Protein AF-A0A0K1PY51-F1 (afdb_monomer)

Mean predicted aligned error: 10.56 Å

Radius of gyration: 30.64 Å; Cα contacts (8 Å, |Δi|>4): 1543; chains: 1; bounding box: 68×61×130 Å

Secondary structure (DSSP, 8-state):
---TTHHHHHHHHHHHHHHHHHTT--------S-TT-S---HHHHHTTT--TTT--STTHHHH-GGGGGGSPTTEEEEEEEEEEEEEEEETTTT-SS---TTTT-S-------EEEEEEEEEP--EEEEEEGGGSGGGHHHHSS-HHHHH-EEEEEEEEEEEEEEEEEEEEEEEE-TTS-EEEEEEEEEEEEEEEEEEEEEEEEEETTEEEEEEEEEEEEEEEEEEEEEEEES--TTSSPEEEEEEEEEEEEEEEEEEEEEEEEEETTEEEEEEEEPPPEEEEEEEEEEEEEE--SSS-EEEEEEEEEEEEE----EEEEEEEEEETTEEEEEEEEEE--EEEEEEEEEEEEEEEEETTEEEEEEEEEEEEEEE--EEEEEEEEEEEEETTEEEEEEEEEE-----SSTTSS-SS-S--EEEEEEEEEEEEEEEETTEEEEEEEEEEEEEEEEEEEETTSSS-EEEEEEEEEEEEEEEEEEEEEHHHHHHHHHHHHHHHH-SSTTS-S------PPP-PPPPPP----

Foldseek 3Di:
DDDPPPVVVVVVVVVVVVVVVVVVDFDDDFDDFFQQAADAAQQCVQFFNDAQAQNAALCCQPNFLLNLLVHDAQKWRDQAWKKKKKKKKFPQQQNQDDFPCQWANDADAPPNMDIDIDIDTAGYKTKHKHQQCVDPVCVVVCVPDVQNRSKIKMKMKGWRHKDWDWDFDDWDWGAGPVRKIKIKGKTKTWIKIKMWTWMKIKTAPDVQKIKIKIKIKMKIKIKIWIKMWMWICQTPVRFIKTWIKIKIKIKIWIWMKMKIKMKGDDDFKIKIKMKIAKIHTDFMKMKMWIWTFIDRPWTKIKIKIWMWTKHAIFFIKMKIKMKGQDPFWIKMKMKIKGAKFWFNIWTWIWIWMWMDTPNDIDIDIDIDIDGGIWGIDMKMKIKTWGPPDPFKIKIKIKIKTATRHDDPLQFDDSDHRHQFGKIKIKIKIWMWGDDPFKIKIWIKMKMKIWGWGWHWNNSDVNIGIGITTMIMIMIMITITMMGGPVVVVVVVVVVVCCVVPVDPPVPPDDPDPDDDDDDDDDDDDDDD

Nearest PDB structures (foldseek):
  3qlb-assembly1_A  TM=3.094E-01  e=1.568E-02  Pseudomonas fluorescens
  6z8i-assembly1_B  TM=2.443E-01  e=9.302E-03  Bacteroides thetaiotaomicron VPI-5482
  6i97-assembly1_A  TM=1.401E-01  e=7.518E-04  Pseudomonas aeruginosa
  6sm3-assembly1_B  TM=1.720E-01  e=1.896E-02  Porphyromonas gingivalis W83
  2w78-assembly2_B  TM=1.854E-01  e=7.507E-02  Pseudomonas aeruginosa PAO1

Sequence (528 aa):
MSTPGRRTLAALFCGIVFGLLVLLTTGAAHAQGNYRSSPMGGRTTLLGGTGVVYGMDGASAIINPATALRIDPGRLAFSVNFYAAQFTTAPHWYQPGPIDTQKFGSLQVGGTSMSDVRLTSLPSSLCLFFRVGRIHWFKKATENDPRFRDARLGLCAATTQTESFYYSNEGYQQTSSQGVVTRQSQAFAQTFSRFQFGPTYSMWLVPGLTIGASIHASISNQWSSLTAIAHSEQGILGTPINSMFQSSSHGTSWQLHAIAGATYTFGRQSVGLAVEAPSLHLFGTGGASLYTQSDAGGNQSSVMTGQGGFNARTPLRVTLGTGIARKWGTAELDVSWFSPMSPAYDAVIDGNRVDTVGNTSVSSSQSFELSQRARGVVNVGVGAEVFLRPQISLLGGLSTDISAVPKGELSGTLVNYYPARTNRVAASFGVGSYRGDGALLLGLELSYGWGDRLAVNSYQAPPTIATAGQNSLGVLFVIAGGTSFRAISRAVQDVTRILTKPNDQQNEPTPENSSPAIEAPPKKGAPP

Solvent-accessible surface area (backbone atoms only — not comparable to full-atom values): 25436 Å² total; per-residue (Å²): 139,81,83,82,64,70,68,58,55,54,56,55,50,51,53,53,52,52,55,58,53,63,71,73,70,78,74,90,64,34,22,51,46,41,87,64,52,25,65,41,13,43,66,23,36,25,13,15,66,26,29,37,48,77,15,66,42,29,28,8,54,79,59,9,13,16,17,44,54,70,39,64,72,44,28,41,22,36,19,62,48,33,43,35,40,38,40,38,40,22,54,33,35,67,49,30,57,80,67,40,49,82,48,67,36,85,65,68,82,78,83,33,54,43,76,49,79,46,79,45,76,47,71,35,10,37,24,46,36,37,38,39,44,74,41,76,95,43,34,81,73,20,74,84,35,70,41,52,25,66,12,26,41,31,45,36,39,28,33,48,30,48,49,73,50,78,44,80,57,78,72,51,70,46,59,26,95,83,67,40,43,35,40,34,39,50,37,39,42,36,40,37,38,29,40,37,36,37,48,23,34,15,33,54,79,50,95,50,32,28,34,16,34,21,45,28,44,31,44,32,44,39,38,37,37,41,36,40,40,24,38,30,70,44,24,75,85,69,33,44,31,49,26,36,36,34,30,37,38,39,28,39,20,34,30,41,36,44,34,41,16,31,29,41,49,60,96,49,39,30,36,17,40,21,39,32,48,50,40,46,78,75,53,37,42,24,38,41,37,38,39,40,34,35,38,61,86,69,52,45,38,38,42,34,44,29,42,38,41,19,43,68,56,50,50,36,33,43,32,44,19,39,30,42,56,53,98,53,35,40,38,40,42,28,43,37,39,35,42,49,40,73,66,22,33,40,32,46,30,45,30,43,36,40,41,30,49,76,95,48,74,49,78,44,79,46,73,45,81,47,72,42,31,11,16,56,35,70,29,46,16,32,19,38,38,40,44,84,42,100,40,35,30,41,31,26,20,34,27,42,38,50,31,18,39,49,86,62,79,58,46,88,59,86,72,69,92,58,68,43,30,44,35,32,42,36,40,15,36,32,41,35,41,48,52,98,60,33,38,43,36,45,35,40,34,42,32,46,32,40,44,36,28,62,30,53,21,57,48,35,79,68,55,42,69,24,52,14,46,35,40,33,44,37,41,33,40,40,42,20,37,30,41,23,57,64,51,53,52,46,53,54,50,52,53,48,45,52,75,73,49,78,65,79,78,76,72,68,79,74,81,76,85,74,76,82,78,87,77,79,84,84,81,89,82,83,84,138

Structure (mmCIF, N/CA/C/O backbone):
data_AF-A0A0K1PY51-F1
#
_entry.id   AF-A0A0K1PY51-F1
#
loop_
_atom_site.group_PDB
_atom_site.id
_atom_site.type_symbol
_atom_site.label_atom_id
_atom_site.label_alt_id
_atom_site.label_comp_id
_atom_site.label_asym_id
_atom_site.label_entity_id
_atom_site.label_seq_id
_atom_site.pdbx_PDB_ins_code
_atom_site.Cartn_x
_atom_site.Cartn_y
_atom_site.Cartn_z
_atom_site.occupancy
_atom_site.B_iso_or_equiv
_atom_site.auth_seq_id
_atom_site.auth_comp_id
_atom_site.auth_asym_id
_atom_site.auth_atom_id
_atom_site.pdbx_PDB_model_num
ATOM 1 N N . MET A 1 1 ? -19.984 -29.659 37.811 1.00 37.03 1 MET A N 1
ATOM 2 C CA . MET A 1 1 ? -18.933 -28.896 37.094 1.00 37.03 1 MET A CA 1
ATOM 3 C C . MET A 1 1 ? -18.839 -29.433 35.672 1.00 37.03 1 MET A C 1
ATOM 5 O O . MET A 1 1 ? -18.506 -30.598 35.521 1.00 37.03 1 MET A O 1
ATOM 9 N N . SER A 1 2 ? -19.169 -28.645 34.646 1.00 35.72 2 SER A N 1
ATOM 10 C CA . SER A 1 2 ? -18.988 -29.033 33.236 1.00 35.72 2 SER A CA 1
ATOM 11 C C . SER A 1 2 ? -17.785 -28.295 32.642 1.00 35.72 2 SER A C 1
ATOM 13 O O . SER A 1 2 ? -17.568 -27.120 32.930 1.00 35.72 2 SER A O 1
ATOM 15 N N . THR A 1 3 ? -16.962 -28.986 31.851 1.00 38.84 3 THR A N 1
ATOM 16 C CA . THR A 1 3 ? -15.682 -28.474 31.337 1.00 38.84 3 THR A CA 1
ATOM 17 C C . THR A 1 3 ? -15.872 -27.680 30.031 1.00 38.84 3 THR A C 1
ATOM 19 O O . THR A 1 3 ? -16.159 -28.266 28.987 1.00 38.84 3 THR A O 1
ATOM 22 N N . PRO A 1 4 ? -15.669 -26.346 30.012 1.00 43.75 4 PRO A N 1
ATOM 23 C CA . PRO A 1 4 ? -16.005 -25.509 28.854 1.00 43.75 4 PRO A CA 1
ATOM 24 C C . PRO A 1 4 ? -14.906 -25.462 27.770 1.00 43.75 4 PRO A C 1
ATOM 26 O O . PRO A 1 4 ? -14.917 -24.571 26.925 1.00 43.75 4 PRO A O 1
ATOM 29 N N . GLY A 1 5 ? -13.934 -26.383 27.784 1.00 41.72 5 GLY A N 1
ATOM 30 C CA . GLY A 1 5 ? -12.728 -26.299 26.947 1.00 41.72 5 GLY A CA 1
ATOM 31 C C . GLY A 1 5 ? -12.913 -26.695 25.475 1.00 41.72 5 GLY A C 1
ATOM 32 O O . GLY A 1 5 ? -12.386 -26.029 24.584 1.00 41.72 5 GLY A O 1
ATOM 33 N N . ARG A 1 6 ? -13.673 -27.766 25.193 1.00 42.00 6 ARG A N 1
ATOM 34 C CA . ARG A 1 6 ? -13.676 -28.408 23.858 1.00 42.00 6 ARG A CA 1
ATOM 35 C C . ARG A 1 6 ? -14.408 -27.624 22.759 1.00 42.00 6 ARG A C 1
ATOM 37 O O . ARG A 1 6 ? -14.004 -27.706 21.605 1.00 42.00 6 ARG A O 1
ATOM 44 N N . ARG A 1 7 ? -15.441 -26.833 23.083 1.00 44.53 7 ARG A N 1
ATOM 45 C CA . ARG A 1 7 ? -16.225 -26.097 22.062 1.00 44.53 7 ARG A CA 1
ATOM 46 C C . ARG A 1 7 ? -15.476 -24.904 21.453 1.00 44.53 7 ARG A C 1
ATOM 48 O O . ARG A 1 7 ? -15.709 -24.572 20.298 1.00 44.53 7 ARG A O 1
ATOM 55 N N . THR A 1 8 ? -14.550 -24.285 22.189 1.00 48.31 8 THR A N 1
ATOM 56 C CA . THR A 1 8 ? -13.760 -23.145 21.689 1.00 48.31 8 THR A CA 1
ATOM 57 C C . THR A 1 8 ? -12.683 -23.529 20.679 1.00 48.31 8 THR A C 1
ATOM 59 O O . THR A 1 8 ? -12.419 -22.740 19.777 1.00 48.31 8 THR A O 1
ATOM 62 N N . LEU A 1 9 ? -12.083 -24.722 20.790 1.00 42.12 9 LEU A N 1
ATOM 63 C CA . LEU A 1 9 ? -11.067 -25.167 19.828 1.00 42.12 9 LEU A CA 1
ATOM 64 C C . LEU A 1 9 ? -11.683 -25.436 18.446 1.00 42.12 9 LEU A C 1
ATOM 66 O O . LEU A 1 9 ? -11.113 -25.040 17.437 1.00 42.12 9 LEU A O 1
ATOM 70 N N . ALA A 1 10 ? -12.876 -26.041 18.409 1.00 42.44 10 ALA A N 1
ATOM 71 C CA . ALA A 1 10 ? -13.586 -26.354 17.167 1.00 42.44 10 ALA A CA 1
ATOM 72 C C . ALA A 1 10 ? -13.947 -25.101 16.346 1.00 42.44 10 ALA A C 1
ATOM 74 O O . ALA A 1 10 ? -13.805 -25.109 15.125 1.00 42.44 10 ALA A O 1
ATOM 75 N N . ALA A 1 11 ? -14.356 -24.011 17.006 1.00 46.06 11 ALA A N 1
ATOM 76 C CA . ALA A 1 11 ? -14.646 -22.740 16.336 1.00 46.06 11 ALA A CA 1
ATOM 77 C C . ALA A 1 11 ? -13.389 -22.117 15.699 1.00 46.06 11 ALA A C 1
ATOM 79 O O . ALA A 1 11 ? -13.449 -21.609 14.582 1.00 46.06 11 ALA A O 1
ATOM 80 N N . LEU A 1 12 ? -12.245 -22.206 16.386 1.00 42.88 12 LEU A N 1
ATOM 81 C CA . LEU A 1 12 ? -10.966 -21.693 15.892 1.00 42.88 12 LEU A CA 1
ATOM 82 C C . LEU A 1 12 ? -10.447 -22.532 14.709 1.00 42.88 12 LEU A C 1
ATOM 84 O O . LEU A 1 12 ? -9.988 -21.979 13.713 1.00 42.88 12 LEU A O 1
ATOM 88 N N . PHE A 1 13 ? -10.618 -23.857 14.772 1.00 48.25 13 PHE A N 1
ATOM 89 C CA . PHE A 1 13 ? -10.277 -24.773 13.679 1.00 48.25 13 PHE A CA 1
ATOM 90 C C . PHE A 1 13 ? -11.157 -24.564 12.436 1.00 48.25 13 PHE A C 1
ATOM 92 O O . PHE A 1 13 ? -10.635 -24.521 11.326 1.00 48.25 13 PHE A O 1
ATOM 99 N N . CYS A 1 14 ? -12.471 -24.364 12.601 1.00 47.66 14 CYS A N 1
ATOM 100 C CA . CYS A 1 14 ? -13.363 -24.057 11.475 1.00 47.66 14 CYS A CA 1
ATOM 101 C C . CYS A 1 14 ? -13.000 -22.731 10.792 1.00 47.66 14 CYS A C 1
ATOM 103 O O . CYS A 1 14 ? -13.051 -22.657 9.569 1.00 47.66 14 CYS A O 1
ATOM 105 N N . GLY A 1 15 ? -12.584 -21.708 11.551 1.00 45.09 15 GLY A N 1
ATOM 106 C CA . GLY A 1 15 ? -12.096 -20.447 10.981 1.00 45.09 15 GLY A CA 1
ATOM 107 C C . GLY A 1 15 ? -10.847 -20.632 10.110 1.00 45.09 15 GLY A C 1
ATOM 108 O O . GLY A 1 15 ? -10.793 -20.112 8.998 1.00 45.09 15 GLY A O 1
ATOM 109 N N . ILE A 1 16 ? -9.883 -21.436 10.575 1.00 51.69 16 ILE A N 1
ATOM 110 C CA . ILE A 1 16 ? -8.661 -21.767 9.821 1.00 51.69 16 ILE A CA 1
ATOM 111 C C . ILE A 1 16 ? -8.995 -22.553 8.544 1.00 51.69 16 ILE A C 1
ATOM 113 O O . ILE A 1 16 ? -8.510 -22.208 7.468 1.00 51.69 16 ILE A O 1
ATOM 117 N N . VAL A 1 17 ? -9.853 -23.575 8.638 1.00 50.94 17 VAL A N 1
ATOM 118 C CA . VAL A 1 17 ? -10.252 -24.401 7.483 1.00 50.94 17 VAL A CA 1
ATOM 119 C C . VAL A 1 17 ? -11.047 -23.588 6.456 1.00 50.94 17 VAL A C 1
ATOM 121 O O . VAL A 1 17 ? -10.811 -23.736 5.261 1.00 50.94 17 VAL A O 1
ATOM 124 N N . PHE A 1 18 ? -11.937 -22.689 6.887 1.00 50.88 18 PHE A N 1
ATOM 125 C CA . PHE A 1 18 ? -12.681 -21.819 5.971 1.00 50.88 18 PHE A CA 1
ATOM 126 C C . PHE A 1 18 ? -11.766 -20.791 5.286 1.00 50.88 18 PHE A C 1
ATOM 128 O O . PHE A 1 18 ? -11.888 -20.574 4.082 1.00 50.88 18 PHE A O 1
ATOM 135 N N . GLY A 1 19 ? -10.791 -20.225 6.010 1.00 42.84 19 GLY A N 1
ATOM 136 C CA . GLY A 1 19 ? -9.746 -19.378 5.422 1.00 42.84 19 GLY A CA 1
ATOM 137 C C . GLY A 1 19 ? -8.912 -20.113 4.365 1.00 42.84 19 GLY A C 1
ATOM 138 O O . GLY A 1 19 ? -8.669 -19.572 3.288 1.00 42.84 19 GLY A O 1
ATOM 139 N N . LEU A 1 20 ? -8.550 -21.374 4.627 1.00 47.25 20 LEU A N 1
ATOM 140 C CA . LEU A 1 20 ? -7.877 -22.252 3.661 1.00 47.25 20 LEU A CA 1
ATOM 141 C C . LEU A 1 20 ? -8.746 -22.592 2.441 1.00 47.25 20 LEU A C 1
ATOM 143 O O . LEU A 1 20 ? -8.219 -22.670 1.335 1.00 47.25 20 LEU A O 1
ATOM 147 N N . LEU A 1 21 ? -10.062 -22.755 2.608 1.00 43.00 21 LEU A N 1
ATOM 148 C CA . LEU A 1 21 ? -10.966 -23.042 1.490 1.00 43.00 21 LEU A CA 1
ATOM 149 C C . LEU A 1 21 ? -11.147 -21.829 0.561 1.00 43.00 21 LEU A C 1
ATOM 151 O O . LEU A 1 21 ? -11.159 -21.986 -0.657 1.00 43.00 21 LEU A O 1
ATOM 155 N N . VAL A 1 22 ? -11.234 -20.616 1.120 1.00 48.84 22 VAL A N 1
ATOM 156 C CA . VAL A 1 22 ? -11.365 -19.362 0.348 1.00 48.84 22 VAL A CA 1
ATOM 157 C C . VAL A 1 22 ? -10.106 -19.058 -0.481 1.00 48.84 22 VAL A C 1
ATOM 159 O O . VAL A 1 22 ? -10.205 -18.462 -1.554 1.00 48.84 22 VAL A O 1
ATOM 162 N N . LEU A 1 23 ? -8.928 -19.524 -0.050 1.00 45.72 23 LEU A N 1
ATOM 163 C CA . LEU A 1 23 ? -7.690 -19.429 -0.836 1.00 45.72 23 LEU A CA 1
ATOM 164 C C . LEU A 1 23 ? -7.718 -20.268 -2.131 1.00 45.72 23 LEU A C 1
ATOM 166 O O . LEU A 1 23 ? -6.937 -19.990 -3.039 1.00 45.72 23 LEU A O 1
ATOM 170 N N . LEU A 1 24 ? -8.612 -21.259 -2.252 1.00 40.62 24 LEU A N 1
ATOM 171 C CA . LEU A 1 24 ? -8.641 -22.206 -3.376 1.00 40.62 24 LEU A CA 1
ATOM 172 C C . LEU A 1 24 ? -9.588 -21.815 -4.529 1.00 40.62 24 LEU A C 1
ATOM 174 O O . LEU A 1 24 ? -9.572 -22.481 -5.561 1.00 40.62 24 LEU A O 1
ATOM 178 N N . THR A 1 25 ? -10.404 -20.759 -4.399 1.00 37.97 25 THR A N 1
ATOM 179 C CA . THR A 1 25 ? -11.519 -20.488 -5.338 1.00 37.97 25 THR A CA 1
ATOM 180 C C . THR A 1 25 ? -11.462 -19.136 -6.066 1.00 37.97 25 THR A C 1
ATOM 182 O O . THR A 1 25 ? -12.497 -18.641 -6.513 1.00 37.97 25 THR A O 1
ATOM 185 N N . THR A 1 26 ? -10.291 -18.500 -6.207 1.00 37.38 26 THR A N 1
ATOM 186 C CA . THR A 1 26 ? -10.187 -17.195 -6.901 1.00 37.38 26 THR A CA 1
ATOM 187 C C . THR A 1 26 ? -9.836 -17.328 -8.389 1.00 37.38 26 THR A C 1
ATOM 189 O O . THR A 1 26 ? -8.687 -17.544 -8.773 1.00 37.38 26 THR A O 1
ATOM 192 N N . GLY A 1 27 ? -10.857 -17.163 -9.239 1.00 32.75 27 GLY A N 1
ATOM 193 C CA . GLY A 1 27 ? -10.714 -17.003 -10.691 1.00 32.75 27 GLY A CA 1
ATOM 194 C C . GLY A 1 27 ? -9.967 -15.719 -11.095 1.00 32.75 27 GLY A C 1
ATOM 195 O O . GLY A 1 27 ? -9.690 -14.844 -10.274 1.00 32.75 27 GLY A O 1
ATOM 196 N N . ALA A 1 28 ? -9.597 -15.617 -12.373 1.00 30.56 28 ALA A N 1
ATOM 197 C CA . ALA A 1 28 ? -8.629 -14.629 -12.855 1.00 30.56 28 ALA A CA 1
ATOM 198 C C . ALA A 1 28 ? -9.170 -13.188 -13.065 1.00 30.56 28 ALA A C 1
ATOM 200 O O . ALA A 1 28 ? -10.341 -12.987 -13.360 1.00 30.56 28 ALA A O 1
ATOM 201 N N . ALA A 1 29 ? -8.220 -12.235 -13.054 1.00 32.78 29 ALA A N 1
ATOM 202 C CA . ALA A 1 29 ? -8.217 -10.889 -13.676 1.00 32.78 29 ALA A CA 1
ATOM 203 C C . ALA A 1 29 ? -8.564 -9.593 -12.880 1.00 32.78 29 ALA A C 1
ATOM 205 O O . ALA A 1 29 ? -9.584 -9.589 -12.204 1.00 32.78 29 ALA A O 1
ATOM 206 N N . HIS A 1 30 ? -7.807 -8.450 -12.922 1.00 37.44 30 HIS A N 1
ATOM 207 C CA . HIS A 1 30 ? -6.328 -8.198 -13.084 1.00 37.44 30 HIS A CA 1
ATOM 208 C C . HIS A 1 30 ? -5.758 -6.739 -12.679 1.00 37.44 30 HIS A C 1
ATOM 210 O O . HIS A 1 30 ? -5.854 -5.910 -13.552 1.00 37.44 30 HIS A O 1
ATOM 216 N N . ALA A 1 31 ? -5.110 -6.427 -11.491 1.00 39.06 31 ALA A N 1
ATOM 217 C CA . ALA A 1 31 ? -4.194 -5.266 -11.015 1.00 39.06 31 ALA A CA 1
ATOM 218 C C . ALA A 1 31 ? -4.523 -4.003 -10.055 1.00 39.06 31 ALA A C 1
ATOM 220 O O . ALA A 1 31 ? -4.934 -2.923 -10.446 1.00 39.06 31 ALA A O 1
ATOM 221 N N . GLN A 1 32 ? -4.146 -3.987 -8.768 1.00 46.66 32 GLN A N 1
ATOM 222 C CA . GLN A 1 32 ? -3.253 -2.917 -8.211 1.00 46.66 32 GLN A CA 1
ATOM 223 C C . GLN A 1 32 ? -1.994 -3.672 -7.722 1.00 46.66 32 GLN A C 1
ATOM 225 O O . GLN A 1 32 ? -2.023 -4.903 -7.714 1.00 46.66 32 GLN A O 1
ATOM 230 N N . GLY A 1 33 ? -0.923 -2.988 -7.302 1.00 64.12 33 GLY A N 1
ATOM 231 C CA . GLY A 1 3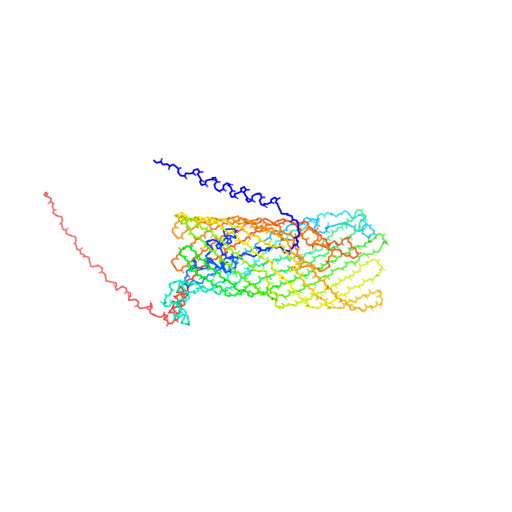3 ? 0.249 -3.601 -6.651 1.00 64.12 33 GLY A CA 1
ATOM 232 C C . GLY A 1 33 ? -0.137 -4.430 -5.421 1.00 64.12 33 GLY A C 1
ATOM 233 O O . GLY A 1 33 ? -0.461 -5.619 -5.522 1.00 64.12 33 GLY A O 1
ATOM 234 N N . ASN A 1 34 ? -0.152 -3.769 -4.267 1.00 83.31 34 ASN A N 1
ATOM 235 C CA . ASN A 1 34 ? -0.512 -4.328 -2.970 1.00 83.31 34 ASN A CA 1
ATOM 236 C C . ASN A 1 34 ? -1.332 -3.316 -2.151 1.00 83.31 34 ASN A C 1
ATOM 238 O O . ASN A 1 34 ? -0.883 -2.203 -1.866 1.00 83.31 34 ASN A O 1
ATOM 242 N N . TYR A 1 35 ? -2.557 -3.687 -1.758 1.00 84.56 35 TYR A N 1
ATOM 243 C CA . TYR A 1 35 ? -3.488 -2.754 -1.107 1.00 84.56 35 TYR A CA 1
ATOM 244 C C . TYR A 1 35 ? -3.187 -2.491 0.379 1.00 84.56 35 TYR A C 1
ATOM 246 O O . TYR A 1 35 ? -3.797 -1.592 0.955 1.00 84.56 35 TYR A O 1
ATOM 254 N N . ARG A 1 36 ? -2.284 -3.259 1.007 1.00 83.12 36 ARG A N 1
ATOM 255 C CA . ARG A 1 36 ? -1.834 -3.084 2.402 1.00 83.12 36 ARG A CA 1
ATOM 256 C C . ARG A 1 36 ? -0.315 -2.827 2.477 1.00 83.12 36 ARG A C 1
ATOM 258 O O . ARG A 1 36 ? 0.332 -3.139 3.476 1.00 83.12 36 ARG A O 1
ATOM 265 N N . SER A 1 37 ? 0.257 -2.233 1.424 1.00 81.56 37 SER A N 1
ATOM 266 C CA . SER A 1 37 ? 1.700 -1.979 1.309 1.00 81.56 37 SER A CA 1
ATOM 267 C C . SER A 1 37 ? 2.246 -1.004 2.360 1.00 81.56 37 SER A C 1
ATOM 269 O O . SER A 1 37 ? 3.385 -1.170 2.793 1.00 81.56 37 SER A O 1
ATOM 271 N N . SER A 1 38 ? 1.436 -0.046 2.832 1.00 86.25 38 SER A N 1
ATOM 272 C CA . SER A 1 38 ? 1.799 0.865 3.927 1.00 86.25 38 SER A CA 1
ATOM 273 C C . SER A 1 38 ? 1.223 0.394 5.269 1.00 86.25 38 SER A C 1
ATOM 275 O O . SER A 1 38 ? 0.026 0.106 5.333 1.00 86.25 38 SER A O 1
ATOM 277 N N . PRO A 1 39 ? 2.009 0.365 6.363 1.00 87.44 39 PRO A N 1
ATOM 278 C CA . PRO A 1 39 ? 1.483 0.088 7.694 1.00 87.44 39 PRO A CA 1
ATOM 279 C C . PRO A 1 39 ? 0.580 1.234 8.166 1.00 87.44 39 PRO A C 1
ATOM 281 O O . PRO A 1 39 ? 0.911 2.416 8.044 1.00 87.44 39 PRO A O 1
ATOM 284 N N . MET A 1 40 ? -0.578 0.878 8.719 1.00 87.81 40 MET A N 1
ATOM 285 C CA . MET A 1 40 ? -1.607 1.817 9.164 1.00 87.81 40 MET A CA 1
ATOM 286 C C . MET A 1 40 ? -1.910 1.516 10.626 1.00 87.81 40 MET A C 1
ATOM 288 O O . MET A 1 40 ? -2.346 0.409 10.935 1.00 87.81 40 MET A O 1
ATOM 292 N N . GLY A 1 41 ? -1.685 2.484 11.518 1.00 90.50 41 GLY A N 1
ATOM 293 C CA . GLY A 1 41 ? -1.866 2.294 12.957 1.00 90.50 41 GLY A CA 1
ATOM 294 C C . GLY A 1 41 ? -0.834 1.357 13.594 1.00 90.50 41 GLY A C 1
ATOM 295 O O . GLY A 1 41 ? -0.550 0.270 13.096 1.00 90.50 41 GLY A O 1
ATOM 296 N N . GLY A 1 42 ? -0.246 1.752 14.721 1.00 92.25 42 GLY A N 1
ATOM 297 C CA . GLY A 1 42 ? 0.733 0.916 15.416 1.00 92.25 42 GLY A CA 1
ATOM 298 C C . GLY A 1 42 ? 0.159 -0.369 16.010 1.00 92.25 42 GLY A C 1
ATOM 299 O O . GLY A 1 42 ? 0.757 -1.428 15.846 1.00 92.25 42 GLY A O 1
ATOM 300 N N . ARG A 1 43 ? -1.004 -0.302 16.676 1.00 93.94 43 ARG A N 1
ATOM 301 C CA . ARG A 1 43 ? -1.661 -1.493 17.242 1.00 93.94 43 ARG A CA 1
ATOM 302 C C . ARG A 1 43 ? -2.126 -2.384 16.101 1.00 93.94 43 ARG A C 1
ATOM 304 O O . ARG A 1 43 ? -1.865 -3.580 16.125 1.00 93.94 43 ARG A O 1
ATOM 311 N N . THR A 1 44 ? -2.774 -1.794 15.102 1.00 94.94 44 THR A N 1
ATOM 312 C CA . THR A 1 44 ? -3.295 -2.530 13.952 1.00 94.94 44 THR A CA 1
ATOM 313 C C . THR A 1 44 ? -2.187 -3.230 13.165 1.00 94.94 44 THR A C 1
ATOM 315 O O . THR A 1 44 ? -2.315 -4.420 12.886 1.00 94.94 44 THR A O 1
ATOM 318 N N . THR A 1 45 ? -1.059 -2.564 12.903 1.00 94.56 45 THR A N 1
ATOM 319 C CA . THR A 1 45 ? 0.120 -3.200 12.283 1.00 94.56 45 THR A CA 1
ATOM 320 C C . THR A 1 45 ? 0.640 -4.361 13.139 1.00 94.56 45 THR A C 1
ATOM 322 O O . THR A 1 45 ? 0.790 -5.472 12.638 1.00 94.56 45 THR A O 1
ATOM 325 N N . LEU A 1 46 ? 0.818 -4.161 14.454 1.00 96.12 46 LEU A N 1
ATOM 326 C CA . LEU A 1 46 ? 1.316 -5.204 15.365 1.00 96.12 46 LEU A CA 1
ATOM 327 C C . LEU A 1 46 ? 0.363 -6.397 15.568 1.00 96.12 46 LEU A C 1
ATOM 329 O O . LEU A 1 46 ? 0.794 -7.438 16.070 1.00 96.12 46 LEU A O 1
ATOM 333 N N . LEU A 1 47 ? -0.892 -6.282 15.133 1.00 97.12 47 LEU A N 1
ATOM 334 C CA . LEU A 1 47 ? -1.910 -7.332 15.152 1.00 97.12 47 LEU A CA 1
ATOM 335 C C . LEU A 1 47 ? -2.234 -7.862 13.743 1.00 97.12 47 LEU A C 1
ATOM 337 O O . LEU A 1 47 ? -3.380 -8.207 13.458 1.00 97.12 47 LEU A O 1
ATOM 341 N N . GLY A 1 48 ? -1.253 -7.913 12.836 1.00 95.38 48 GLY A N 1
ATOM 342 C CA . GLY A 1 48 ? -1.434 -8.488 11.497 1.00 95.38 48 GLY A CA 1
ATOM 343 C C . GLY A 1 48 ? -2.355 -7.662 10.590 1.00 95.38 48 GLY A C 1
ATOM 344 O O . GLY A 1 48 ? -3.083 -8.210 9.760 1.00 95.38 48 GLY A O 1
ATOM 345 N N . GLY A 1 49 ? -2.388 -6.339 10.762 1.00 94.25 49 GLY A N 1
ATOM 346 C CA . GLY A 1 49 ? -3.305 -5.471 10.024 1.00 94.25 49 GLY A CA 1
ATOM 347 C C . GLY A 1 49 ? -4.778 -5.707 10.378 1.00 94.25 49 GLY A C 1
ATOM 348 O O . GLY A 1 49 ? -5.638 -5.505 9.516 1.00 94.25 49 GLY A O 1
ATOM 349 N N . THR A 1 50 ? -5.068 -6.175 11.599 1.00 96.81 50 THR A N 1
ATOM 350 C CA . THR A 1 50 ? -6.438 -6.271 12.130 1.00 96.81 50 THR A CA 1
ATOM 351 C C . THR A 1 50 ? -6.845 -4.998 12.874 1.00 96.81 50 THR A C 1
ATOM 353 O O . THR A 1 50 ? -6.036 -4.290 13.479 1.00 96.81 50 THR A O 1
ATOM 356 N N . GLY A 1 51 ? -8.126 -4.665 12.798 1.00 95.31 51 GLY A N 1
ATOM 357 C CA . GLY A 1 51 ? -8.679 -3.457 13.405 1.00 95.31 51 GLY A CA 1
ATOM 358 C C . GLY A 1 51 ? -10.135 -3.181 13.049 1.00 95.31 51 GLY A C 1
ATOM 359 O O . GLY A 1 51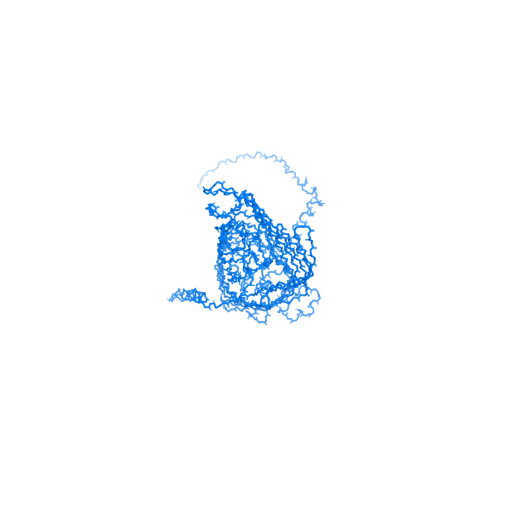 ? -10.673 -2.163 13.478 1.00 95.31 51 GLY A O 1
ATOM 360 N N . VAL A 1 52 ? -10.804 -4.063 12.301 1.00 97.56 52 VAL A N 1
ATOM 361 C CA . VAL A 1 52 ? -12.219 -3.898 11.931 1.00 97.56 52 VAL A CA 1
ATOM 362 C C . VAL A 1 52 ? -13.131 -4.008 13.154 1.00 97.56 52 VAL A C 1
ATOM 364 O O . VAL A 1 52 ? -14.237 -3.474 13.128 1.00 97.56 52 VAL A O 1
ATOM 367 N N . VAL A 1 53 ? -12.685 -4.659 14.235 1.00 97.06 53 VAL A N 1
ATOM 368 C CA . VAL A 1 53 ? -13.505 -4.933 15.425 1.00 97.06 53 VAL A CA 1
ATOM 369 C C . VAL A 1 53 ? -13.038 -4.164 16.663 1.00 97.06 53 VAL A C 1
ATOM 371 O O . VAL A 1 53 ? -13.856 -3.472 17.287 1.00 97.06 53 VAL A O 1
ATOM 374 N N . TYR A 1 54 ? -11.751 -4.248 17.018 1.00 95.94 54 TYR A N 1
ATOM 375 C CA . TYR A 1 54 ? -11.150 -3.543 18.159 1.00 95.94 54 TYR A CA 1
ATOM 376 C C . TYR A 1 54 ? -10.063 -2.532 17.746 1.00 95.94 54 TYR A C 1
ATOM 378 O O . TYR A 1 54 ? -9.194 -2.207 18.553 1.00 95.94 54 TYR A O 1
ATOM 386 N N . GLY A 1 55 ? -10.132 -1.968 16.532 1.00 92.44 55 GLY A N 1
ATOM 387 C CA . GLY A 1 55 ? -9.305 -0.820 16.136 1.00 92.44 55 GLY A CA 1
ATOM 388 C C . GLY A 1 55 ? -9.367 0.316 17.168 1.00 92.44 55 GLY A C 1
ATOM 389 O O . GLY A 1 55 ? -10.446 0.701 17.622 1.00 92.44 55 GLY A O 1
ATOM 390 N N . MET A 1 56 ? -8.204 0.810 17.595 1.00 89.88 56 MET A N 1
ATOM 391 C CA . MET A 1 56 ? -8.065 1.805 18.675 1.00 89.88 56 MET A CA 1
ATOM 392 C C . MET A 1 56 ? -6.939 2.820 18.403 1.00 89.88 56 MET A C 1
ATOM 394 O O . MET A 1 56 ? -6.449 3.475 19.323 1.00 89.88 56 MET A O 1
ATOM 398 N N . ASP A 1 57 ? -6.511 2.952 17.148 1.00 90.38 57 ASP A N 1
ATOM 399 C CA . ASP A 1 57 ? -5.417 3.829 16.732 1.00 90.38 57 ASP A CA 1
ATOM 400 C C . ASP A 1 57 ? -5.764 4.617 15.451 1.00 90.38 57 ASP A C 1
ATOM 402 O O . ASP A 1 57 ? -6.920 4.695 15.032 1.00 90.38 57 ASP A O 1
ATOM 406 N N . GLY A 1 58 ? -4.759 5.253 14.839 1.00 87.56 58 GLY A N 1
ATOM 407 C CA . GLY A 1 58 ? -4.936 6.069 13.636 1.00 87.56 58 GLY A CA 1
ATOM 408 C C . GLY A 1 58 ? -5.466 5.313 12.410 1.00 87.56 58 GLY A C 1
ATOM 409 O O . GLY A 1 58 ? -5.954 5.953 11.481 1.00 87.56 58 GLY A O 1
ATOM 410 N N . ALA A 1 59 ? -5.437 3.977 12.394 1.00 92.38 59 ALA A N 1
ATOM 411 C CA . ALA A 1 59 ? -6.007 3.200 11.299 1.00 92.38 59 ALA A CA 1
ATOM 412 C C . ALA A 1 59 ? -7.541 3.177 11.315 1.00 92.38 59 ALA A C 1
ATOM 414 O O . ALA A 1 59 ? -8.150 2.930 10.274 1.00 92.38 59 ALA A O 1
ATOM 415 N N . SER A 1 60 ? -8.185 3.453 12.459 1.00 94.12 60 SER A N 1
ATOM 416 C CA . SER A 1 60 ? -9.640 3.329 12.624 1.00 94.12 60 SER A CA 1
ATOM 417 C C . SER A 1 60 ? -10.437 4.071 11.549 1.00 94.12 60 SER A C 1
ATOM 419 O O . SER A 1 60 ? -11.376 3.501 11.006 1.00 94.12 60 SER A O 1
ATOM 421 N N . ALA A 1 61 ? -10.050 5.295 11.177 1.00 94.25 61 ALA A N 1
ATOM 422 C CA . ALA A 1 61 ? -10.759 6.076 10.156 1.00 94.25 61 ALA A CA 1
ATOM 423 C C . ALA A 1 61 ? -10.767 5.429 8.760 1.00 94.25 61 ALA A C 1
ATOM 425 O O . ALA A 1 61 ? -11.690 5.672 7.986 1.00 94.25 61 ALA A O 1
ATOM 426 N N . ILE A 1 62 ? -9.756 4.607 8.455 1.00 94.25 62 ILE A N 1
ATOM 427 C CA . ILE A 1 62 ? -9.527 4.038 7.123 1.00 94.25 62 ILE A CA 1
ATOM 428 C C . ILE A 1 62 ? -9.824 2.530 7.091 1.00 94.25 62 ILE A C 1
ATOM 430 O O . ILE A 1 62 ? -10.187 1.998 6.049 1.00 94.25 62 ILE A O 1
ATOM 434 N N . ILE A 1 63 ? -9.726 1.806 8.209 1.00 95.19 63 ILE A N 1
ATOM 435 C CA . ILE A 1 63 ? -10.046 0.368 8.265 1.00 95.19 63 ILE A CA 1
ATOM 436 C C . ILE A 1 63 ? -11.516 0.126 8.598 1.00 95.19 63 ILE A C 1
ATOM 438 O O . ILE A 1 63 ? -12.179 -0.617 7.882 1.00 95.19 63 ILE A O 1
ATOM 442 N N . ASN A 1 64 ? -12.033 0.746 9.660 1.00 97.88 64 ASN A N 1
ATOM 443 C CA . ASN A 1 64 ? -13.454 0.714 9.999 1.00 97.88 64 ASN A CA 1
ATOM 444 C C . ASN A 1 64 ? -13.790 1.934 10.875 1.00 97.88 64 ASN A C 1
ATOM 446 O O . ASN A 1 64 ? -13.528 1.883 12.088 1.00 97.88 64 ASN A O 1
ATOM 450 N N . PRO A 1 65 ? -14.398 3.002 10.315 1.00 97.75 65 PRO A N 1
ATOM 451 C CA . PRO A 1 65 ? -14.637 4.244 11.047 1.00 97.75 65 PRO A CA 1
ATOM 452 C C . PRO A 1 65 ? -15.512 4.057 12.294 1.00 97.75 65 PRO A C 1
ATOM 454 O O . PRO A 1 65 ? -15.394 4.843 13.230 1.00 97.75 65 PRO A O 1
ATOM 457 N N . ALA A 1 66 ? -16.315 2.986 12.394 1.00 97.75 66 ALA A N 1
ATOM 458 C CA . ALA A 1 66 ? -17.058 2.665 13.616 1.00 97.75 66 ALA A CA 1
ATOM 459 C C . ALA A 1 66 ? -16.143 2.397 14.828 1.00 97.75 66 ALA A C 1
ATOM 461 O O . ALA A 1 66 ? -16.531 2.658 15.966 1.00 97.75 66 ALA A O 1
ATOM 462 N N . THR A 1 67 ? -14.917 1.909 14.623 1.00 96.25 67 THR A N 1
ATOM 463 C CA . THR A 1 67 ? -13.997 1.622 15.738 1.00 96.25 67 THR A CA 1
ATOM 464 C C . THR A 1 67 ? -13.425 2.881 16.389 1.00 96.25 67 THR A C 1
ATOM 466 O O . THR A 1 67 ? -13.046 2.831 17.558 1.00 96.25 67 THR A O 1
ATOM 469 N N . ALA A 1 68 ? -13.484 4.041 15.718 1.00 93.62 68 ALA A N 1
ATOM 470 C CA . ALA A 1 68 ? -13.060 5.325 16.280 1.00 93.62 68 ALA A CA 1
ATOM 471 C C . ALA A 1 68 ? -13.758 5.657 17.615 1.00 93.62 68 ALA A C 1
ATOM 473 O O . ALA A 1 68 ? -13.176 6.327 18.467 1.00 93.62 68 ALA A O 1
ATOM 474 N N . LEU A 1 69 ? -14.971 5.141 17.849 1.00 92.38 69 LEU A N 1
ATOM 475 C CA . LEU A 1 69 ? -15.712 5.325 19.100 1.00 92.38 69 LEU A CA 1
ATOM 476 C C . LEU A 1 69 ? -15.031 4.681 20.324 1.00 92.38 69 LEU A C 1
ATOM 478 O O . LEU A 1 69 ? -15.253 5.133 21.450 1.00 92.38 69 LEU A O 1
ATOM 482 N N . ARG A 1 70 ? -14.176 3.671 20.101 1.00 89.50 70 ARG A N 1
ATOM 483 C CA . ARG A 1 70 ? -13.332 3.028 21.125 1.00 89.50 70 ARG A CA 1
ATOM 484 C C . ARG A 1 70 ? -12.142 3.895 21.545 1.00 89.50 70 ARG A C 1
ATOM 486 O O . ARG A 1 70 ? -11.539 3.623 22.577 1.00 89.50 70 ARG A O 1
ATOM 493 N N . ILE A 1 71 ? -11.806 4.931 20.775 1.00 86.94 71 ILE A N 1
ATOM 494 C CA . ILE A 1 71 ? -10.692 5.831 21.075 1.00 86.94 71 ILE A CA 1
ATOM 495 C C . ILE A 1 71 ? -11.142 6.874 22.104 1.00 86.94 71 ILE A C 1
ATOM 497 O O . ILE A 1 71 ? -12.202 7.505 21.984 1.00 86.94 71 ILE A O 1
ATOM 501 N N . ASP A 1 72 ? -10.326 7.053 23.143 1.00 79.81 72 ASP A N 1
ATOM 502 C CA . ASP A 1 72 ? -10.629 7.972 24.237 1.00 79.81 72 ASP A CA 1
ATOM 503 C C . ASP A 1 72 ? -10.687 9.440 23.763 1.00 79.81 72 ASP A C 1
ATOM 505 O O . ASP A 1 72 ? -9.810 9.909 23.031 1.00 79.81 72 ASP A O 1
ATOM 509 N N . PRO A 1 73 ? -11.708 10.209 24.184 1.00 66.69 73 PRO A N 1
ATOM 510 C CA . PRO A 1 73 ? -11.971 11.531 23.633 1.00 66.69 73 PRO A CA 1
ATOM 511 C C . PRO A 1 73 ? -10.959 12.577 24.110 1.00 66.69 73 PRO A C 1
ATOM 513 O O . PRO A 1 73 ? -10.882 12.889 25.303 1.00 66.69 73 PRO A O 1
ATOM 516 N N . GLY A 1 74 ? -10.255 13.201 23.163 1.00 60.62 74 GLY A N 1
ATOM 517 C CA . GLY A 1 74 ? -9.145 14.110 23.450 1.00 60.62 74 GLY A CA 1
ATOM 518 C C . GLY A 1 74 ? -7.787 13.410 23.565 1.00 60.62 74 GLY A C 1
ATOM 519 O O . GLY A 1 74 ? -6.854 14.004 24.115 1.00 60.62 74 GLY A O 1
ATOM 520 N N . ARG A 1 75 ? -7.663 12.175 23.055 1.00 65.31 75 ARG A N 1
ATOM 521 C CA . ARG A 1 75 ? -6.367 11.602 22.683 1.00 65.31 75 ARG A CA 1
ATOM 522 C C . ARG A 1 75 ? -5.985 11.992 21.252 1.00 65.31 75 ARG A C 1
ATOM 524 O O . ARG A 1 75 ? -6.773 11.867 20.318 1.00 65.31 75 ARG A O 1
ATOM 531 N N . LEU A 1 76 ? -4.742 12.437 21.122 1.00 67.25 76 LEU A N 1
ATOM 532 C CA . LEU A 1 76 ? -3.949 12.428 19.905 1.00 67.25 76 LEU A CA 1
ATOM 533 C C . LEU A 1 76 ? -3.526 10.972 19.665 1.00 67.25 76 LEU A C 1
ATOM 535 O O . LEU A 1 76 ? -2.732 10.439 20.442 1.00 67.25 76 LEU A O 1
ATOM 539 N N . ALA A 1 77 ? -4.069 10.324 18.635 1.00 67.75 77 ALA A N 1
ATOM 540 C CA . ALA A 1 77 ? -3.628 8.999 18.208 1.00 67.75 77 ALA A CA 1
ATOM 541 C C . ALA A 1 77 ? -2.550 9.187 17.136 1.00 67.75 77 ALA A C 1
ATOM 543 O O . ALA A 1 77 ? -2.848 9.625 16.024 1.00 67.75 77 ALA A O 1
ATOM 544 N N . PHE A 1 78 ? -1.295 8.899 17.481 1.00 69.69 78 PHE A N 1
ATOM 545 C CA . PHE A 1 78 ? -0.152 9.147 16.612 1.00 69.69 78 PHE A CA 1
ATOM 546 C C . PHE A 1 78 ? 0.673 7.865 16.453 1.00 69.69 78 PHE A C 1
ATOM 548 O O . PHE A 1 78 ? 1.424 7.438 17.326 1.00 69.69 78 PHE A O 1
ATOM 555 N N . SER A 1 79 ? 0.534 7.216 15.303 1.00 63.06 79 SER A N 1
ATOM 556 C CA . SER A 1 79 ? 1.592 6.319 14.830 1.00 63.06 79 SER A CA 1
ATOM 557 C C . SER A 1 79 ? 2.539 7.234 14.078 1.00 63.06 79 SER A C 1
ATOM 559 O O . SER A 1 79 ? 2.067 7.884 13.155 1.00 63.06 79 SER A O 1
ATOM 561 N N . VAL A 1 80 ? 3.790 7.396 14.522 1.00 61.69 80 VAL A N 1
ATOM 562 C CA . VAL A 1 80 ? 4.682 8.424 13.943 1.00 61.69 80 VAL A CA 1
ATOM 563 C C . VAL A 1 80 ? 5.901 7.826 13.257 1.00 61.69 80 VAL A C 1
ATOM 565 O O . VAL A 1 80 ? 6.189 8.251 12.143 1.00 61.69 80 VAL A O 1
ATOM 568 N N . ASN A 1 81 ? 6.547 6.800 13.819 1.00 68.69 81 ASN A N 1
ATOM 569 C CA . ASN A 1 81 ? 7.786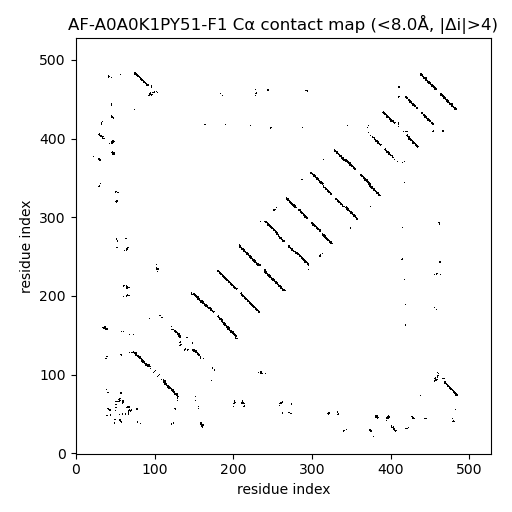 6.278 13.243 1.00 68.69 81 ASN A CA 1
ATOM 570 C C . ASN A 1 81 ? 7.695 4.787 12.908 1.00 68.69 81 ASN A C 1
ATOM 572 O O . ASN A 1 81 ? 7.664 3.922 13.784 1.00 68.69 81 ASN A O 1
ATOM 576 N N . PHE A 1 82 ? 7.703 4.521 11.607 1.00 78.31 82 PHE A N 1
ATOM 577 C CA . PHE A 1 82 ? 7.903 3.215 11.003 1.00 78.31 82 PHE A CA 1
ATOM 578 C C . PHE A 1 82 ? 9.260 3.226 10.299 1.00 78.31 82 PHE A C 1
ATOM 580 O O . PHE A 1 82 ? 9.472 4.063 9.422 1.00 78.31 82 PHE A O 1
ATOM 587 N N . TYR A 1 83 ? 10.160 2.311 10.657 1.00 86.81 83 TYR A N 1
ATOM 588 C CA . TYR A 1 83 ? 11.446 2.143 9.972 1.00 86.81 83 TYR A CA 1
ATOM 589 C C . TYR A 1 83 ? 11.480 0.767 9.319 1.00 86.81 83 TYR A C 1
ATOM 591 O O . TYR A 1 83 ? 11.453 -0.240 10.021 1.00 86.81 83 TYR A O 1
ATOM 599 N N . ALA A 1 84 ? 11.515 0.719 7.991 1.00 87.81 84 ALA A N 1
ATOM 600 C CA . ALA A 1 84 ? 11.536 -0.520 7.229 1.00 87.81 84 ALA A CA 1
ATOM 601 C C . ALA A 1 84 ? 12.914 -0.755 6.601 1.00 87.81 84 ALA A C 1
ATOM 603 O O . ALA A 1 84 ? 13.425 0.098 5.870 1.00 87.81 84 ALA A O 1
ATOM 604 N N . ALA A 1 85 ? 13.478 -1.930 6.867 1.00 90.75 85 ALA A N 1
ATOM 605 C CA . ALA A 1 85 ? 14.585 -2.518 6.131 1.00 90.75 85 ALA A CA 1
ATOM 606 C C . ALA A 1 85 ? 14.033 -3.595 5.189 1.00 90.75 85 ALA A C 1
ATOM 608 O O . ALA A 1 85 ? 13.313 -4.486 5.635 1.00 90.75 85 ALA A O 1
ATOM 609 N N . GLN A 1 86 ? 14.358 -3.533 3.901 1.00 90.56 86 GLN A N 1
ATOM 610 C CA . GLN A 1 86 ? 13.954 -4.533 2.916 1.00 90.56 86 GLN A CA 1
ATOM 611 C C . GLN A 1 86 ? 15.178 -5.067 2.179 1.00 90.56 86 GLN A C 1
ATOM 613 O O . GLN A 1 86 ? 15.939 -4.302 1.595 1.00 90.56 86 GLN A O 1
ATOM 618 N N . PHE A 1 87 ? 15.321 -6.386 2.173 1.00 91.69 87 PHE A N 1
ATOM 619 C CA . PHE A 1 87 ? 16.301 -7.128 1.392 1.00 91.69 87 PHE A CA 1
ATOM 620 C C . PHE A 1 87 ? 15.561 -7.734 0.202 1.00 91.69 87 PHE A C 1
ATOM 622 O O . PHE A 1 87 ? 14.569 -8.434 0.406 1.00 91.69 87 PHE A O 1
ATOM 629 N N . THR A 1 88 ? 15.993 -7.463 -1.025 1.00 90.38 88 THR A N 1
ATOM 630 C CA . THR A 1 88 ? 15.346 -7.980 -2.242 1.00 90.38 88 THR A CA 1
ATOM 631 C C . THR A 1 88 ? 16.370 -8.725 -3.081 1.00 90.38 88 THR A C 1
ATOM 633 O O . THR A 1 88 ? 17.417 -8.167 -3.386 1.00 90.38 88 THR A O 1
ATOM 636 N N . THR A 1 89 ? 16.062 -9.951 -3.499 1.00 92.38 89 THR A N 1
ATOM 637 C CA . THR A 1 89 ? 16.894 -10.731 -4.423 1.00 92.38 89 THR A CA 1
ATOM 638 C C . THR A 1 89 ? 16.087 -11.085 -5.662 1.00 92.38 89 THR A C 1
ATOM 640 O O . THR A 1 89 ? 15.010 -11.674 -5.557 1.00 92.38 89 THR A O 1
ATOM 643 N N . ALA A 1 90 ? 16.624 -10.753 -6.833 1.00 91.12 90 ALA A N 1
ATOM 644 C CA . ALA A 1 90 ? 16.029 -11.046 -8.128 1.00 91.12 90 ALA A CA 1
ATOM 645 C C . ALA A 1 90 ? 16.975 -11.931 -8.965 1.00 91.12 90 ALA A C 1
ATOM 647 O O . ALA A 1 90 ? 17.960 -11.422 -9.511 1.00 91.12 90 ALA A O 1
ATOM 648 N N . PRO A 1 91 ? 16.751 -13.258 -9.054 1.00 90.62 91 PRO A N 1
ATOM 649 C CA . PRO A 1 91 ? 17.472 -14.102 -10.005 1.00 90.62 91 PRO A CA 1
ATOM 650 C C . PRO A 1 91 ? 17.175 -13.675 -11.449 1.00 90.62 91 PRO A C 1
ATOM 652 O O . PRO A 1 91 ? 16.076 -13.218 -11.758 1.00 90.62 91 PRO A O 1
ATOM 655 N N 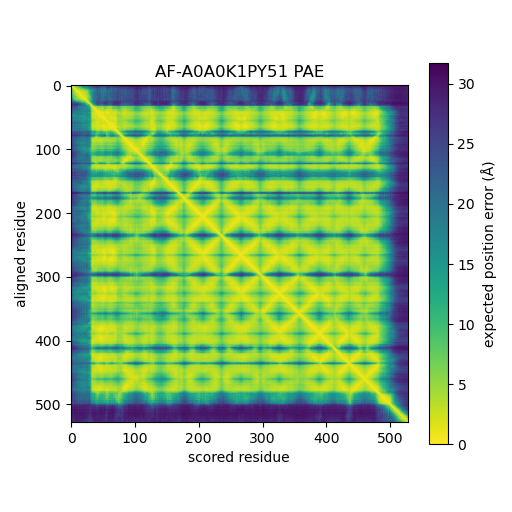. HIS A 1 92 ? 18.152 -13.856 -12.340 1.00 90.12 92 HIS A N 1
ATOM 656 C CA . HIS A 1 92 ? 18.052 -13.496 -13.761 1.00 90.12 92 HIS A CA 1
ATOM 657 C C . HIS A 1 92 ? 17.787 -12.003 -14.047 1.00 90.12 92 HIS A C 1
ATOM 659 O O . HIS A 1 92 ? 17.377 -11.658 -15.147 1.00 90.12 92 HIS A O 1
ATOM 665 N N . TRP A 1 93 ? 18.075 -11.098 -13.106 1.00 90.25 93 TRP A N 1
ATOM 666 C CA . TRP A 1 93 ? 17.953 -9.646 -13.281 1.00 90.25 93 TRP A CA 1
ATOM 667 C C . TRP A 1 93 ? 18.664 -9.101 -14.530 1.00 90.25 93 TRP A C 1
ATOM 669 O O . TRP A 1 93 ? 18.059 -8.364 -15.304 1.00 90.25 93 TRP A O 1
ATOM 679 N N . TYR A 1 94 ? 19.915 -9.512 -14.763 1.00 88.94 94 TYR A N 1
ATOM 680 C CA . TYR A 1 94 ? 20.703 -9.090 -15.934 1.00 88.94 94 TYR A CA 1
ATOM 681 C C . TYR A 1 94 ? 20.410 -9.900 -17.210 1.00 88.94 94 TYR A C 1
ATOM 683 O O . TYR A 1 94 ? 20.854 -9.542 -18.296 1.00 88.94 94 TYR A O 1
ATOM 691 N N . GLN A 1 95 ? 19.648 -10.993 -17.104 1.00 90.12 95 GLN A N 1
ATOM 692 C CA . GLN A 1 95 ? 19.211 -11.795 -18.250 1.00 90.12 95 GLN A CA 1
ATOM 693 C C . GLN A 1 95 ? 17.752 -12.257 -18.058 1.00 90.12 95 GLN A C 1
ATOM 695 O O . GLN A 1 95 ? 17.492 -13.456 -17.940 1.00 90.12 95 GLN A O 1
ATOM 700 N N . PRO A 1 96 ? 16.776 -11.329 -18.019 1.00 89.38 96 PRO A N 1
ATOM 701 C CA . PRO A 1 96 ? 15.383 -11.642 -17.683 1.00 89.38 96 PRO A CA 1
ATOM 702 C C . PRO A 1 96 ? 14.610 -12.279 -18.853 1.00 89.38 96 PRO A C 1
ATOM 704 O O . PRO A 1 96 ? 13.392 -12.431 -18.797 1.00 89.38 96 PRO A O 1
ATOM 707 N N . GLY A 1 97 ? 15.301 -12.619 -19.943 1.00 89.94 97 GLY A N 1
ATOM 708 C CA . GLY A 1 97 ? 14.740 -13.175 -21.166 1.00 89.94 97 GLY A CA 1
ATOM 709 C C . GLY A 1 97 ? 15.831 -13.703 -22.108 1.00 89.94 97 GLY A C 1
ATOM 710 O O . GLY A 1 97 ? 17.006 -13.748 -21.737 1.00 89.94 97 GLY A O 1
ATOM 711 N N . PRO A 1 98 ? 15.466 -14.121 -23.332 1.00 90.12 98 PRO A N 1
ATOM 712 C CA . PRO A 1 98 ? 16.420 -14.648 -24.302 1.00 90.12 98 PRO A CA 1
ATOM 713 C C . PRO A 1 98 ? 17.408 -13.576 -24.781 1.00 90.12 98 PRO A C 1
ATOM 715 O O . PRO A 1 98 ? 17.077 -12.391 -24.869 1.00 90.12 98 PRO A O 1
ATOM 718 N N . ILE A 1 99 ? 18.611 -14.019 -25.139 1.00 87.88 99 ILE A N 1
ATOM 719 C CA . ILE A 1 99 ? 19.632 -13.209 -25.812 1.00 87.88 99 ILE A CA 1
ATOM 720 C C . ILE A 1 99 ? 19.316 -13.190 -27.311 1.00 87.88 99 ILE A C 1
ATOM 722 O O . ILE A 1 99 ? 19.021 -14.238 -27.885 1.00 87.88 99 ILE A O 1
ATOM 726 N N . ASP A 1 100 ? 19.392 -12.023 -27.952 1.00 85.81 100 ASP A N 1
ATOM 727 C CA . ASP A 1 100 ? 19.385 -11.912 -29.412 1.00 85.81 100 ASP A CA 1
ATOM 728 C C . ASP A 1 100 ? 20.713 -12.457 -29.960 1.00 85.81 100 ASP A C 1
ATOM 730 O O . ASP A 1 100 ? 21.719 -11.750 -30.084 1.00 85.81 100 ASP A O 1
ATOM 734 N N . THR A 1 101 ? 20.713 -13.754 -30.266 1.00 84.00 101 THR A N 1
ATOM 735 C CA . THR A 1 101 ? 21.881 -14.473 -30.777 1.00 84.00 101 THR A CA 1
ATOM 736 C C . THR A 1 101 ? 22.278 -14.062 -32.191 1.00 84.00 101 THR A C 1
ATOM 738 O O . THR A 1 101 ? 23.353 -14.467 -32.613 1.00 84.00 101 THR A O 1
ATOM 741 N N . GLN A 1 102 ? 21.484 -13.260 -32.916 1.00 81.94 102 GLN A N 1
ATOM 742 C CA . GLN A 1 102 ? 21.882 -12.699 -34.215 1.00 81.94 102 GLN A CA 1
ATOM 743 C C . GLN A 1 102 ? 22.740 -11.439 -34.058 1.00 81.94 102 GLN A C 1
ATOM 745 O O . GLN A 1 102 ? 23.523 -11.115 -34.949 1.00 81.94 102 GLN A O 1
ATOM 750 N N . LYS A 1 103 ? 22.628 -10.747 -32.917 1.00 78.94 103 LYS A N 1
ATOM 751 C CA . LYS A 1 103 ? 23.407 -9.539 -32.611 1.00 78.94 103 LYS A CA 1
ATOM 752 C C . LYS A 1 103 ? 24.556 -9.839 -31.655 1.00 78.94 103 LYS A C 1
ATOM 754 O O . LYS A 1 103 ? 25.713 -9.602 -31.994 1.00 78.94 103 LYS A O 1
ATOM 759 N N . PHE A 1 104 ? 24.241 -10.416 -30.497 1.00 78.69 104 PHE A N 1
ATOM 760 C CA . PHE A 1 104 ? 25.188 -10.666 -29.405 1.00 78.69 104 PHE A CA 1
ATOM 761 C C . PHE A 1 104 ? 25.899 -12.027 -29.494 1.00 78.69 104 PHE A C 1
ATOM 763 O O . PHE A 1 104 ? 26.825 -12.289 -28.729 1.00 78.69 104 PHE A O 1
ATOM 770 N N . GLY A 1 105 ? 25.481 -12.904 -30.412 1.00 78.94 105 GLY A N 1
ATOM 771 C CA . GLY A 1 105 ? 26.034 -14.251 -30.544 1.00 78.94 105 GLY A CA 1
ATOM 772 C C . GLY A 1 105 ? 25.712 -15.173 -29.365 1.00 78.94 105 GLY A C 1
ATOM 773 O O . GLY A 1 105 ? 24.747 -14.976 -28.625 1.00 78.94 105 GLY A O 1
ATOM 774 N N . SER A 1 106 ? 26.518 -16.226 -29.210 1.00 79.75 106 SER A N 1
ATOM 775 C CA . SER A 1 106 ? 26.379 -17.201 -28.122 1.00 79.75 106 SER A CA 1
ATOM 776 C C . SER A 1 106 ? 27.067 -16.693 -26.850 1.00 79.75 106 SER A C 1
ATOM 778 O O . SER A 1 106 ? 28.220 -17.029 -26.568 1.00 79.75 106 SER A O 1
ATOM 780 N N . LEU A 1 107 ? 26.370 -15.853 -26.081 1.00 77.50 107 LEU A N 1
ATOM 781 C CA . LEU A 1 107 ? 26.834 -15.433 -24.758 1.00 77.50 107 LEU A CA 1
ATOM 782 C C . LEU A 1 107 ? 26.427 -16.458 -23.693 1.00 77.50 107 LEU A C 1
ATOM 784 O O . LEU A 1 107 ? 25.244 -16.732 -23.497 1.00 77.50 107 LEU A O 1
ATOM 788 N N . GLN A 1 108 ? 27.410 -16.975 -22.954 1.00 77.31 108 GLN A N 1
ATOM 789 C CA . GLN A 1 108 ? 27.169 -17.623 -21.665 1.00 77.31 108 GLN A CA 1
ATOM 790 C C . GLN A 1 108 ? 27.226 -16.545 -20.584 1.00 77.31 108 GLN A C 1
ATOM 792 O O . GLN A 1 108 ? 28.254 -15.898 -20.409 1.00 77.31 108 GLN A O 1
ATOM 797 N N . VAL A 1 109 ? 26.103 -16.322 -19.904 1.00 78.62 109 VAL A N 1
ATOM 798 C CA . VAL A 1 109 ? 25.905 -15.186 -18.998 1.00 78.62 109 VAL A CA 1
ATOM 799 C C . VAL A 1 109 ? 25.801 -15.710 -17.560 1.00 78.62 109 VAL A C 1
ATOM 801 O O . VAL A 1 109 ? 24.804 -16.317 -17.171 1.00 78.62 109 VAL A O 1
ATOM 804 N N . GLY A 1 110 ? 26.864 -15.530 -16.774 1.00 78.94 110 GLY A N 1
ATOM 805 C CA . GLY A 1 110 ? 26.990 -16.018 -15.398 1.00 78.94 110 GLY A CA 1
ATOM 806 C C . GLY A 1 110 ? 26.723 -14.941 -14.343 1.00 78.94 110 GLY A C 1
ATOM 807 O O . GLY A 1 110 ? 27.045 -13.772 -14.533 1.00 78.94 110 GLY A O 1
ATOM 808 N N . GLY A 1 111 ? 26.156 -15.321 -13.193 1.00 80.44 111 GLY A N 1
ATOM 809 C CA . GLY A 1 111 ? 25.935 -14.382 -12.081 1.00 80.44 111 GLY A CA 1
ATOM 810 C C . GLY A 1 111 ? 24.867 -13.319 -12.366 1.00 80.44 111 GLY A C 1
ATOM 811 O O . GLY A 1 111 ? 25.034 -12.158 -12.016 1.00 80.44 111 GLY A O 1
ATOM 812 N N . THR A 1 112 ? 23.762 -13.705 -13.006 1.00 85.19 112 THR A N 1
ATOM 813 C CA . THR A 1 112 ? 22.694 -12.792 -13.461 1.00 85.19 112 THR A CA 1
ATOM 814 C C . THR A 1 112 ? 21.787 -12.246 -12.353 1.00 85.19 112 THR A C 1
ATOM 816 O O . THR A 1 112 ? 20.836 -11.527 -12.651 1.00 85.19 112 THR A O 1
ATOM 819 N N . SER A 1 113 ? 22.023 -12.595 -11.088 1.00 89.25 113 SER A N 1
ATOM 820 C CA . SER A 1 113 ? 21.185 -12.208 -9.950 1.00 89.25 113 SER A CA 1
ATOM 821 C C . SER A 1 113 ? 21.530 -10.831 -9.383 1.00 89.25 113 SER A C 1
ATOM 823 O O . SER A 1 113 ? 22.698 -10.532 -9.143 1.00 89.25 113 SER A O 1
ATOM 825 N N . MET A 1 114 ? 20.503 -10.060 -9.039 1.00 89.69 114 MET A N 1
ATOM 826 C CA . MET A 1 114 ? 20.610 -8.829 -8.257 1.00 89.69 114 MET A CA 1
ATOM 827 C C . MET A 1 114 ? 20.251 -9.094 -6.791 1.00 89.69 114 MET A C 1
ATOM 829 O O . MET A 1 114 ? 19.288 -9.812 -6.520 1.00 89.69 114 MET A O 1
ATOM 833 N N . SER A 1 115 ? 20.960 -8.448 -5.864 1.00 89.69 115 SER A N 1
ATOM 834 C CA . SER A 1 115 ? 20.506 -8.245 -4.485 1.00 89.69 115 SER A CA 1
ATOM 835 C C . SER A 1 115 ? 20.552 -6.757 -4.134 1.00 89.69 115 SER A C 1
ATOM 837 O O . SER A 1 115 ? 21.503 -6.071 -4.500 1.00 89.69 115 SER A O 1
ATOM 839 N N . ASP A 1 116 ? 19.531 -6.279 -3.428 1.00 88.12 116 ASP A N 1
ATOM 840 C CA . ASP A 1 116 ? 19.359 -4.897 -2.970 1.00 88.12 116 ASP A CA 1
ATOM 841 C C . ASP A 1 116 ? 19.011 -4.867 -1.472 1.00 88.12 116 ASP A C 1
ATOM 843 O O . ASP A 1 116 ? 18.338 -5.774 -0.967 1.00 88.12 116 ASP A O 1
ATOM 847 N N . VAL A 1 117 ? 19.460 -3.824 -0.767 1.00 88.19 117 VAL A N 1
ATOM 848 C CA . VAL A 1 117 ? 19.164 -3.585 0.652 1.00 88.19 117 VAL A CA 1
ATOM 849 C C . VAL A 1 117 ? 18.746 -2.138 0.842 1.00 88.19 117 VAL A C 1
ATOM 851 O O . VAL A 1 117 ? 19.540 -1.213 0.681 1.00 88.19 117 VAL A O 1
ATOM 854 N N . ARG A 1 118 ? 17.499 -1.944 1.263 1.00 86.69 118 ARG A N 1
ATOM 855 C CA . ARG A 1 118 ? 16.878 -0.629 1.351 1.00 86.69 118 ARG A CA 1
ATOM 856 C C . ARG A 1 118 ? 16.420 -0.308 2.765 1.00 86.69 118 ARG A C 1
ATOM 858 O O . ARG A 1 118 ? 15.700 -1.091 3.376 1.00 86.69 118 ARG A O 1
ATOM 865 N N . LEU A 1 119 ? 16.772 0.883 3.244 1.00 87.12 119 LEU A N 1
ATOM 866 C CA . LEU A 1 119 ? 16.267 1.462 4.490 1.00 87.12 119 LEU A CA 1
ATOM 867 C C . LEU A 1 119 ? 15.306 2.613 4.170 1.00 87.12 119 LEU A C 1
ATOM 869 O O . LEU A 1 119 ? 15.604 3.461 3.332 1.00 87.12 119 LEU A O 1
ATOM 873 N N . THR A 1 120 ? 14.153 2.653 4.835 1.00 84.50 120 THR A N 1
ATOM 874 C CA . THR A 1 120 ? 13.148 3.716 4.676 1.00 84.50 120 THR A CA 1
ATOM 875 C C . THR A 1 120 ? 12.494 4.078 5.999 1.00 84.50 120 THR A C 1
ATOM 877 O O . THR A 1 120 ? 12.217 3.207 6.822 1.00 84.50 120 THR A O 1
ATOM 880 N N . SER A 1 121 ? 12.182 5.359 6.182 1.00 82.56 121 SER A N 1
ATOM 881 C CA . SER A 1 121 ? 11.115 5.780 7.087 1.00 82.56 121 SER A CA 1
ATOM 882 C C . SER A 1 121 ? 9.799 5.811 6.308 1.00 82.56 121 SER A C 1
ATOM 884 O O . SER A 1 121 ? 9.737 6.360 5.207 1.00 82.56 121 SER A O 1
ATOM 886 N N . LEU A 1 122 ? 8.742 5.210 6.856 1.00 76.31 122 LEU A N 1
ATOM 887 C CA . LEU A 1 122 ? 7.417 5.245 6.237 1.00 76.31 122 LEU A CA 1
ATOM 888 C C . LEU A 1 122 ? 6.557 6.312 6.934 1.00 76.31 122 LEU A C 1
ATOM 890 O O . LEU A 1 122 ? 6.299 6.181 8.137 1.00 76.31 122 LEU A O 1
ATOM 894 N N . PRO A 1 123 ? 6.109 7.367 6.221 1.00 67.50 123 PRO A N 1
ATOM 895 C CA . PRO A 1 123 ? 5.178 8.335 6.783 1.00 67.50 123 PRO A CA 1
ATOM 896 C C . PRO A 1 123 ? 3.875 7.634 7.168 1.00 67.50 123 PRO A C 1
ATOM 898 O O . PRO A 1 123 ? 3.403 6.724 6.489 1.00 67.50 123 PRO A O 1
ATOM 901 N N . SER A 1 124 ? 3.307 8.050 8.285 1.00 77.12 124 SER A N 1
ATOM 902 C CA . SER A 1 124 ? 2.500 7.205 9.163 1.00 77.12 124 SER A CA 1
ATOM 903 C C . SER A 1 124 ? 1.102 7.795 9.409 1.00 77.12 124 SER A C 1
ATOM 905 O O . SER A 1 124 ? 0.765 8.865 8.901 1.00 77.12 124 SER A O 1
ATOM 907 N N . SER A 1 125 ? 0.236 7.074 10.132 1.00 87.62 125 SER A N 1
ATOM 908 C CA . SER A 1 125 ? -1.146 7.507 10.388 1.00 87.62 125 SER A CA 1
ATOM 909 C C . SER A 1 125 ? -1.270 8.391 11.637 1.00 87.62 125 SER A C 1
ATOM 911 O O . SER A 1 125 ? -1.070 7.920 12.767 1.00 87.62 125 SER A O 1
ATOM 913 N N . LEU A 1 126 ? -1.709 9.633 11.437 1.00 89.38 126 LEU A N 1
ATOM 914 C CA . LEU A 1 126 ? -2.015 10.621 12.468 1.00 89.38 126 LEU A CA 1
ATOM 915 C C . LEU A 1 126 ? -3.524 10.894 12.515 1.00 89.38 126 LEU A C 1
ATOM 917 O O . LEU A 1 126 ? -4.124 11.233 11.497 1.00 89.38 126 LEU A O 1
ATOM 921 N N . CYS A 1 127 ? -4.132 10.815 13.701 1.00 90.31 127 CYS A N 1
ATOM 922 C CA . CYS A 1 127 ? -5.543 11.144 13.900 1.00 90.31 127 CYS A CA 1
ATOM 923 C C . CYS A 1 127 ? -5.800 11.952 15.180 1.00 90.31 127 CYS A C 1
ATOM 925 O O . CYS A 1 127 ? -5.325 11.622 16.271 1.00 90.31 127 CYS A O 1
ATOM 927 N N . LEU A 1 128 ? -6.642 12.979 15.054 1.00 90.06 128 LEU A N 1
ATOM 928 C CA . LEU A 1 128 ? -7.148 13.802 16.152 1.00 90.06 128 LEU A CA 1
ATOM 929 C C . LEU A 1 128 ? -8.600 13.411 16.440 1.00 90.06 128 LEU A C 1
ATOM 931 O O . LEU A 1 128 ? -9.445 13.642 15.581 1.00 90.06 128 LEU A O 1
ATOM 935 N N . PHE A 1 129 ?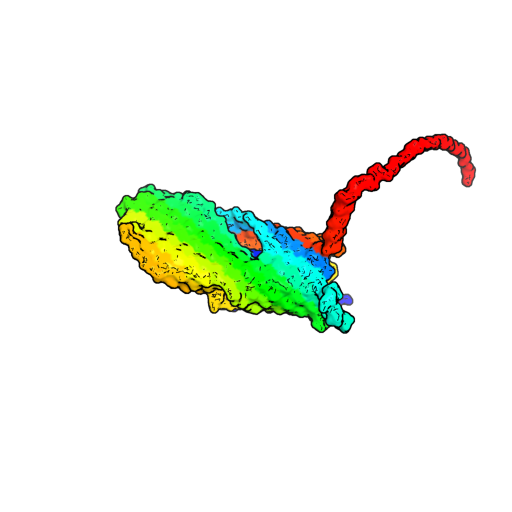 -8.914 12.858 17.619 1.00 89.12 129 PHE A N 1
ATOM 936 C CA . PHE A 1 129 ? -10.282 12.433 17.959 1.00 89.12 129 PHE A CA 1
ATOM 937 C C . PHE A 1 129 ? -10.934 13.287 19.055 1.00 89.12 129 PHE A C 1
ATOM 939 O O . PHE A 1 129 ? -10.467 13.375 20.196 1.00 89.12 129 PHE A O 1
ATOM 946 N N . PHE A 1 130 ? -12.093 13.855 18.724 1.00 89.12 130 PHE A N 1
ATOM 947 C CA . PHE A 1 130 ? -12.886 14.751 19.562 1.00 89.12 130 PHE A CA 1
ATOM 948 C C . PHE A 1 130 ? -14.237 14.118 19.920 1.00 89.12 130 PHE A C 1
ATOM 950 O O . PHE A 1 130 ? -14.820 13.375 19.133 1.00 89.12 130 PHE A O 1
ATOM 957 N N . ARG A 1 131 ? -14.772 14.430 21.107 1.00 89.19 131 ARG A N 1
ATOM 958 C CA . ARG A 1 131 ? -16.154 14.080 21.488 1.00 89.19 131 ARG A CA 1
ATOM 959 C C . ARG A 1 131 ? -17.090 15.171 20.994 1.00 89.19 131 ARG A C 1
ATOM 961 O O . ARG A 1 131 ? -16.885 16.328 21.355 1.00 89.19 131 ARG A O 1
ATOM 968 N N . VAL A 1 132 ? -18.116 14.809 20.231 1.00 86.00 132 VAL A N 1
ATOM 969 C CA . VAL A 1 132 ? -19.011 15.780 19.572 1.00 86.00 132 VAL A CA 1
ATOM 970 C C . VAL A 1 132 ? -19.705 16.688 20.594 1.00 86.00 132 VAL A C 1
ATOM 972 O O . VAL A 1 132 ? -19.675 17.905 20.437 1.00 86.00 132 VAL A O 1
ATOM 975 N N . GLY A 1 133 ? -20.177 16.137 21.721 1.00 79.88 133 GLY A N 1
ATOM 976 C CA . GLY A 1 133 ? -20.774 16.913 22.821 1.00 79.88 133 GLY A CA 1
ATOM 977 C C . GLY A 1 133 ? -19.833 17.863 23.579 1.00 79.88 133 GLY A C 1
ATOM 978 O O . GLY A 1 133 ? -20.265 18.503 24.533 1.00 79.88 133 GLY A O 1
ATOM 979 N N . ARG A 1 134 ? -18.548 17.963 23.204 1.00 79.56 134 ARG A N 1
ATOM 980 C CA . ARG A 1 134 ? -17.627 19.003 23.706 1.00 79.56 134 ARG A CA 1
ATOM 981 C C . ARG A 1 134 ? -17.439 20.173 22.739 1.00 79.56 134 ARG A C 1
ATOM 983 O O . ARG A 1 134 ? -16.827 21.160 23.134 1.00 79.56 134 ARG A O 1
ATOM 990 N N . ILE A 1 135 ? -17.915 20.079 21.496 1.00 79.19 135 ILE A N 1
ATOM 991 C CA . ILE A 1 135 ? -17.685 21.117 20.486 1.00 79.19 135 ILE A CA 1
ATOM 992 C C . ILE A 1 135 ? -18.869 22.088 20.489 1.00 79.19 135 ILE A C 1
ATOM 994 O O . ILE A 1 135 ? -20.007 21.689 20.250 1.00 79.19 135 ILE A O 1
ATOM 998 N N . HIS A 1 136 ? -18.601 23.365 20.772 1.00 75.56 136 HIS A N 1
ATOM 999 C CA . HIS A 1 136 ? -19.619 24.359 21.139 1.00 75.56 136 HIS A CA 1
ATOM 1000 C C . HIS A 1 136 ? -20.783 24.472 20.133 1.00 75.56 136 HIS A C 1
ATOM 1002 O O . HIS A 1 136 ? -21.943 24.479 20.537 1.00 75.56 136 HIS A O 1
ATOM 1008 N N . TRP A 1 137 ? -20.489 24.452 18.830 1.00 77.94 137 TRP A N 1
ATOM 1009 C CA . TRP A 1 137 ? -21.487 24.516 17.752 1.00 77.94 137 TRP A CA 1
ATOM 1010 C C . TRP A 1 137 ? -22.474 23.332 17.683 1.00 77.94 137 TRP A C 1
ATOM 1012 O O . TRP A 1 137 ? -23.562 23.488 17.141 1.00 77.94 137 TRP A O 1
ATOM 1022 N N . PHE A 1 138 ? -22.157 22.176 18.281 1.00 74.19 138 PHE A N 1
ATOM 1023 C CA . PHE A 1 138 ? -23.046 21.007 18.328 1.00 74.19 138 PHE A CA 1
ATOM 1024 C C . PHE A 1 138 ? -23.806 20.892 19.653 1.00 74.19 138 PHE A C 1
ATOM 1026 O O . PHE A 1 138 ? -24.656 20.013 19.791 1.00 74.19 138 PHE A O 1
ATOM 1033 N N . LYS A 1 139 ? -23.539 21.775 20.627 1.00 68.50 139 LYS A N 1
ATOM 1034 C CA . LYS A 1 139 ? -23.996 21.612 22.012 1.00 68.50 139 LYS A CA 1
ATOM 1035 C C . LYS A 1 139 ? -25.514 21.396 22.111 1.00 68.50 139 LYS A C 1
ATOM 1037 O O . LYS A 1 139 ? -25.924 20.371 22.649 1.00 68.50 139 LYS A O 1
ATOM 1042 N N . LYS A 1 140 ? -26.319 22.254 21.463 1.00 68.88 140 LYS A N 1
ATOM 1043 C CA . LYS A 1 140 ? -27.794 22.140 21.397 1.00 68.88 140 LYS A CA 1
ATOM 1044 C C . LYS A 1 140 ? -28.292 20.802 20.831 1.00 68.88 140 LYS A C 1
ATOM 1046 O O . LYS A 1 140 ? -29.277 20.263 21.319 1.00 68.88 140 LYS A O 1
ATOM 1051 N N . ALA A 1 141 ? -27.617 20.245 19.823 1.00 65.62 141 ALA A N 1
ATOM 1052 C CA . ALA A 1 141 ? -27.982 18.948 19.243 1.00 65.62 141 ALA A CA 1
ATOM 1053 C C . ALA A 1 141 ? -27.595 17.764 20.154 1.00 65.62 141 ALA A C 1
ATOM 1055 O O . ALA A 1 141 ? -28.182 16.691 20.070 1.00 65.62 141 ALA A O 1
ATOM 1056 N N . THR A 1 142 ? -26.612 17.958 21.039 1.00 74.88 142 THR A N 1
ATOM 1057 C CA . THR A 1 142 ? -26.095 16.922 21.952 1.00 74.88 142 THR A CA 1
ATOM 1058 C C . THR A 1 142 ? -26.668 16.968 23.369 1.00 74.88 142 THR A C 1
ATOM 1060 O O . THR A 1 142 ? -26.413 16.050 24.144 1.00 74.88 142 THR A O 1
ATOM 1063 N N . GLU A 1 143 ? -27.419 18.013 23.727 1.00 72.81 143 GLU A N 1
ATOM 1064 C CA . GLU A 1 143 ? -27.986 18.184 25.075 1.00 72.81 143 GLU A CA 1
ATOM 1065 C C . GLU A 1 143 ? -29.064 17.130 25.398 1.00 72.81 143 GLU A C 1
ATOM 1067 O O . GLU A 1 143 ? -29.149 16.692 26.544 1.00 72.81 143 GLU A O 1
ATOM 1072 N N . ASN A 1 144 ? -29.800 16.644 24.388 1.00 73.94 144 ASN A N 1
ATOM 1073 C CA . ASN A 1 144 ? -30.951 15.748 24.575 1.00 73.94 144 ASN A CA 1
ATOM 1074 C C . ASN A 1 144 ? -30.714 14.269 24.197 1.00 73.94 144 ASN A C 1
ATOM 1076 O O . ASN A 1 144 ? -31.529 13.427 24.564 1.00 73.94 144 ASN A O 1
ATOM 1080 N N . ASP A 1 145 ? -29.628 13.919 23.492 1.00 79.38 145 ASP A N 1
ATOM 1081 C CA . ASP A 1 145 ? -29.327 12.521 23.127 1.00 79.38 145 ASP A CA 1
ATOM 1082 C C . ASP A 1 145 ? -27.891 12.119 23.530 1.00 79.38 145 ASP A C 1
ATOM 1084 O O . ASP A 1 145 ? -26.912 12.621 22.955 1.00 79.38 145 ASP A O 1
ATOM 1088 N N . PRO A 1 146 ? -27.720 11.176 24.483 1.00 78.44 146 PRO A N 1
ATOM 1089 C CA . PRO A 1 146 ? -26.401 10.726 24.915 1.00 78.44 146 PRO A CA 1
ATOM 1090 C C . PRO A 1 146 ? -25.594 10.050 23.796 1.00 78.44 146 PRO A C 1
ATOM 1092 O O . PRO A 1 146 ? -24.366 10.076 23.857 1.00 78.44 146 PRO A O 1
ATOM 1095 N N . ARG A 1 147 ? -26.232 9.495 22.754 1.00 79.94 147 ARG A N 1
ATOM 1096 C CA . ARG A 1 147 ? -25.545 8.893 21.596 1.00 79.94 147 ARG A CA 1
ATOM 1097 C C . ARG A 1 147 ? -24.787 9.948 20.796 1.00 79.94 147 ARG A C 1
ATOM 1099 O O . ARG A 1 147 ? -23.608 9.760 20.503 1.00 79.94 147 ARG A O 1
ATOM 1106 N N . PHE A 1 148 ? -25.432 11.083 20.516 1.00 78.62 148 PHE A N 1
ATOM 1107 C CA . PHE A 1 148 ? -24.811 12.224 19.836 1.00 78.62 148 PHE A CA 1
ATOM 1108 C C . PHE A 1 148 ? -23.773 12.920 20.717 1.00 78.62 148 PHE A C 1
ATOM 1110 O O . PHE A 1 148 ? -22.698 13.282 20.239 1.00 78.62 148 PHE A O 1
ATOM 1117 N N . ARG A 1 149 ? -24.039 13.051 22.022 1.00 79.19 149 ARG A N 1
ATOM 1118 C CA . ARG A 1 149 ? -23.058 13.566 22.990 1.00 79.19 149 ARG A CA 1
ATOM 1119 C C . ARG A 1 149 ? -21.782 12.724 23.026 1.00 79.19 149 ARG A C 1
ATOM 1121 O O . ARG A 1 149 ? -20.691 13.273 23.199 1.00 79.19 149 ARG A O 1
ATOM 1128 N N . ASP A 1 150 ? -21.908 11.409 22.873 1.00 86.31 150 ASP A N 1
ATOM 1129 C CA . ASP A 1 150 ? -20.816 10.457 23.082 1.00 86.31 150 ASP A CA 1
ATOM 1130 C C . ASP A 1 150 ? -20.129 10.014 21.785 1.00 86.31 150 ASP A C 1
ATOM 1132 O O . ASP A 1 150 ? -19.075 9.379 21.859 1.00 86.31 150 ASP A O 1
ATOM 1136 N N . ALA A 1 151 ? -20.652 10.437 20.631 1.00 91.69 151 ALA A N 1
ATOM 1137 C CA . ALA A 1 151 ? -20.055 10.291 19.308 1.00 91.69 151 ALA A CA 1
ATOM 1138 C C . ALA A 1 151 ? -18.618 10.848 19.217 1.00 91.69 151 ALA A C 1
ATOM 1140 O O . ALA A 1 151 ? -18.195 11.721 19.994 1.00 91.69 151 ALA A O 1
ATOM 1141 N N . ARG A 1 152 ? -17.854 10.350 18.239 1.00 92.56 152 ARG A N 1
ATOM 1142 C CA . ARG A 1 152 ? -16.525 10.862 17.878 1.00 92.56 152 ARG A CA 1
ATOM 1143 C C . ARG A 1 152 ? -16.557 11.535 16.520 1.00 92.56 152 ARG A C 1
ATOM 1145 O O . ARG A 1 152 ? -17.059 10.957 15.563 1.00 92.56 152 ARG A O 1
ATOM 1152 N N . LEU A 1 153 ? -15.928 12.702 16.455 1.00 93.75 153 LEU A N 1
ATOM 1153 C CA . LEU A 1 153 ? -15.459 13.319 15.223 1.00 93.75 153 LEU A CA 1
ATOM 1154 C C . LEU A 1 153 ? -13.933 13.199 15.216 1.00 93.75 153 LEU A C 1
ATOM 1156 O O . LEU A 1 153 ? -13.286 13.591 16.188 1.00 93.75 153 LEU A O 1
ATOM 1160 N N . GLY A 1 154 ? -13.371 12.633 14.158 1.00 93.06 154 GLY A N 1
ATOM 1161 C CA . GLY A 1 154 ? -11.937 12.531 13.940 1.00 93.06 154 GLY A CA 1
ATOM 1162 C C . GLY A 1 154 ? -11.499 13.334 12.721 1.00 93.06 154 GLY A C 1
ATOM 1163 O O . GLY A 1 154 ? -12.250 13.430 11.754 1.00 93.06 154 GLY A O 1
ATOM 1164 N N . LEU A 1 155 ? -10.284 13.873 12.754 1.00 94.25 155 LEU A N 1
ATOM 1165 C CA . LEU A 1 155 ? -9.559 14.344 11.571 1.00 94.25 155 LEU A CA 1
ATOM 1166 C C . LEU A 1 155 ? -8.307 13.486 11.428 1.00 94.25 155 LEU A C 1
ATOM 1168 O O . LEU A 1 155 ? -7.526 13.399 12.376 1.00 94.25 155 LEU A O 1
ATOM 1172 N N . CYS A 1 156 ? -8.141 12.842 10.277 1.00 93.31 156 CYS A N 1
ATOM 1173 C CA . CYS A 1 156 ? -7.091 11.856 10.053 1.00 93.31 156 CYS A CA 1
ATOM 1174 C C . CYS A 1 156 ? -6.289 12.146 8.789 1.00 93.31 156 CYS A C 1
ATOM 1176 O O . CYS A 1 156 ? -6.824 12.679 7.817 1.00 93.31 156 CYS A O 1
ATOM 1178 N N . ALA A 1 157 ? -5.022 11.749 8.819 1.00 93.19 157 ALA A N 1
ATOM 1179 C CA . ALA A 1 157 ? -4.066 11.792 7.725 1.00 93.19 157 ALA A CA 1
ATOM 1180 C C . ALA A 1 157 ? -3.206 10.521 7.775 1.00 93.19 157 ALA A C 1
ATOM 1182 O O . ALA A 1 157 ? -2.714 10.166 8.847 1.00 93.19 157 ALA A O 1
ATOM 1183 N N . ALA A 1 158 ? -3.028 9.817 6.657 1.00 91.94 158 ALA A N 1
ATOM 1184 C CA . ALA A 1 158 ? -2.207 8.609 6.610 1.00 91.94 158 ALA A CA 1
ATOM 1185 C C . ALA A 1 158 ? -1.689 8.295 5.204 1.00 91.94 158 ALA A C 1
ATOM 1187 O O . ALA A 1 158 ? -2.397 8.454 4.208 1.00 91.94 158 ALA A O 1
ATOM 1188 N N . THR A 1 159 ? -0.490 7.726 5.137 1.00 92.06 159 THR A N 1
ATOM 1189 C CA . THR A 1 159 ? -0.057 6.943 3.975 1.00 92.06 159 THR A CA 1
ATOM 1190 C C . THR A 1 159 ? -0.801 5.612 3.980 1.00 92.06 159 THR A C 1
ATOM 1192 O O . THR A 1 159 ? -0.802 4.891 4.976 1.00 92.06 159 THR A O 1
ATOM 1195 N N . THR A 1 160 ? -1.459 5.297 2.871 1.00 91.50 160 THR A N 1
ATOM 1196 C CA . THR A 1 160 ? -2.322 4.110 2.722 1.00 91.50 160 THR A CA 1
ATOM 1197 C C . THR A 1 160 ? -1.687 3.044 1.843 1.00 91.50 160 THR A C 1
ATOM 1199 O O . THR A 1 160 ? -1.861 1.853 2.072 1.00 91.50 160 THR A O 1
ATOM 1202 N N . GLN A 1 161 ? -0.889 3.479 0.871 1.00 89.94 161 GLN A N 1
ATOM 1203 C CA . GLN A 1 161 ? -0.067 2.631 0.023 1.00 89.94 161 GLN A CA 1
ATOM 1204 C C . GLN A 1 161 ? 1.287 3.306 -0.151 1.00 89.94 161 GLN A C 1
ATOM 1206 O O . GLN A 1 161 ? 1.359 4.526 -0.323 1.00 89.94 161 GLN A O 1
ATOM 1211 N N . THR A 1 162 ? 2.346 2.509 -0.092 1.00 87.62 162 THR A N 1
ATOM 1212 C CA . THR A 1 162 ? 3.709 2.946 -0.379 1.00 87.62 162 THR A CA 1
ATOM 1213 C C . THR A 1 162 ? 4.464 1.768 -0.967 1.00 87.62 162 THR A C 1
ATOM 1215 O O . THR A 1 162 ? 4.651 0.736 -0.329 1.00 87.62 162 THR A O 1
ATOM 1218 N N . GLU A 1 163 ? 4.862 1.908 -2.220 1.00 86.31 163 GLU A N 1
ATOM 1219 C CA . GLU A 1 163 ? 5.721 0.964 -2.914 1.00 86.31 163 GLU A CA 1
ATOM 1220 C C . GLU A 1 163 ? 6.878 1.768 -3.475 1.00 86.31 163 GLU A C 1
ATOM 1222 O O . GLU A 1 163 ? 6.699 2.854 -4.026 1.00 86.31 163 GLU A O 1
ATOM 1227 N N . SER A 1 164 ? 8.101 1.290 -3.300 1.00 86.69 164 SER A N 1
ATOM 1228 C CA . SER A 1 164 ? 9.234 1.944 -3.936 1.00 86.69 164 SER A CA 1
ATOM 1229 C C . SER A 1 164 ? 10.420 1.010 -4.070 1.00 86.69 164 SER A C 1
ATOM 1231 O O . SER A 1 164 ? 10.605 0.081 -3.284 1.00 86.69 164 SER A O 1
ATOM 1233 N N . PHE A 1 165 ? 11.211 1.270 -5.095 1.00 86.62 165 PHE A N 1
ATOM 1234 C CA . PHE A 1 165 ? 12.383 0.506 -5.464 1.00 86.62 165 PHE A CA 1
ATOM 1235 C C . PHE A 1 165 ? 13.363 1.459 -6.118 1.00 86.62 165 PHE A C 1
ATOM 1237 O O . PHE A 1 165 ? 13.017 2.177 -7.057 1.00 86.62 165 PHE A O 1
ATOM 1244 N N . TYR A 1 166 ? 14.572 1.461 -5.586 1.00 85.75 166 TYR A N 1
ATOM 1245 C CA . TYR A 1 166 ? 15.671 2.252 -6.085 1.00 85.75 166 TYR A CA 1
ATOM 1246 C C . TYR A 1 166 ? 16.811 1.281 -6.282 1.00 85.75 166 TYR A C 1
ATOM 1248 O O . TYR A 1 166 ? 17.301 0.708 -5.318 1.00 85.75 166 TYR A O 1
ATOM 1256 N N . TYR A 1 167 ? 17.187 1.083 -7.533 1.00 83.94 167 TYR A N 1
ATOM 1257 C CA . TYR A 1 167 ? 18.328 0.278 -7.896 1.00 83.94 167 TYR A CA 1
ATOM 1258 C C . TYR A 1 167 ? 19.173 1.078 -8.872 1.00 83.94 167 TYR A C 1
ATOM 1260 O O . TYR A 1 167 ? 18.811 1.275 -10.031 1.00 83.94 167 TYR A O 1
ATOM 1268 N N . SER A 1 168 ? 20.291 1.573 -8.366 1.00 73.19 168 SER A N 1
ATOM 1269 C CA . SER A 1 168 ? 21.359 2.191 -9.138 1.00 73.19 168 SER A CA 1
ATOM 1270 C C . SER A 1 168 ? 22.609 1.372 -8.866 1.00 73.19 168 SER A C 1
ATOM 1272 O O . SER A 1 168 ? 23.128 1.435 -7.750 1.00 73.19 168 SER A O 1
ATOM 1274 N N . ASN A 1 169 ? 23.065 0.577 -9.832 1.00 67.88 169 ASN A N 1
ATOM 1275 C CA . ASN A 1 169 ? 24.307 -0.167 -9.663 1.00 67.88 169 ASN A CA 1
ATOM 1276 C C . ASN A 1 169 ? 25.123 -0.264 -10.956 1.00 67.88 169 ASN A C 1
ATOM 1278 O O . ASN A 1 169 ? 24.622 -0.069 -12.064 1.00 67.88 169 ASN A O 1
ATOM 1282 N N . GLU A 1 170 ? 26.411 -0.496 -10.753 1.00 64.88 170 GLU A N 1
ATOM 1283 C CA . GLU A 1 170 ? 27.499 -0.296 -11.697 1.00 64.88 170 GLU A CA 1
ATOM 1284 C C . GLU A 1 170 ? 27.708 -1.498 -12.630 1.00 64.88 170 GLU A C 1
ATOM 1286 O O . GLU A 1 170 ? 27.212 -2.599 -12.395 1.00 64.88 170 GLU A O 1
ATOM 1291 N N . GLY A 1 171 ? 28.445 -1.257 -13.718 1.00 68.69 171 GLY A N 1
ATOM 1292 C CA . GLY A 1 171 ? 28.533 -2.111 -14.904 1.00 68.69 171 GLY A CA 1
ATOM 1293 C C . GLY A 1 171 ? 28.639 -3.624 -14.668 1.00 68.69 171 GLY A C 1
ATOM 1294 O O . GLY A 1 171 ? 29.694 -4.136 -14.295 1.00 68.69 171 GLY A O 1
ATOM 1295 N N . TYR A 1 172 ? 27.589 -4.362 -15.034 1.00 82.56 172 TYR A N 1
ATOM 1296 C CA . TYR A 1 172 ? 27.641 -5.812 -15.194 1.00 82.56 172 TYR A CA 1
ATOM 1297 C C . TYR A 1 172 ? 28.423 -6.159 -16.466 1.00 82.56 172 TYR A C 1
ATOM 1299 O O . TYR A 1 172 ? 28.019 -5.788 -17.568 1.00 82.56 172 TYR A O 1
ATOM 1307 N N . GLN A 1 173 ? 29.552 -6.858 -16.328 1.00 84.69 173 GLN A N 1
ATOM 1308 C CA . GLN A 1 173 ? 30.392 -7.283 -17.450 1.00 84.69 173 GLN A CA 1
ATOM 1309 C C . GLN A 1 173 ? 30.385 -8.808 -17.594 1.00 84.69 173 GLN A C 1
ATOM 1311 O O . GLN A 1 173 ? 30.481 -9.531 -16.603 1.00 84.69 173 GLN A O 1
ATOM 1316 N N . GLN A 1 174 ? 30.337 -9.293 -18.834 1.00 80.94 174 GLN A N 1
ATOM 1317 C CA . GLN A 1 174 ? 30.567 -10.691 -19.209 1.00 80.94 174 GLN A CA 1
ATOM 1318 C C . GLN A 1 174 ? 31.506 -10.770 -20.411 1.00 80.94 174 GLN A C 1
ATOM 1320 O O . GLN A 1 174 ? 31.482 -9.891 -21.272 1.00 80.94 174 GLN A O 1
ATOM 1325 N N . THR A 1 175 ? 32.281 -11.848 -20.493 1.00 79.81 175 THR A N 1
ATOM 1326 C CA . THR A 1 175 ? 33.133 -12.165 -21.645 1.00 79.81 175 THR A CA 1
ATOM 1327 C C . THR A 1 175 ? 32.656 -13.480 -22.251 1.00 79.81 175 THR A C 1
ATOM 1329 O O . THR A 1 175 ? 32.500 -14.466 -21.533 1.00 79.81 175 THR A O 1
ATOM 1332 N N . SER A 1 176 ? 32.399 -13.503 -23.558 1.00 73.62 176 SER A N 1
ATOM 1333 C CA . SER A 1 176 ? 31.983 -14.718 -24.263 1.00 73.62 176 SER A CA 1
ATOM 1334 C C . SER A 1 176 ? 33.123 -15.738 -24.358 1.00 73.62 176 SER A C 1
ATOM 1336 O O . SER A 1 176 ? 34.299 -15.400 -24.214 1.00 73.62 176 SER A O 1
ATOM 1338 N N . SER A 1 177 ? 32.801 -16.988 -24.702 1.00 67.25 177 SER A N 1
ATOM 1339 C CA . SER A 1 177 ? 33.808 -18.012 -25.028 1.00 67.25 177 SER A CA 1
ATOM 1340 C C . SER A 1 177 ? 34.664 -17.671 -26.259 1.00 67.25 177 SER A C 1
ATOM 1342 O O . SER A 1 177 ? 35.680 -18.320 -26.492 1.00 67.25 177 SER A O 1
ATOM 1344 N N . GLN A 1 178 ? 34.274 -16.652 -27.032 1.00 69.75 178 GLN A N 1
ATOM 1345 C CA . GLN A 1 178 ? 35.012 -16.104 -28.174 1.00 69.75 178 GLN A CA 1
ATOM 1346 C C . GLN A 1 178 ? 35.787 -14.818 -27.819 1.00 69.75 178 GLN A C 1
ATOM 1348 O O . GLN A 1 178 ? 36.339 -14.178 -28.706 1.00 69.75 178 GLN A O 1
ATOM 1353 N N . GLY A 1 179 ? 35.831 -14.422 -26.541 1.00 72.69 179 GLY A N 1
ATOM 1354 C CA . GLY A 1 179 ? 36.555 -13.235 -26.069 1.00 72.69 179 GLY A CA 1
ATOM 1355 C C . GLY A 1 179 ? 35.789 -11.911 -26.178 1.00 72.69 179 GLY A C 1
ATOM 1356 O O . GLY A 1 179 ? 36.312 -10.884 -25.760 1.00 72.69 179 GLY A O 1
ATOM 1357 N N . VAL A 1 180 ? 34.550 -11.916 -26.681 1.00 76.38 180 VAL A N 1
ATOM 1358 C CA . VAL A 1 180 ? 33.726 -10.702 -26.819 1.00 76.38 180 VAL A CA 1
ATOM 1359 C C . VAL A 1 180 ? 33.273 -10.220 -25.446 1.00 76.38 180 VAL A C 1
ATOM 1361 O O . VAL A 1 180 ? 32.525 -10.924 -24.762 1.00 76.38 180 VAL A O 1
ATOM 1364 N N . VAL A 1 181 ? 33.663 -9.007 -25.054 1.00 83.31 181 VAL A N 1
ATOM 1365 C CA . VAL A 1 181 ? 33.184 -8.389 -23.814 1.00 83.31 181 VAL A CA 1
ATOM 1366 C C . VAL A 1 181 ? 31.867 -7.654 -24.061 1.00 83.31 181 VAL A C 1
ATOM 1368 O O . VAL A 1 181 ? 31.742 -6.844 -24.979 1.00 83.31 181 VAL A O 1
ATOM 1371 N N . THR A 1 182 ? 30.880 -7.911 -23.204 1.00 84.44 182 THR A N 1
ATOM 1372 C CA . THR A 1 182 ? 29.628 -7.152 -23.130 1.00 84.44 182 THR A CA 1
ATOM 1373 C C . THR A 1 182 ? 29.486 -6.530 -21.745 1.00 84.44 182 THR A C 1
ATOM 1375 O O . THR A 1 182 ? 29.654 -7.214 -20.736 1.00 84.44 182 THR A O 1
ATOM 1378 N N . ARG A 1 183 ? 29.180 -5.232 -21.698 1.00 87.75 183 ARG A N 1
ATOM 1379 C CA . ARG A 1 183 ? 28.959 -4.426 -20.490 1.00 87.75 183 ARG A CA 1
ATOM 1380 C C . ARG A 1 183 ? 27.517 -3.928 -20.471 1.00 87.75 183 ARG A C 1
ATOM 1382 O O . ARG A 1 183 ? 27.001 -3.509 -21.502 1.00 87.75 183 ARG A O 1
ATOM 1389 N N . GLN A 1 184 ? 26.875 -3.944 -19.312 1.00 87.12 184 GLN A N 1
ATOM 1390 C CA . GLN A 1 184 ? 25.510 -3.463 -19.114 1.00 87.12 184 GLN A CA 1
ATOM 1391 C C . GLN A 1 184 ? 25.435 -2.564 -17.886 1.00 87.12 184 GLN A C 1
ATOM 1393 O O . GLN A 1 184 ? 26.006 -2.881 -16.850 1.00 87.12 184 GLN A O 1
ATOM 1398 N N . SER A 1 185 ? 24.689 -1.471 -17.983 1.00 86.88 185 SER A N 1
ATOM 1399 C CA . SER A 1 185 ? 24.313 -0.624 -16.852 1.00 86.88 185 SER A CA 1
ATOM 1400 C C . SER A 1 185 ? 22.796 -0.523 -16.802 1.00 86.88 185 SER A C 1
ATOM 1402 O O . SER A 1 185 ? 22.154 -0.389 -17.848 1.00 86.88 185 SER A O 1
ATOM 1404 N N . GLN A 1 186 ? 22.220 -0.609 -15.604 1.00 88.06 186 GLN A N 1
ATOM 1405 C CA . GLN A 1 186 ? 20.779 -0.514 -15.403 1.00 88.06 186 GLN A CA 1
ATOM 1406 C C . GLN A 1 186 ? 20.452 0.338 -14.172 1.00 88.06 186 GLN A C 1
ATOM 1408 O O . GLN A 1 186 ? 20.955 0.095 -13.076 1.00 88.06 186 GLN A O 1
ATOM 1413 N N . ALA A 1 187 ? 19.563 1.310 -14.355 1.00 88.69 187 ALA A N 1
ATOM 1414 C CA . ALA A 1 187 ? 19.062 2.199 -13.322 1.00 88.69 187 ALA A CA 1
ATOM 1415 C C . ALA A 1 187 ? 17.529 2.144 -13.278 1.00 88.69 187 ALA A C 1
ATOM 1417 O O . ALA A 1 187 ? 16.848 2.356 -14.282 1.00 88.69 187 ALA A O 1
ATOM 1418 N N . PHE A 1 188 ? 16.993 1.884 -12.090 1.00 87.50 188 PHE A N 1
ATOM 1419 C CA . PHE A 1 188 ? 15.567 1.822 -11.798 1.00 87.50 188 PHE A CA 1
ATOM 1420 C C . PHE A 1 188 ? 15.268 2.740 -10.614 1.00 87.50 188 PHE A C 1
ATOM 1422 O O . PHE A 1 188 ? 15.819 2.567 -9.528 1.00 87.50 188 PHE A O 1
ATOM 1429 N N . ALA A 1 189 ? 14.343 3.677 -10.788 1.00 89.75 189 ALA A N 1
ATOM 1430 C CA . ALA A 1 189 ? 13.779 4.459 -9.695 1.00 89.75 189 ALA A CA 1
ATOM 1431 C C . ALA A 1 189 ? 12.260 4.475 -9.846 1.00 89.75 189 ALA A C 1
ATOM 1433 O O . ALA A 1 189 ? 11.710 5.211 -10.663 1.00 89.75 189 ALA A O 1
ATOM 1434 N N . GLN A 1 190 ? 11.582 3.634 -9.072 1.00 88.62 190 GLN A N 1
ATOM 1435 C CA . GLN A 1 190 ? 10.134 3.479 -9.112 1.00 88.62 190 GLN A CA 1
ATOM 1436 C C . GLN A 1 190 ? 9.554 3.800 -7.744 1.00 88.62 190 GLN A C 1
ATOM 1438 O O . GLN A 1 190 ? 9.986 3.241 -6.735 1.00 88.62 190 GLN A O 1
ATOM 1443 N N . THR A 1 191 ? 8.554 4.671 -7.701 1.00 90.00 191 THR A N 1
ATOM 1444 C CA . THR A 1 191 ? 7.785 4.972 -6.499 1.00 90.00 191 THR A CA 1
ATOM 1445 C C . THR A 1 191 ? 6.301 5.054 -6.819 1.00 90.00 191 THR A C 1
ATOM 1447 O O . THR A 1 191 ? 5.871 5.548 -7.862 1.00 90.00 191 THR A O 1
ATOM 1450 N N . PHE A 1 192 ? 5.506 4.573 -5.877 1.00 90.94 192 PHE A N 1
ATOM 1451 C CA . PHE A 1 192 ? 4.089 4.835 -5.789 1.00 90.94 192 PHE A CA 1
ATOM 1452 C C . PHE A 1 192 ? 3.762 5.152 -4.333 1.00 90.94 192 PHE A C 1
ATOM 1454 O O . PHE A 1 192 ? 4.165 4.430 -3.422 1.00 90.94 192 PHE A O 1
ATOM 1461 N N . SER A 1 193 ? 3.022 6.227 -4.099 1.00 91.75 193 SER A N 1
ATOM 1462 C CA . SER A 1 193 ? 2.532 6.584 -2.771 1.00 91.75 193 SER A CA 1
ATOM 1463 C C . SER A 1 193 ? 1.100 7.089 -2.865 1.00 91.75 193 SER A C 1
ATOM 1465 O O . SER A 1 193 ? 0.768 7.848 -3.774 1.00 91.75 193 SER A O 1
ATOM 1467 N N . ARG A 1 194 ? 0.248 6.688 -1.917 1.00 93.06 194 ARG A N 1
ATOM 1468 C CA . ARG A 1 194 ? -1.096 7.252 -1.758 1.00 93.06 194 ARG A CA 1
ATOM 1469 C C . ARG A 1 194 ? -1.290 7.754 -0.339 1.00 93.06 194 ARG A C 1
ATOM 1471 O O . ARG A 1 194 ? -1.393 6.959 0.599 1.00 93.06 194 ARG A O 1
ATOM 1478 N N . PHE A 1 195 ? -1.396 9.067 -0.201 1.00 94.12 195 PHE A N 1
ATOM 1479 C CA . PHE A 1 195 ? -1.724 9.740 1.049 1.00 94.12 195 PHE A CA 1
ATOM 1480 C C . PHE A 1 195 ? -3.217 10.078 1.073 1.00 94.12 195 PHE A C 1
ATOM 1482 O O . PHE A 1 195 ? -3.737 10.624 0.103 1.00 94.12 195 PHE A O 1
ATOM 1489 N N . GLN A 1 196 ? -3.903 9.750 2.166 1.00 95.06 196 GLN A N 1
ATOM 1490 C CA . GLN A 1 196 ? -5.305 10.087 2.417 1.00 95.06 196 GLN A CA 1
ATOM 1491 C C . GLN A 1 196 ? -5.407 11.053 3.594 1.00 95.06 196 GLN A C 1
ATOM 1493 O O . GLN A 1 196 ? -4.729 10.872 4.605 1.00 95.06 196 GLN A O 1
ATOM 1498 N N . PHE A 1 197 ? -6.305 12.032 3.503 1.00 96.00 197 PHE A N 1
ATOM 1499 C CA . PHE A 1 197 ? -6.677 12.893 4.621 1.00 96.00 197 PHE A CA 1
ATOM 1500 C C . PHE A 1 197 ? -8.176 13.201 4.614 1.00 96.00 197 PHE A C 1
ATOM 1502 O O . PHE A 1 197 ? -8.800 13.310 3.562 1.00 96.00 197 PHE A O 1
ATOM 1509 N N . GLY A 1 198 ? -8.782 13.343 5.791 1.00 96.94 198 GLY A N 1
ATOM 1510 C CA . GLY A 1 198 ? -10.175 13.778 5.895 1.00 96.94 198 GLY A CA 1
ATOM 1511 C C . GLY A 1 198 ? -10.864 13.450 7.220 1.00 96.94 198 GLY A C 1
ATOM 1512 O O . GLY A 1 198 ? -10.254 12.848 8.115 1.00 96.94 198 GLY A O 1
ATOM 1513 N N . PRO A 1 199 ? -12.128 13.881 7.370 1.00 97.00 199 PRO A N 1
ATOM 1514 C CA . PRO A 1 199 ? -12.931 13.621 8.553 1.00 97.00 199 PRO A CA 1
ATOM 1515 C C . PRO A 1 199 ? -13.443 12.178 8.643 1.00 97.00 199 PRO A C 1
ATOM 1517 O O . PRO A 1 199 ? -13.787 11.534 7.653 1.00 97.00 199 PRO A O 1
ATOM 1520 N N . THR A 1 200 ? -13.597 11.714 9.880 1.00 96.88 200 THR A N 1
ATOM 1521 C CA . THR A 1 200 ? -14.327 10.494 10.242 1.00 96.88 200 THR A CA 1
ATOM 1522 C C . THR A 1 200 ? -15.334 10.802 11.345 1.00 96.88 200 THR A C 1
ATOM 1524 O O . THR A 1 200 ? -15.071 11.610 12.233 1.00 96.88 200 THR A O 1
ATOM 1527 N N . TYR A 1 201 ? -16.478 10.133 11.338 1.00 96.38 201 TYR A N 1
ATOM 1528 C CA . TYR A 1 201 ? -17.525 10.246 12.346 1.00 96.38 201 TYR A CA 1
ATOM 1529 C C . TYR A 1 201 ? -17.936 8.853 12.831 1.00 96.38 201 TYR A C 1
ATOM 1531 O O . TYR A 1 201 ? -17.987 7.916 12.039 1.00 96.38 201 TYR A O 1
ATOM 1539 N N . SER A 1 202 ? -18.238 8.698 14.121 1.00 96.69 202 SER A N 1
ATOM 1540 C CA . SER A 1 202 ? -18.780 7.444 14.666 1.00 96.69 202 SER A CA 1
ATOM 1541 C C . SER A 1 202 ? -19.678 7.670 15.878 1.00 96.69 202 SER A C 1
ATOM 1543 O O . SER A 1 202 ? -19.438 8.577 16.677 1.00 96.69 202 SER A O 1
ATOM 1545 N N . MET A 1 203 ? -20.706 6.834 16.027 1.00 95.44 203 MET A N 1
ATOM 1546 C CA . MET A 1 203 ? -21.701 6.928 17.097 1.00 95.44 203 MET A CA 1
ATOM 1547 C C . MET A 1 203 ? -22.307 5.564 17.449 1.00 95.44 203 MET A C 1
ATOM 1549 O O . MET A 1 203 ? -22.385 4.664 16.612 1.00 95.44 203 MET A O 1
ATOM 1553 N N . TRP A 1 204 ? -22.796 5.433 18.683 1.00 94.94 204 TRP A N 1
ATOM 1554 C CA . TRP A 1 204 ? -23.671 4.325 19.065 1.00 94.94 204 TRP A CA 1
ATOM 1555 C C . TRP A 1 204 ? -25.035 4.516 18.400 1.00 94.94 204 TRP A C 1
ATOM 1557 O O . TRP A 1 204 ? -25.673 5.546 18.611 1.00 94.94 204 TRP A O 1
ATOM 1567 N N . LEU A 1 205 ? -25.504 3.529 17.639 1.00 93.06 205 LEU A N 1
ATOM 1568 C CA . LEU A 1 205 ? -26.870 3.527 17.112 1.00 93.06 205 LEU A CA 1
ATOM 1569 C C . LEU A 1 205 ? -27.843 2.997 18.179 1.00 93.06 205 LEU A C 1
ATOM 1571 O O . LEU A 1 205 ? -28.831 3.654 18.521 1.00 93.06 205 LEU A O 1
ATOM 1575 N N . VAL A 1 206 ? -27.489 1.843 18.755 1.00 93.06 206 VAL A N 1
ATOM 1576 C CA . VAL A 1 206 ? -28.130 1.174 19.902 1.00 93.06 206 VAL A CA 1
ATOM 1577 C C . VAL A 1 206 ? -27.043 0.536 20.789 1.00 93.06 206 VAL A C 1
ATOM 1579 O O . VAL A 1 206 ? -25.897 0.424 20.341 1.00 93.06 206 VAL A O 1
ATOM 1582 N N . PRO A 1 207 ? -27.335 0.103 22.033 1.00 91.38 207 PRO A N 1
ATOM 1583 C CA . PRO A 1 207 ? -26.350 -0.576 22.875 1.00 91.38 207 PRO A CA 1
ATOM 1584 C C . PRO A 1 207 ? -25.690 -1.762 22.158 1.00 91.38 207 PRO A C 1
ATOM 1586 O O . PRO A 1 207 ? -26.364 -2.643 21.629 1.00 91.38 207 PRO A O 1
ATOM 1589 N N . GLY A 1 208 ? -24.357 -1.762 22.118 1.00 92.81 208 GLY A N 1
ATOM 1590 C CA . GLY A 1 208 ? -23.567 -2.786 21.435 1.00 92.81 208 GLY A CA 1
ATOM 1591 C C . GLY A 1 208 ? -23.377 -2.577 19.928 1.00 92.81 208 GLY A C 1
ATOM 1592 O O . GLY A 1 208 ? -22.436 -3.161 19.401 1.00 92.81 208 GLY A O 1
ATOM 1593 N N . LEU A 1 209 ? -24.174 -1.737 19.249 1.00 97.12 209 LEU A N 1
ATOM 1594 C CA . LEU A 1 209 ? -24.026 -1.417 17.819 1.00 97.12 209 LEU A CA 1
ATOM 1595 C C . LEU A 1 209 ? -23.455 -0.010 17.613 1.00 97.12 209 LEU A C 1
ATOM 1597 O O . LEU A 1 209 ? -24.134 0.995 17.841 1.00 97.12 209 LEU A O 1
ATOM 1601 N N . THR A 1 210 ? -22.233 0.051 17.099 1.00 97.44 210 THR A N 1
ATOM 1602 C CA . THR A 1 210 ? -21.594 1.286 16.642 1.00 97.44 210 THR A CA 1
ATOM 1603 C C . THR A 1 210 ? -21.636 1.360 15.127 1.00 97.44 210 THR A C 1
ATOM 1605 O O . THR A 1 210 ? -21.325 0.375 14.458 1.00 97.44 210 THR A O 1
ATOM 1608 N N . ILE A 1 211 ? -21.930 2.542 14.594 1.00 98.12 211 ILE A N 1
ATOM 1609 C CA . ILE A 1 211 ? -21.753 2.874 13.179 1.00 98.12 211 ILE A CA 1
ATOM 1610 C C . ILE A 1 211 ? -20.735 4.003 13.030 1.00 98.12 211 ILE A C 1
ATOM 1612 O O . ILE A 1 211 ? -20.522 4.794 13.953 1.00 98.12 211 ILE A O 1
ATOM 1616 N N . GLY A 1 212 ? -20.113 4.095 11.863 1.00 98.06 212 GLY A N 1
ATOM 1617 C CA . GLY A 1 212 ? -19.256 5.210 11.499 1.00 98.06 212 GLY A CA 1
ATOM 1618 C C . GLY A 1 212 ? -19.154 5.393 9.994 1.00 98.06 212 GLY A C 1
ATOM 1619 O O . GLY A 1 212 ? -19.461 4.488 9.221 1.00 98.06 212 GLY A O 1
ATOM 1620 N N . ALA A 1 213 ? -18.715 6.577 9.595 1.00 98.44 213 ALA A N 1
ATOM 1621 C CA . ALA A 1 213 ? -18.434 6.924 8.214 1.00 98.44 213 ALA A CA 1
ATOM 1622 C C . ALA A 1 213 ? -17.209 7.840 8.152 1.00 98.44 213 ALA A C 1
ATOM 1624 O O . ALA A 1 213 ? -16.980 8.631 9.067 1.00 98.44 213 ALA A O 1
ATOM 1625 N N . SER A 1 214 ? -16.441 7.767 7.076 1.00 98.25 214 SER A N 1
ATOM 1626 C CA . SER A 1 214 ? -15.363 8.704 6.781 1.00 98.25 214 SER A CA 1
ATOM 1627 C C . SER A 1 214 ? -15.364 9.087 5.309 1.00 98.25 214 SER A C 1
ATOM 1629 O O . SER A 1 214 ? -15.821 8.336 4.444 1.00 98.25 214 SER A O 1
ATOM 1631 N N . ILE A 1 215 ? -14.888 10.300 5.045 1.00 98.06 215 ILE A N 1
ATOM 1632 C CA . ILE A 1 215 ? -14.686 10.827 3.700 1.00 98.06 215 ILE A CA 1
ATOM 1633 C C . ILE A 1 215 ? -13.250 11.324 3.656 1.00 98.06 215 ILE A C 1
ATOM 1635 O O . ILE A 1 215 ? -12.859 12.155 4.477 1.00 98.06 215 ILE A O 1
ATOM 1639 N N . HIS A 1 216 ? -12.465 10.814 2.714 1.00 97.81 216 HIS A N 1
ATOM 1640 C CA . HIS A 1 216 ? -11.054 11.156 2.585 1.00 97.81 216 HIS A CA 1
ATOM 1641 C C . HIS A 1 216 ? -10.751 11.655 1.179 1.00 97.81 216 HIS A C 1
ATOM 1643 O O . HIS A 1 216 ? -11.022 10.963 0.200 1.00 97.81 216 HIS A O 1
ATOM 1649 N N . ALA A 1 217 ? -10.148 12.835 1.078 1.00 97.88 217 ALA A N 1
ATOM 1650 C CA . ALA A 1 217 ? -9.425 13.211 -0.125 1.00 97.88 217 ALA A CA 1
ATOM 1651 C C . ALA A 1 217 ? -8.104 12.431 -0.149 1.00 97.88 217 ALA A C 1
ATOM 1653 O O . ALA A 1 217 ? -7.480 12.222 0.896 1.00 97.88 217 ALA A O 1
ATOM 1654 N N . SER A 1 218 ? -7.671 11.989 -1.325 1.00 97.00 218 SER A N 1
ATOM 1655 C CA . SER A 1 218 ? -6.382 11.329 -1.496 1.00 97.00 218 SER A CA 1
ATOM 1656 C C . SER A 1 218 ? -5.586 11.932 -2.637 1.00 97.00 218 SER A C 1
ATOM 1658 O O . SER A 1 218 ? -6.149 12.406 -3.623 1.00 97.00 218 SER A O 1
ATOM 1660 N N . ILE A 1 219 ? -4.267 11.905 -2.472 1.00 96.44 219 ILE A N 1
ATOM 1661 C CA . ILE A 1 219 ? -3.293 12.201 -3.513 1.00 96.44 219 ILE A CA 1
ATOM 1662 C C . ILE A 1 219 ? -2.468 10.936 -3.746 1.00 96.44 219 ILE A C 1
ATOM 1664 O O . ILE A 1 219 ? -1.842 10.397 -2.829 1.00 96.44 219 ILE A O 1
ATOM 1668 N N . SER A 1 220 ? -2.512 10.446 -4.980 1.00 95.25 220 SER A N 1
ATOM 1669 C CA . SER A 1 220 ? -1.719 9.321 -5.465 1.00 95.25 220 SER A CA 1
ATOM 1670 C C . SER A 1 220 ? -0.596 9.874 -6.333 1.00 95.25 220 SER A C 1
ATOM 1672 O O . SER A 1 220 ? -0.888 10.478 -7.361 1.00 95.25 220 SER A O 1
ATOM 1674 N N . ASN A 1 221 ? 0.658 9.671 -5.936 1.00 94.38 221 ASN A N 1
ATOM 1675 C CA . ASN A 1 221 ? 1.835 10.060 -6.708 1.00 94.38 221 ASN A CA 1
ATOM 1676 C C . ASN A 1 221 ? 2.562 8.808 -7.200 1.00 94.38 221 ASN A C 1
ATOM 1678 O O . ASN A 1 221 ? 2.938 7.951 -6.397 1.00 94.38 221 ASN A O 1
ATOM 1682 N N . GLN A 1 222 ? 2.769 8.734 -8.508 1.00 91.69 222 GLN A N 1
ATOM 1683 C CA . GLN A 1 222 ? 3.571 7.744 -9.208 1.00 91.69 222 GLN A CA 1
ATOM 1684 C C . GLN A 1 222 ? 4.785 8.436 -9.829 1.00 91.69 222 GLN A C 1
ATOM 1686 O O . GLN A 1 222 ? 4.681 9.531 -10.384 1.00 91.69 222 GLN A O 1
ATOM 1691 N N . TRP A 1 223 ? 5.929 7.768 -9.744 1.00 91.69 223 TRP A N 1
ATOM 1692 C CA . TRP A 1 223 ? 7.139 8.093 -10.484 1.00 91.69 223 TRP A CA 1
ATOM 1693 C C . TRP A 1 223 ? 7.786 6.786 -10.931 1.00 91.69 223 TRP A C 1
ATOM 1695 O O . TRP A 1 223 ? 7.938 5.858 -10.139 1.00 91.69 223 TRP A O 1
ATOM 1705 N N . SER A 1 224 ? 8.196 6.695 -12.185 1.00 90.25 224 SER A N 1
ATOM 1706 C CA . SER A 1 224 ? 8.979 5.576 -12.696 1.00 90.25 224 SER A CA 1
ATOM 1707 C C . SER A 1 224 ? 10.035 6.128 -13.634 1.00 90.25 224 SER A C 1
ATOM 1709 O O . SER A 1 224 ? 9.713 6.843 -14.573 1.00 90.25 224 SER A O 1
ATOM 1711 N N . SER A 1 225 ? 11.292 5.799 -13.376 1.00 89.88 225 SER A N 1
ATOM 1712 C CA . SER A 1 225 ? 12.420 6.028 -14.268 1.00 89.88 225 SER A CA 1
ATOM 1713 C C . SER A 1 225 ? 13.133 4.697 -14.461 1.00 89.88 225 SER A C 1
ATOM 1715 O O . SER A 1 225 ? 13.453 4.017 -13.482 1.00 89.88 225 SER A O 1
ATOM 1717 N N . LEU A 1 226 ? 13.335 4.318 -15.716 1.00 81.44 226 LEU A N 1
ATOM 1718 C CA . LEU A 1 226 ? 13.956 3.077 -16.156 1.00 81.44 226 LEU A CA 1
ATOM 1719 C C . LEU A 1 226 ? 14.976 3.433 -17.232 1.00 81.44 226 LEU A C 1
ATOM 1721 O O . LEU A 1 226 ? 14.576 3.790 -18.334 1.00 81.44 226 LEU A O 1
ATOM 1725 N N . THR A 1 227 ? 16.267 3.305 -16.946 1.00 77.88 227 THR A N 1
ATOM 1726 C CA . THR A 1 227 ? 17.338 3.510 -17.931 1.00 77.88 227 THR A CA 1
ATOM 1727 C C . THR A 1 227 ? 18.210 2.267 -17.986 1.00 77.88 227 THR A C 1
ATOM 1729 O O . THR A 1 227 ? 18.686 1.811 -16.951 1.00 77.88 227 THR A O 1
ATOM 1732 N N . ALA A 1 228 ? 18.460 1.723 -19.172 1.00 74.62 228 ALA A N 1
ATOM 1733 C CA . ALA A 1 228 ? 19.392 0.619 -19.358 1.00 74.62 228 ALA A CA 1
ATOM 1734 C C . ALA A 1 228 ? 20.214 0.805 -20.634 1.00 74.62 228 ALA A C 1
ATOM 1736 O O . ALA A 1 228 ? 19.674 1.131 -21.693 1.00 74.62 228 ALA A O 1
ATOM 1737 N N . ILE A 1 229 ? 21.522 0.579 -20.525 1.00 74.94 229 ILE A N 1
ATOM 1738 C CA . ILE A 1 229 ? 22.493 0.728 -21.612 1.00 74.94 229 ILE A CA 1
ATOM 1739 C C . ILE A 1 229 ? 23.330 -0.549 -21.689 1.00 74.94 229 ILE A C 1
ATOM 1741 O O . ILE A 1 229 ? 23.819 -1.031 -20.669 1.00 74.94 229 ILE A O 1
ATOM 1745 N N . ALA A 1 230 ? 23.497 -1.091 -22.891 1.00 82.06 230 ALA A N 1
ATOM 1746 C CA . ALA A 1 230 ? 24.293 -2.273 -23.187 1.00 82.06 230 ALA A CA 1
ATOM 1747 C C . ALA A 1 230 ? 25.330 -1.955 -24.267 1.00 82.06 230 ALA A C 1
ATOM 1749 O O . ALA A 1 230 ? 24.995 -1.438 -25.331 1.00 82.06 230 ALA A O 1
ATOM 1750 N N . HIS A 1 231 ? 26.582 -2.309 -24.011 1.00 83.50 231 HIS A N 1
ATOM 1751 C CA . HIS A 1 231 ? 27.686 -2.153 -24.945 1.00 83.50 231 HIS A CA 1
ATOM 1752 C C . HIS A 1 231 ? 28.351 -3.505 -25.191 1.00 83.50 231 HIS A C 1
ATOM 1754 O O . HIS A 1 231 ? 28.712 -4.184 -24.233 1.00 83.50 231 HIS A O 1
ATOM 1760 N N . SER A 1 232 ? 28.536 -3.893 -26.450 1.00 81.50 232 SER A N 1
ATOM 1761 C CA . SER A 1 232 ? 29.280 -5.098 -26.826 1.00 81.50 232 SER A CA 1
ATOM 1762 C C . SER A 1 232 ? 30.427 -4.712 -27.748 1.00 81.50 232 SER A C 1
ATOM 1764 O O . SER A 1 232 ? 30.200 -4.020 -28.742 1.00 81.50 232 SER A O 1
ATOM 1766 N N . GLU A 1 233 ? 31.644 -5.144 -27.419 1.00 75.69 233 GLU A N 1
ATOM 1767 C CA . GLU A 1 233 ? 32.858 -4.768 -28.158 1.00 75.69 233 GLU A CA 1
ATOM 1768 C C . GLU A 1 233 ? 32.847 -5.295 -29.603 1.00 75.69 233 GLU A C 1
ATOM 1770 O O . GLU A 1 233 ? 33.430 -4.669 -30.486 1.00 75.69 233 GLU A O 1
ATOM 1775 N N . GLN A 1 234 ? 32.140 -6.403 -29.865 1.00 69.44 234 GLN A N 1
ATOM 1776 C CA . GLN A 1 234 ? 32.001 -6.974 -31.203 1.00 69.44 234 GLN A CA 1
ATOM 1777 C C . GLN A 1 234 ? 30.708 -7.800 -31.334 1.00 69.44 234 GLN A C 1
ATOM 1779 O O . GLN A 1 234 ? 30.579 -8.864 -30.734 1.00 69.44 234 GLN A O 1
ATOM 1784 N N . GLY A 1 235 ? 29.748 -7.337 -32.136 1.00 62.22 235 GLY A N 1
ATOM 1785 C CA . GLY A 1 235 ? 28.632 -8.166 -32.601 1.00 62.22 235 GLY A CA 1
ATOM 1786 C C . GLY A 1 235 ? 29.070 -9.147 -33.697 1.00 62.22 235 GLY A C 1
ATOM 1787 O O . GLY A 1 235 ? 30.191 -9.072 -34.201 1.00 62.22 235 GLY A O 1
ATOM 1788 N N . ILE A 1 236 ? 28.172 -10.036 -34.134 1.00 61.47 236 ILE A N 1
ATOM 1789 C CA . ILE A 1 236 ? 28.476 -11.066 -35.159 1.00 61.47 236 ILE A CA 1
ATOM 1790 C C . ILE A 1 236 ? 29.020 -10.487 -36.481 1.00 61.47 236 ILE A C 1
ATOM 1792 O O . ILE A 1 236 ? 29.786 -11.150 -37.175 1.00 61.47 236 ILE A O 1
ATOM 1796 N N . LEU A 1 237 ? 28.667 -9.244 -36.819 1.00 62.69 237 LEU A N 1
ATOM 1797 C CA . LEU A 1 237 ? 29.135 -8.549 -38.026 1.00 62.69 237 LEU A CA 1
ATOM 1798 C C . LEU A 1 237 ? 30.496 -7.846 -37.855 1.00 62.69 237 LEU A C 1
ATOM 1800 O O . LEU A 1 237 ? 30.922 -7.109 -38.740 1.00 62.69 237 LEU A O 1
ATOM 1804 N N . GLY A 1 238 ? 31.180 -8.037 -36.724 1.00 67.62 238 GLY A N 1
ATOM 1805 C CA . GLY A 1 238 ? 32.468 -7.405 -36.439 1.00 67.62 238 GLY A CA 1
ATOM 1806 C C . GLY A 1 238 ? 32.379 -5.947 -35.974 1.00 67.62 238 GLY A C 1
ATOM 1807 O O . GLY A 1 238 ? 33.413 -5.351 -35.683 1.00 67.62 238 GLY A O 1
ATOM 1808 N N . THR A 1 239 ? 31.175 -5.378 -35.878 1.00 74.62 239 THR A N 1
ATOM 1809 C CA . THR A 1 239 ? 30.923 -4.003 -35.423 1.00 74.62 239 THR A CA 1
ATOM 1810 C C . THR A 1 239 ? 30.460 -3.958 -33.961 1.00 74.62 239 THR A C 1
ATOM 1812 O O . THR A 1 239 ? 29.765 -4.874 -33.513 1.00 74.62 239 THR A O 1
ATOM 1815 N N . PRO A 1 240 ? 30.824 -2.919 -33.185 1.00 78.81 240 PRO A N 1
ATOM 1816 C CA . PRO A 1 240 ? 30.389 -2.794 -31.797 1.00 78.81 240 PRO A CA 1
ATOM 1817 C C . PRO A 1 240 ? 28.885 -2.505 -31.717 1.00 78.81 240 PRO A C 1
ATOM 1819 O O . PRO A 1 240 ? 28.349 -1.763 -32.539 1.00 78.81 240 PRO A O 1
ATOM 1822 N N . ILE A 1 241 ? 28.217 -3.046 -30.697 1.00 82.31 241 ILE A N 1
ATOM 1823 C CA . ILE A 1 241 ? 26.808 -2.750 -30.397 1.00 82.31 241 ILE A CA 1
ATOM 1824 C C . ILE A 1 241 ? 26.762 -1.704 -29.285 1.00 82.31 241 ILE A C 1
ATOM 1826 O O . ILE A 1 241 ? 27.368 -1.902 -28.232 1.00 82.31 241 ILE A O 1
ATOM 1830 N N . ASN A 1 242 ? 26.018 -0.616 -29.480 1.00 84.94 242 ASN A N 1
ATOM 1831 C CA . ASN A 1 242 ? 25.783 0.400 -28.450 1.00 84.94 242 ASN A CA 1
ATOM 1832 C C . ASN A 1 242 ? 24.281 0.652 -28.278 1.00 84.94 242 ASN A C 1
ATOM 1834 O O . ASN A 1 242 ? 23.721 1.481 -28.983 1.00 84.94 242 ASN A O 1
ATOM 1838 N N . SER A 1 243 ? 23.626 -0.067 -27.373 1.00 79.12 243 SER A N 1
ATOM 1839 C CA . SER A 1 243 ? 22.172 -0.052 -27.204 1.00 79.12 243 SER A CA 1
ATOM 1840 C C . SER A 1 243 ? 21.756 0.703 -25.943 1.00 79.12 243 SER A C 1
ATOM 1842 O O . SER A 1 243 ? 22.308 0.462 -24.874 1.00 79.12 243 SER A O 1
ATOM 1844 N N . MET A 1 244 ? 20.775 1.599 -26.040 1.00 79.00 244 MET A N 1
ATOM 1845 C CA . MET A 1 244 ? 20.310 2.443 -24.937 1.00 79.00 244 MET A CA 1
ATOM 1846 C C . MET A 1 244 ? 18.785 2.597 -24.945 1.00 79.00 244 MET A C 1
ATOM 1848 O O . MET A 1 244 ? 18.166 2.864 -25.975 1.00 79.00 244 MET A O 1
ATOM 1852 N N . PHE A 1 245 ? 18.188 2.461 -23.763 1.00 81.00 245 PHE A N 1
ATOM 1853 C CA . PHE A 1 245 ? 16.765 2.635 -23.494 1.00 81.00 245 PHE A CA 1
ATOM 1854 C C . PHE A 1 245 ? 16.586 3.499 -22.245 1.00 81.00 245 PHE A C 1
ATOM 1856 O O . PHE A 1 245 ? 17.209 3.222 -21.222 1.00 81.00 245 PHE A O 1
ATOM 1863 N N . GLN A 1 246 ? 15.718 4.506 -22.300 1.00 80.75 246 GLN A N 1
ATOM 1864 C CA . GLN A 1 246 ? 15.290 5.270 -21.134 1.00 80.75 246 GLN A CA 1
ATOM 1865 C C . GLN A 1 246 ? 13.799 5.596 -21.215 1.00 80.75 246 GLN A C 1
ATOM 1867 O O . GLN A 1 246 ? 13.364 6.353 -22.072 1.00 80.75 246 GLN A O 1
ATOM 1872 N N . SER A 1 247 ? 13.019 5.050 -20.292 1.00 89.94 247 SER A N 1
ATOM 1873 C CA . SER A 1 247 ? 11.606 5.363 -20.096 1.00 89.94 247 SER A CA 1
ATOM 1874 C C . SER A 1 247 ? 11.444 6.112 -18.779 1.00 89.94 247 SER A C 1
ATOM 1876 O O . SER A 1 247 ? 11.961 5.679 -17.747 1.00 89.94 247 SER A O 1
ATOM 1878 N N . SER A 1 248 ? 10.733 7.237 -18.792 1.00 90.50 248 SER A N 1
ATOM 1879 C CA . SER A 1 248 ? 10.287 7.905 -17.574 1.00 90.50 248 SER A CA 1
ATOM 1880 C C . SER A 1 248 ? 8.791 8.184 -17.627 1.00 90.50 248 SER A C 1
ATOM 1882 O O . SER A 1 248 ? 8.219 8.440 -18.684 1.00 90.50 248 SER A O 1
ATOM 1884 N N . SER A 1 249 ? 8.140 8.120 -16.475 1.00 90.94 249 SER A N 1
ATOM 1885 C CA . SER A 1 249 ? 6.756 8.536 -16.305 1.00 90.94 249 SER A CA 1
ATOM 1886 C C . SER A 1 249 ? 6.543 9.092 -14.911 1.00 90.94 249 SER A C 1
ATOM 1888 O O . SER A 1 249 ? 7.169 8.652 -13.944 1.00 90.94 249 SER A O 1
ATOM 1890 N N . HIS A 1 250 ? 5.640 10.053 -14.815 1.00 93.25 250 HIS A N 1
ATOM 1891 C CA . HIS A 1 250 ? 5.133 10.549 -13.550 1.00 93.25 250 HIS A CA 1
ATOM 1892 C C . HIS A 1 250 ? 3.623 10.733 -13.647 1.00 93.25 250 HIS A C 1
ATOM 1894 O O . HIS A 1 250 ? 3.080 10.998 -14.722 1.00 93.25 250 HIS A O 1
ATOM 1900 N N . GLY A 1 251 ? 2.948 10.641 -12.509 1.00 93.94 251 GLY A N 1
ATOM 1901 C CA . GLY A 1 251 ? 1.506 10.793 -12.432 1.00 93.94 251 GLY A CA 1
ATOM 1902 C C . GLY A 1 251 ? 1.060 11.224 -11.045 1.00 93.94 251 GLY A C 1
ATOM 1903 O O . GLY A 1 251 ? 1.373 10.565 -10.057 1.00 93.94 251 GLY A O 1
ATOM 1904 N N . THR A 1 252 ? 0.288 12.303 -10.966 1.00 96.69 252 THR A N 1
ATOM 1905 C CA . THR A 1 252 ? -0.376 12.752 -9.739 1.00 96.69 252 THR A CA 1
ATOM 1906 C C . THR A 1 252 ? -1.882 12.711 -9.955 1.00 96.69 252 THR A C 1
ATOM 1908 O O . THR A 1 252 ? -2.397 13.370 -10.851 1.00 96.69 252 THR A O 1
ATOM 1911 N N . SER A 1 253 ? -2.605 11.955 -9.129 1.00 96.88 253 SER A N 1
ATOM 1912 C CA . SER A 1 253 ? -4.065 11.828 -9.198 1.00 96.88 253 SER A CA 1
ATOM 1913 C C . SER A 1 253 ? -4.711 12.156 -7.856 1.00 96.88 253 SER A C 1
ATOM 1915 O O . SER A 1 253 ? -4.337 11.594 -6.826 1.00 96.88 253 SER A O 1
ATOM 1917 N N . TRP A 1 254 ? -5.712 13.033 -7.894 1.00 97.81 254 TRP A N 1
ATOM 1918 C CA . TRP A 1 254 ? -6.553 13.409 -6.766 1.00 97.81 254 TRP A CA 1
ATOM 1919 C C . TRP A 1 254 ? -7.888 12.674 -6.812 1.00 97.81 254 TRP A C 1
ATOM 1921 O O . TRP A 1 254 ? -8.550 12.615 -7.851 1.00 97.81 254 TRP A O 1
ATOM 1931 N N . GLN A 1 255 ? -8.289 12.124 -5.672 1.00 97.06 255 GLN A N 1
ATOM 1932 C CA . GLN A 1 255 ? -9.475 11.280 -5.538 1.00 97.06 255 GLN A CA 1
ATOM 1933 C C . GLN A 1 255 ? -10.242 11.573 -4.250 1.00 97.06 255 GLN A C 1
ATOM 1935 O O . GLN A 1 255 ? -9.691 12.100 -3.285 1.00 97.06 255 GLN A O 1
ATOM 1940 N N . LEU A 1 256 ? -11.510 11.167 -4.223 1.00 97.88 256 LEU A N 1
ATOM 1941 C CA . LEU A 1 256 ? -12.347 11.128 -3.031 1.00 97.88 256 LEU A CA 1
ATOM 1942 C C . LEU A 1 256 ? -12.725 9.678 -2.704 1.00 97.88 256 LEU A C 1
ATOM 1944 O O . LEU A 1 256 ? -13.197 8.938 -3.566 1.00 97.88 256 LEU A O 1
ATOM 1948 N N . HIS A 1 257 ? -12.545 9.294 -1.445 1.00 97.31 257 HIS A N 1
ATOM 1949 C CA . HIS A 1 257 ? -12.908 7.996 -0.884 1.00 97.31 257 HIS A CA 1
ATOM 1950 C C . HIS A 1 257 ? -14.049 8.182 0.113 1.00 97.31 257 HIS A C 1
ATOM 1952 O O . HIS A 1 257 ? -14.043 9.141 0.888 1.00 97.31 257 HIS A O 1
ATOM 1958 N N . ALA A 1 258 ? -14.989 7.241 0.136 1.00 98.25 258 ALA A N 1
ATOM 1959 C CA . ALA A 1 258 ? -16.046 7.173 1.136 1.00 98.25 258 ALA A CA 1
ATOM 1960 C C . ALA A 1 258 ? -16.037 5.786 1.781 1.00 98.25 258 ALA A C 1
ATOM 1962 O O . ALA A 1 258 ? -16.091 4.775 1.080 1.00 98.25 258 ALA A O 1
ATOM 1963 N N . ILE A 1 259 ? -15.966 5.740 3.111 1.00 98.38 259 ILE A N 1
ATOM 1964 C CA . ILE A 1 259 ? -15.906 4.497 3.881 1.00 98.38 259 ILE A CA 1
ATOM 1965 C C . ILE A 1 259 ? -17.054 4.499 4.882 1.00 98.38 259 ILE A C 1
ATOM 1967 O O . ILE A 1 259 ? -17.210 5.441 5.654 1.00 98.38 259 ILE A O 1
ATOM 1971 N N . ALA A 1 260 ? -17.851 3.438 4.888 1.00 98.69 260 ALA A N 1
ATOM 1972 C CA . ALA A 1 260 ? -18.875 3.177 5.888 1.00 98.69 260 ALA A CA 1
ATOM 1973 C C . ALA A 1 260 ? -18.457 1.983 6.749 1.00 98.69 260 ALA A C 1
ATOM 1975 O O . ALA A 1 260 ? -17.807 1.050 6.277 1.00 98.69 260 ALA A O 1
ATOM 1976 N N . GLY A 1 261 ? -18.824 2.008 8.024 1.00 98.56 261 GLY A N 1
ATOM 1977 C CA . GLY A 1 261 ? -18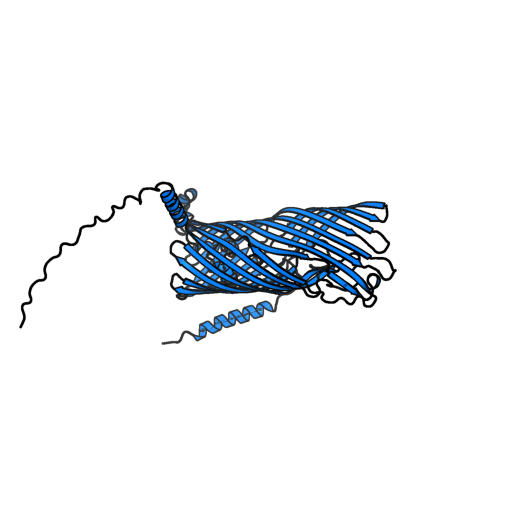.381 1.027 9.000 1.00 98.56 261 GLY A CA 1
ATOM 1978 C C . GLY A 1 261 ? -19.431 0.732 10.058 1.00 98.56 261 GLY A C 1
ATOM 1979 O O . GLY A 1 261 ? -20.185 1.612 10.472 1.00 98.56 261 GLY A O 1
ATOM 1980 N N . ALA A 1 262 ? -19.450 -0.508 10.533 1.00 98.69 262 ALA A N 1
ATOM 1981 C CA . ALA A 1 262 ? -20.253 -0.949 11.661 1.00 98.69 262 ALA A CA 1
ATOM 1982 C C . ALA A 1 262 ? -19.461 -1.927 12.539 1.00 98.69 262 ALA A C 1
ATOM 1984 O O . ALA A 1 262 ? -18.629 -2.692 12.048 1.00 98.69 262 ALA A O 1
ATOM 1985 N N . THR A 1 263 ? -19.742 -1.929 13.842 1.00 98.50 263 THR A N 1
ATOM 1986 C CA . THR A 1 263 ? -19.347 -3.011 14.757 1.00 98.50 263 THR A CA 1
ATOM 1987 C C . THR A 1 263 ? -20.491 -3.347 15.700 1.00 98.50 263 THR A C 1
ATOM 1989 O O . THR A 1 263 ? -21.131 -2.449 16.243 1.00 98.50 263 THR A O 1
ATOM 1992 N N . TYR A 1 264 ? -20.738 -4.637 15.917 1.00 98.31 264 TYR A N 1
ATOM 1993 C CA . TYR A 1 264 ? -21.739 -5.133 16.856 1.00 98.31 264 TYR A CA 1
ATOM 1994 C C . TYR A 1 264 ? -21.087 -6.015 17.920 1.00 98.31 264 TYR A C 1
ATOM 1996 O O . TYR A 1 264 ? -20.297 -6.897 17.596 1.00 98.31 264 TYR A O 1
ATOM 2004 N N . THR A 1 265 ? -21.397 -5.782 19.194 1.00 97.56 265 THR A N 1
ATOM 2005 C CA . THR A 1 265 ? -20.842 -6.521 20.338 1.00 97.56 265 THR A CA 1
ATOM 2006 C C . THR A 1 265 ? -21.945 -7.237 21.103 1.00 97.56 265 THR A C 1
ATOM 2008 O O . THR A 1 265 ? -22.866 -6.601 21.610 1.00 97.56 265 THR A O 1
ATOM 2011 N N . PHE A 1 266 ? -21.810 -8.557 21.238 1.00 95.88 266 PHE A N 1
ATOM 2012 C CA . PHE A 1 266 ? -22.743 -9.433 21.938 1.00 95.88 266 PHE A CA 1
ATOM 2013 C C . PHE A 1 266 ? -21.987 -10.291 22.967 1.00 95.88 266 PHE A C 1
ATOM 2015 O O . PHE A 1 266 ? -21.240 -11.224 22.658 1.00 95.88 266 PHE A O 1
ATOM 2022 N N . GLY A 1 267 ? -22.150 -9.936 24.243 1.00 94.75 267 GLY A N 1
ATOM 2023 C CA . GLY A 1 267 ? -21.444 -10.572 25.354 1.00 94.75 267 GLY A CA 1
ATOM 2024 C C . GLY A 1 267 ? -19.928 -10.358 25.285 1.00 94.75 267 GLY A C 1
ATOM 2025 O O . GLY A 1 267 ? -19.433 -9.284 25.610 1.00 94.75 267 GLY A O 1
ATOM 2026 N N . ARG A 1 268 ? -19.185 -11.407 24.909 1.00 95.19 268 ARG A N 1
ATOM 2027 C CA . ARG A 1 268 ? -17.711 -11.388 24.772 1.00 95.19 268 ARG A CA 1
ATOM 2028 C C . ARG A 1 268 ? -17.227 -11.390 23.325 1.00 95.19 268 ARG A C 1
ATOM 2030 O O . ARG A 1 268 ? -16.021 -11.346 23.108 1.00 95.19 268 ARG A O 1
ATOM 2037 N N . GLN A 1 269 ? -18.138 -11.516 22.367 1.00 97.38 269 GLN A N 1
ATOM 2038 C CA . GLN A 1 269 ? -17.818 -11.537 20.947 1.00 97.38 269 GLN A CA 1
ATOM 2039 C C . GLN A 1 269 ? -18.215 -10.205 20.323 1.00 97.38 269 GLN A C 1
ATOM 2041 O O . GLN A 1 269 ? -19.185 -9.568 20.741 1.00 97.38 269 GLN A O 1
ATOM 2046 N N . SER A 1 270 ? -17.456 -9.794 19.320 1.00 98.31 270 SER A N 1
ATOM 2047 C CA . SER A 1 270 ? -17.754 -8.624 18.514 1.00 98.31 270 SER A CA 1
ATOM 2048 C C . SER A 1 270 ? -17.544 -8.972 17.046 1.00 98.31 270 SER A C 1
ATOM 2050 O O . SER A 1 270 ? -16.584 -9.655 16.708 1.00 98.31 270 SER A O 1
ATOM 2052 N N . VAL A 1 271 ? -18.423 -8.491 16.178 1.00 98.62 271 VAL A N 1
ATOM 2053 C CA . VAL A 1 271 ? -18.283 -8.579 14.719 1.00 98.62 271 VAL A CA 1
ATOM 2054 C C . VAL A 1 271 ? -18.218 -7.178 14.134 1.00 98.62 271 VAL A C 1
ATOM 2056 O O . VAL A 1 271 ? -18.727 -6.226 14.730 1.00 98.62 271 VAL A O 1
ATOM 2059 N N . GLY A 1 272 ? -17.592 -7.039 12.974 1.00 98.50 272 GLY A N 1
ATOM 2060 C CA . GLY A 1 272 ? -17.461 -5.773 12.273 1.00 98.50 272 GLY A CA 1
ATOM 2061 C C . GLY A 1 272 ? -17.573 -5.939 10.766 1.00 98.50 272 GLY A C 1
ATOM 2062 O O . GLY A 1 272 ? -17.256 -6.989 10.211 1.00 98.50 272 GLY A O 1
ATOM 2063 N N . LEU A 1 273 ? -18.037 -4.876 10.123 1.00 98.69 273 LEU A N 1
ATOM 2064 C CA . LEU A 1 273 ? -18.120 -4.729 8.678 1.00 98.69 273 LEU A CA 1
ATOM 2065 C C . LEU A 1 273 ? -17.606 -3.333 8.332 1.00 98.69 273 LEU A C 1
ATOM 2067 O O . LEU A 1 273 ? -18.007 -2.357 8.966 1.00 98.69 273 LEU A O 1
ATOM 2071 N N . ALA A 1 274 ? -16.766 -3.235 7.312 1.00 98.69 274 ALA A N 1
ATOM 2072 C CA . ALA A 1 274 ? -16.394 -1.978 6.685 1.00 98.69 274 ALA A CA 1
ATOM 2073 C C . ALA A 1 274 ? -16.510 -2.094 5.165 1.00 98.69 274 ALA A C 1
ATOM 2075 O O . ALA A 1 274 ? -16.161 -3.125 4.588 1.00 98.69 274 ALA A O 1
ATOM 2076 N N . VAL A 1 275 ? -16.997 -1.035 4.526 1.00 98.62 275 VAL A N 1
ATOM 2077 C CA . VAL A 1 275 ? -17.140 -0.929 3.074 1.00 98.62 275 VAL A CA 1
ATOM 2078 C C . VAL A 1 275 ? -16.560 0.409 2.637 1.00 98.62 275 VAL A C 1
ATOM 2080 O O . VAL A 1 275 ? -17.065 1.456 3.030 1.00 98.62 275 VAL A O 1
ATOM 2083 N N . GLU A 1 276 ? -15.510 0.378 1.826 1.00 98.00 276 GLU A N 1
ATOM 2084 C CA . GLU A 1 276 ? -14.982 1.541 1.110 1.00 98.00 276 GLU A CA 1
ATOM 2085 C C . GLU A 1 276 ? -15.487 1.490 -0.329 1.00 98.00 276 GLU A C 1
ATOM 2087 O O . GLU A 1 276 ? -15.221 0.521 -1.042 1.00 98.00 276 GLU A O 1
ATOM 2092 N N . ALA A 1 277 ? -16.217 2.522 -0.747 1.00 97.12 277 ALA A N 1
ATOM 2093 C CA . ALA A 1 277 ? -16.657 2.675 -2.127 1.00 97.12 277 ALA A CA 1
ATOM 2094 C C . ALA A 1 277 ? -15.452 2.891 -3.069 1.00 97.12 277 ALA A C 1
ATOM 2096 O O . ALA A 1 277 ? -14.441 3.447 -2.632 1.00 97.12 277 ALA A O 1
ATOM 2097 N N . PRO A 1 278 ? -15.554 2.515 -4.361 1.00 96.00 278 PRO A N 1
ATOM 2098 C CA . PRO A 1 278 ? -14.540 2.867 -5.349 1.00 96.00 278 PRO A CA 1
ATOM 2099 C C . PRO A 1 278 ? -14.254 4.372 -5.332 1.00 96.00 278 PRO A C 1
ATOM 2101 O O . PRO A 1 278 ? -15.183 5.175 -5.216 1.00 96.00 278 PRO A O 1
ATOM 2104 N N . SER A 1 279 ? -12.986 4.758 -5.466 1.00 95.81 279 SER A N 1
ATOM 2105 C CA . SER A 1 279 ? -12.595 6.171 -5.462 1.00 95.81 279 SER A CA 1
ATOM 2106 C C . SER A 1 279 ? -13.266 6.949 -6.594 1.00 95.81 279 SER A C 1
ATOM 2108 O O . SER A 1 279 ? -13.179 6.548 -7.760 1.00 95.81 279 SER A O 1
ATOM 2110 N N . LEU A 1 280 ? -13.812 8.120 -6.283 1.00 96.38 280 LEU A N 1
ATOM 2111 C CA . LEU A 1 280 ? -14.175 9.110 -7.290 1.00 96.38 280 LEU A CA 1
ATOM 2112 C C . LEU A 1 280 ? -12.914 9.879 -7.701 1.00 96.38 280 LEU A C 1
ATOM 2114 O O . LEU A 1 280 ? -12.324 10.575 -6.876 1.00 96.38 280 LEU A O 1
ATOM 2118 N N . HIS A 1 281 ? -12.494 9.763 -8.961 1.00 96.25 281 HIS A N 1
ATOM 2119 C CA . HIS A 1 281 ? -11.440 10.613 -9.517 1.00 96.25 281 HIS A CA 1
ATOM 2120 C C . HIS A 1 281 ? -11.929 12.066 -9.599 1.00 96.25 281 HIS A C 1
ATOM 2122 O O . HIS A 1 281 ? -13.046 12.308 -10.053 1.00 96.25 281 HIS A O 1
ATOM 2128 N N . LEU A 1 282 ? -11.097 13.018 -9.171 1.00 96.44 282 LEU A N 1
ATOM 2129 C CA . LEU A 1 282 ? -11.402 14.450 -9.228 1.00 96.44 282 LEU A CA 1
ATOM 2130 C C . LEU A 1 282 ? -10.640 15.124 -10.371 1.00 96.44 282 LEU A C 1
ATOM 2132 O O . LEU A 1 282 ? -11.244 15.756 -11.230 1.00 96.44 282 LEU A O 1
ATOM 2136 N N . PHE A 1 283 ? -9.316 14.979 -10.370 1.00 96.75 283 PHE A N 1
ATOM 2137 C CA . PHE A 1 283 ? -8.419 15.442 -11.426 1.00 96.75 283 PHE A CA 1
ATOM 2138 C C . PHE A 1 283 ? -7.065 14.739 -11.297 1.00 96.75 283 PHE A C 1
ATOM 2140 O O . PHE A 1 283 ? -6.722 14.196 -10.241 1.00 96.75 283 PHE A O 1
ATOM 2147 N N . GLY A 1 284 ? -6.253 14.778 -12.346 1.00 96.94 284 GLY A N 1
ATOM 2148 C CA . GLY A 1 284 ? -4.874 14.325 -12.268 1.00 96.94 284 GLY A CA 1
ATOM 2149 C C . GLY A 1 284 ? -4.085 14.625 -13.528 1.00 96.94 284 GLY A C 1
ATOM 2150 O O . GLY A 1 284 ? -4.650 14.763 -14.611 1.00 96.94 284 GLY A O 1
ATOM 2151 N N . THR A 1 285 ? -2.775 14.745 -13.365 1.00 96.44 285 THR A N 1
ATOM 2152 C CA . THR A 1 285 ? -1.829 15.102 -14.419 1.00 96.44 285 THR A CA 1
ATOM 2153 C C . THR A 1 285 ? -0.722 14.066 -14.485 1.00 96.44 285 THR A C 1
ATOM 2155 O O . THR A 1 285 ? -0.259 13.557 -13.462 1.00 96.44 285 THR A O 1
ATOM 2158 N N . GLY A 1 286 ? -0.290 13.749 -15.697 1.00 94.38 286 GLY A N 1
ATOM 2159 C CA . GLY A 1 286 ? 0.797 12.822 -15.946 1.00 94.38 286 GLY A CA 1
ATOM 2160 C C . GLY A 1 286 ? 1.676 13.273 -17.096 1.00 94.38 286 GLY A C 1
ATOM 2161 O O . GLY A 1 286 ? 1.295 14.115 -17.910 1.00 94.38 286 GLY A O 1
ATOM 2162 N N . GLY A 1 287 ? 2.862 12.692 -17.144 1.00 92.38 287 GLY A N 1
ATOM 2163 C CA . GLY A 1 287 ? 3.806 12.854 -18.234 1.00 92.38 287 GLY A CA 1
ATOM 2164 C C . GLY A 1 287 ? 4.545 11.552 -18.468 1.00 92.38 287 GLY A C 1
ATOM 2165 O O . GLY A 1 287 ? 4.732 10.753 -17.546 1.00 92.38 287 GLY A O 1
ATOM 2166 N N . ALA A 1 288 ? 4.954 11.340 -19.710 1.00 91.81 288 ALA A N 1
ATOM 2167 C CA . ALA A 1 288 ? 5.831 10.247 -20.080 1.00 91.81 288 ALA A CA 1
ATOM 2168 C C . ALA A 1 288 ? 6.890 10.741 -21.061 1.00 91.81 288 ALA A C 1
ATOM 2170 O O . ALA A 1 288 ? 6.613 11.538 -21.961 1.00 91.81 288 ALA A O 1
ATOM 2171 N N . SER A 1 289 ? 8.102 10.226 -20.906 1.00 91.12 289 SER A N 1
ATOM 2172 C CA . SER A 1 289 ? 9.129 10.297 -21.930 1.00 91.12 289 SER A CA 1
ATOM 2173 C C . SER A 1 289 ? 9.686 8.914 -22.212 1.00 91.12 289 SER A C 1
ATOM 2175 O O . SER A 1 289 ? 9.782 8.057 -21.334 1.00 91.12 289 SER A O 1
ATOM 2177 N N . LEU A 1 290 ? 10.054 8.703 -23.464 1.00 89.81 290 LEU A N 1
ATOM 2178 C CA . LEU A 1 290 ? 10.724 7.510 -23.930 1.00 89.81 290 LEU A CA 1
ATOM 2179 C C . LEU A 1 290 ? 11.870 7.945 -24.835 1.00 89.81 290 LEU A C 1
ATOM 2181 O O . LEU A 1 290 ? 11.699 8.744 -25.749 1.00 89.81 290 LEU A O 1
ATOM 2185 N N . TYR A 1 291 ? 13.036 7.386 -24.584 1.00 90.94 291 TYR A N 1
ATOM 2186 C CA . TYR A 1 291 ? 14.235 7.546 -25.371 1.00 90.94 291 TYR A CA 1
ATOM 2187 C C . TYR A 1 291 ? 14.776 6.156 -25.697 1.00 90.94 291 TYR A C 1
ATOM 2189 O O . TYR A 1 291 ? 14.852 5.274 -24.843 1.00 90.94 291 TYR A O 1
ATOM 2197 N N . THR A 1 292 ? 15.118 5.947 -26.958 1.00 84.19 292 THR A N 1
ATOM 2198 C CA . THR A 1 292 ? 15.548 4.654 -27.500 1.00 84.19 292 THR A CA 1
ATOM 2199 C C . THR A 1 292 ? 16.585 4.915 -28.563 1.00 84.19 292 THR A C 1
ATOM 2201 O O . THR A 1 292 ? 16.309 5.679 -29.487 1.00 84.19 292 THR A O 1
ATOM 2204 N N . GLN A 1 293 ? 17.753 4.287 -28.463 1.00 78.25 293 GLN A N 1
ATOM 2205 C CA . GLN A 1 293 ? 18.773 4.425 -29.490 1.00 78.25 293 GLN A CA 1
ATOM 2206 C C . GLN A 1 293 ? 19.716 3.212 -29.566 1.00 78.25 293 GLN A C 1
ATOM 2208 O O . GLN A 1 293 ? 20.265 2.766 -28.561 1.00 78.25 293 GLN A O 1
ATOM 2213 N N . SER A 1 294 ? 19.998 2.814 -30.810 1.00 62.25 294 SER A N 1
ATOM 2214 C CA . SER A 1 294 ? 21.308 2.331 -31.275 1.00 62.25 294 SER A CA 1
ATOM 2215 C C . SER A 1 294 ? 21.695 0.842 -31.105 1.00 62.25 294 SER A C 1
ATOM 2217 O O . SER A 1 294 ? 20.968 0.001 -30.569 1.00 62.25 294 SER A O 1
ATOM 2219 N N . ASP A 1 295 ? 22.850 0.517 -31.692 1.00 64.50 295 ASP A N 1
ATOM 2220 C CA . ASP A 1 295 ? 22.966 -0.095 -33.016 1.00 64.50 295 ASP A CA 1
ATOM 2221 C C . ASP A 1 295 ? 24.358 -0.712 -33.224 1.00 64.50 295 ASP A C 1
ATOM 2223 O O . ASP A 1 295 ? 25.269 -0.477 -32.428 1.00 64.50 295 ASP A O 1
ATOM 2227 N N . ALA A 1 296 ? 24.526 -1.414 -34.351 1.00 61.22 296 ALA A N 1
ATOM 2228 C CA . ALA A 1 296 ? 25.825 -1.861 -34.872 1.00 61.22 296 ALA A CA 1
ATOM 2229 C C . ALA A 1 296 ? 26.120 -1.376 -36.313 1.00 61.22 296 ALA A C 1
ATOM 2231 O O . ALA A 1 296 ? 27.018 -1.904 -36.970 1.00 61.22 296 ALA A O 1
ATOM 2232 N N . GLY A 1 297 ? 25.352 -0.399 -36.822 1.00 62.12 297 GLY A N 1
ATOM 2233 C CA . GLY A 1 297 ? 25.552 0.173 -38.164 1.00 62.12 297 GLY A CA 1
ATOM 2234 C C . GLY A 1 297 ? 24.380 0.944 -38.796 1.00 62.12 297 GLY A C 1
ATOM 2235 O O . GLY A 1 297 ? 24.532 1.403 -39.923 1.00 62.12 297 GLY A O 1
ATOM 2236 N N . GLY A 1 298 ? 23.228 1.085 -38.122 1.00 60.31 298 GLY A N 1
ATOM 2237 C CA . GLY A 1 298 ? 21.998 1.660 -38.701 1.00 60.31 298 GLY A CA 1
ATOM 2238 C C . GLY A 1 298 ? 21.459 2.952 -38.068 1.00 60.31 298 GLY A C 1
ATOM 2239 O O . GLY A 1 298 ? 20.375 3.377 -38.455 1.00 60.31 298 GLY A O 1
ATOM 2240 N N . ASN A 1 299 ? 22.192 3.553 -37.120 1.00 65.38 299 ASN A N 1
ATOM 2241 C CA . ASN A 1 299 ? 21.841 4.719 -36.288 1.00 65.38 299 ASN A CA 1
ATOM 2242 C C . ASN A 1 299 ? 20.372 5.190 -36.330 1.00 65.38 299 ASN A C 1
ATOM 2244 O O . ASN A 1 299 ? 20.067 6.240 -36.908 1.00 65.38 299 ASN A O 1
ATOM 2248 N N . GLN A 1 300 ? 19.497 4.465 -35.627 1.00 77.75 300 GLN A N 1
ATOM 2249 C CA . GLN A 1 300 ? 18.159 4.946 -35.275 1.00 77.75 300 GLN A CA 1
ATOM 2250 C C . GLN A 1 300 ? 18.123 5.506 -33.842 1.00 77.75 300 GLN A C 1
ATOM 2252 O O . GLN A 1 300 ? 18.473 4.819 -32.878 1.00 77.75 300 GLN A O 1
ATOM 2257 N N . SER A 1 301 ? 17.650 6.746 -33.703 1.00 87.56 301 SER A N 1
ATOM 2258 C CA . SER A 1 301 ? 17.218 7.361 -32.443 1.00 87.56 301 SER A CA 1
ATOM 2259 C C . SER A 1 301 ? 15.711 7.583 -32.475 1.00 87.56 301 SER A C 1
ATOM 2261 O O . SER A 1 301 ? 15.164 7.953 -33.510 1.00 87.56 301 SER A O 1
ATOM 2263 N N . SER A 1 302 ? 15.038 7.395 -31.349 1.00 89.62 302 SER A N 1
ATOM 2264 C CA . SER A 1 302 ? 13.625 7.718 -31.172 1.00 89.62 302 SER A CA 1
ATOM 2265 C C . SER A 1 302 ? 13.443 8.378 -29.816 1.00 89.62 302 SER A C 1
ATOM 2267 O O . SER A 1 302 ? 13.655 7.731 -28.783 1.00 89.62 302 SER A O 1
ATOM 2269 N N . VAL A 1 303 ? 13.021 9.641 -29.832 1.00 92.12 303 VAL A N 1
ATOM 2270 C CA . VAL A 1 303 ? 12.645 10.418 -28.649 1.00 92.12 303 VAL A CA 1
ATOM 2271 C C . VAL A 1 303 ? 11.147 10.670 -28.690 1.00 92.12 303 VAL A C 1
ATOM 2273 O O . VAL A 1 303 ? 10.622 11.179 -29.671 1.00 92.12 303 VAL A O 1
ATOM 2276 N N . MET A 1 304 ? 10.450 10.350 -27.615 1.00 90.56 304 MET A N 1
ATOM 2277 C CA . MET A 1 304 ? 9.033 10.608 -27.431 1.00 90.56 304 MET A CA 1
ATOM 2278 C C . MET A 1 304 ? 8.857 11.351 -26.111 1.00 90.56 304 MET A C 1
ATOM 2280 O O . MET A 1 304 ? 9.399 10.940 -25.085 1.00 90.56 304 MET A O 1
ATOM 2284 N N . THR A 1 305 ? 8.079 12.426 -26.122 1.00 93.38 305 THR A N 1
ATOM 2285 C CA . THR A 1 305 ? 7.666 13.147 -24.914 1.00 93.38 305 THR A CA 1
ATOM 2286 C C . THR A 1 305 ? 6.198 13.520 -25.023 1.00 93.38 305 THR A C 1
ATOM 2288 O O . THR A 1 305 ? 5.726 13.912 -26.090 1.00 93.38 305 THR A O 1
ATOM 2291 N N . GLY A 1 306 ? 5.468 13.401 -23.919 1.00 93.19 306 GLY A N 1
ATOM 2292 C CA . GLY A 1 306 ? 4.061 13.771 -23.861 1.00 93.19 306 GLY A CA 1
ATOM 2293 C C . GLY A 1 306 ? 3.585 14.050 -22.443 1.00 93.19 306 GLY A C 1
ATOM 2294 O O . GLY A 1 306 ? 4.215 13.653 -21.459 1.00 93.19 306 GLY A O 1
ATOM 2295 N N . GLN A 1 307 ? 2.453 14.737 -22.357 1.00 95.31 307 GLN A N 1
ATOM 2296 C CA . GLN A 1 307 ? 1.787 15.113 -21.114 1.00 95.31 307 GLN A CA 1
ATOM 2297 C C . GLN A 1 307 ? 0.273 14.951 -21.264 1.00 95.31 307 GLN A C 1
ATOM 2299 O O . GLN A 1 307 ? -0.256 14.991 -22.371 1.00 95.31 307 GLN A O 1
ATOM 2304 N N . GLY A 1 308 ? -0.438 14.785 -20.154 1.00 94.75 308 GLY A N 1
ATOM 2305 C CA . GLY A 1 308 ? -1.891 14.675 -20.192 1.00 94.75 308 GLY A CA 1
ATOM 2306 C C . GLY A 1 308 ? -2.498 14.266 -18.859 1.00 94.75 308 GLY A C 1
ATOM 2307 O O . GLY A 1 308 ? -2.004 14.645 -17.793 1.00 94.75 308 GLY A O 1
ATOM 2308 N N . GLY A 1 309 ? -3.594 13.515 -18.920 1.00 94.12 309 GLY A N 1
ATOM 2309 C CA . GLY A 1 309 ? -4.311 13.041 -17.740 1.00 94.12 309 GLY A CA 1
ATOM 2310 C C . GLY A 1 309 ? -3.644 11.819 -17.110 1.00 94.12 309 GLY A C 1
ATOM 2311 O O . GLY A 1 309 ? -3.136 10.954 -17.818 1.00 94.12 309 GLY A O 1
ATOM 2312 N N . PHE A 1 310 ? -3.693 11.719 -15.781 1.00 94.38 310 PHE A N 1
ATOM 2313 C CA . PHE A 1 310 ? -3.343 10.497 -15.050 1.00 94.38 310 PHE A CA 1
ATOM 2314 C C . PHE A 1 310 ? -4.333 10.230 -13.921 1.00 94.38 310 PHE A C 1
ATOM 2316 O O . PHE A 1 310 ? -4.687 11.117 -13.143 1.00 94.38 310 PHE A O 1
ATOM 2323 N N . ASN A 1 311 ? -4.746 8.979 -13.799 1.00 94.50 311 ASN A N 1
ATOM 2324 C CA . ASN A 1 311 ? -5.778 8.533 -12.887 1.00 94.50 311 ASN A CA 1
ATOM 2325 C C . ASN A 1 311 ? -5.368 7.178 -12.297 1.00 94.50 311 ASN A C 1
ATOM 2327 O O . ASN A 1 311 ? -4.992 6.268 -13.025 1.00 94.50 311 ASN A O 1
ATOM 2331 N N . ALA A 1 312 ? -5.417 7.057 -10.970 1.00 93.31 312 ALA A N 1
ATOM 2332 C CA . ALA A 1 312 ? -4.948 5.882 -10.236 1.00 93.31 312 ALA A CA 1
ATOM 2333 C C . ALA A 1 312 ? -5.989 5.475 -9.190 1.00 93.31 312 ALA A C 1
ATOM 2335 O O . ALA A 1 312 ? -5.831 5.807 -8.015 1.00 93.31 312 ALA A O 1
ATOM 2336 N N . ARG A 1 313 ? -7.071 4.822 -9.617 1.00 93.00 313 ARG A N 1
ATOM 2337 C CA . ARG A 1 313 ? -8.271 4.533 -8.815 1.00 93.00 313 ARG A CA 1
ATOM 2338 C C . ARG A 1 313 ? -8.030 3.488 -7.715 1.00 93.00 313 ARG A C 1
ATOM 2340 O O . ARG A 1 313 ? -7.080 2.701 -7.763 1.00 93.00 313 ARG A O 1
ATOM 2347 N N . THR A 1 314 ? -8.933 3.436 -6.736 1.00 92.69 314 THR A N 1
ATOM 2348 C CA . THR A 1 314 ? -9.106 2.299 -5.817 1.00 92.69 314 THR A CA 1
ATOM 2349 C C . THR A 1 314 ? -10.408 1.547 -6.075 1.00 92.69 314 THR A C 1
ATOM 2351 O O . THR A 1 314 ? -11.440 2.174 -6.329 1.00 92.69 314 THR A O 1
ATOM 2354 N N . PRO A 1 315 ? -10.399 0.206 -5.963 1.00 94.75 315 PRO A N 1
ATOM 2355 C CA . PRO A 1 315 ? -11.600 -0.612 -6.068 1.00 94.75 315 PRO A CA 1
ATOM 2356 C C . PRO A 1 315 ? -12.511 -0.458 -4.846 1.00 94.75 315 PRO A C 1
ATOM 2358 O O . PRO A 1 315 ? -12.104 0.057 -3.804 1.00 94.75 315 PRO A O 1
ATOM 2361 N N . LEU A 1 316 ? -13.722 -1.010 -4.956 1.00 96.62 316 LEU A N 1
ATOM 2362 C CA . LEU A 1 316 ? -14.556 -1.324 -3.799 1.00 96.62 316 LEU A CA 1
ATOM 2363 C C . LEU A 1 316 ? -13.771 -2.275 -2.881 1.00 96.62 316 LEU A C 1
ATOM 2365 O O . LEU A 1 316 ? -13.284 -3.314 -3.334 1.00 96.62 316 LEU A O 1
ATOM 2369 N N . ARG A 1 317 ? -13.695 -1.960 -1.589 1.00 97.06 317 ARG A N 1
ATOM 2370 C CA . ARG A 1 317 ? -13.180 -2.870 -0.556 1.00 97.06 317 ARG A CA 1
ATOM 2371 C C . ARG A 1 317 ? -14.295 -3.190 0.427 1.00 97.06 317 ARG A C 1
ATOM 2373 O O . ARG A 1 317 ? -14.889 -2.287 1.005 1.00 97.06 317 ARG A O 1
ATOM 2380 N N . VAL A 1 318 ? -14.518 -4.474 0.682 1.00 98.44 318 VAL A N 1
ATOM 2381 C CA . VAL A 1 318 ? -15.390 -4.968 1.754 1.00 98.44 318 VAL A CA 1
ATOM 2382 C C . VAL A 1 318 ? -14.523 -5.728 2.742 1.00 98.44 318 VAL A C 1
ATOM 2384 O O . VAL A 1 318 ? -13.795 -6.636 2.355 1.00 98.44 318 VAL A O 1
ATOM 2387 N N . THR A 1 319 ? -14.579 -5.371 4.020 1.00 98.44 319 THR A N 1
ATOM 2388 C CA . THR A 1 319 ? -13.859 -6.091 5.073 1.00 98.44 319 THR A CA 1
ATOM 2389 C C . THR A 1 319 ? -14.819 -6.563 6.150 1.00 98.44 319 THR A C 1
ATOM 2391 O O . THR A 1 319 ? -15.572 -5.767 6.708 1.00 98.44 319 THR A O 1
ATOM 2394 N N . LEU A 1 320 ? -14.766 -7.857 6.451 1.00 98.69 320 LEU A N 1
ATOM 2395 C CA . LEU A 1 320 ? -15.463 -8.481 7.569 1.00 98.69 320 LEU A CA 1
ATOM 2396 C C . LEU A 1 320 ? -14.459 -8.768 8.681 1.00 98.69 320 LEU A C 1
ATOM 2398 O O . LEU A 1 320 ? -13.346 -9.203 8.401 1.00 98.69 320 LEU A O 1
ATOM 2402 N N . GLY A 1 321 ? -14.862 -8.548 9.926 1.00 98.31 321 GLY A N 1
ATOM 2403 C CA . GLY A 1 321 ? -14.043 -8.821 11.101 1.00 98.31 321 GLY A CA 1
ATOM 2404 C C . GLY A 1 321 ? -14.827 -9.542 12.187 1.00 98.31 321 GLY A C 1
ATOM 2405 O O . GLY A 1 321 ? -16.028 -9.319 12.361 1.00 98.31 321 GLY A O 1
ATOM 2406 N N . THR A 1 322 ? -14.150 -10.389 12.952 1.00 98.62 322 THR A N 1
ATOM 2407 C CA . THR A 1 322 ? -14.683 -10.998 14.175 1.00 98.62 322 THR A CA 1
ATOM 2408 C C . THR A 1 322 ? -13.622 -11.010 15.265 1.00 98.62 322 THR A C 1
ATOM 2410 O O . THR A 1 322 ? -12.437 -11.186 14.996 1.00 98.62 322 THR A O 1
ATOM 2413 N N . GLY A 1 323 ? -14.036 -10.812 16.512 1.00 98.06 323 GLY A N 1
ATOM 2414 C CA . GLY A 1 323 ? -13.133 -10.753 17.647 1.00 98.06 323 GLY A CA 1
ATOM 2415 C C . GLY A 1 323 ? -13.765 -11.230 18.946 1.00 98.06 323 GLY A C 1
ATOM 2416 O O . GLY A 1 323 ? -14.988 -11.286 19.101 1.00 98.06 323 GLY A O 1
ATOM 2417 N N . ILE A 1 324 ? -12.907 -11.600 19.895 1.00 98.00 324 ILE A N 1
ATOM 2418 C CA . ILE A 1 324 ? -13.298 -12.032 21.236 1.00 98.00 324 ILE A CA 1
ATOM 2419 C C . ILE A 1 324 ? -12.507 -11.238 22.272 1.00 98.00 324 ILE A C 1
ATOM 2421 O O . ILE A 1 324 ? -11.280 -11.285 22.282 1.00 98.00 324 ILE A O 1
ATOM 2425 N N . ALA A 1 325 ? -13.214 -10.592 23.198 1.00 96.50 325 ALA A N 1
ATOM 2426 C CA . ALA A 1 325 ? -12.638 -9.927 24.361 1.00 96.50 325 ALA A CA 1
ATOM 2427 C C . ALA A 1 325 ? -12.805 -10.784 25.631 1.00 96.50 325 ALA A C 1
ATOM 2429 O O . ALA A 1 325 ? -13.885 -11.300 25.946 1.00 96.50 325 ALA A O 1
ATOM 2430 N N . ARG A 1 326 ? -11.723 -10.946 26.395 1.00 95.88 326 ARG A N 1
ATOM 2431 C CA . ARG A 1 326 ? -11.674 -11.665 27.678 1.00 95.88 326 ARG A CA 1
ATOM 2432 C C . ARG A 1 326 ? -10.812 -10.891 28.679 1.00 95.88 326 ARG A C 1
ATOM 2434 O O . ARG A 1 326 ? -10.107 -9.961 28.320 1.00 95.88 326 ARG A O 1
ATOM 2441 N N . LYS A 1 327 ? -10.821 -11.312 29.950 1.00 94.12 327 LYS A N 1
ATOM 2442 C CA . LYS A 1 327 ? -9.983 -10.703 31.005 1.00 94.12 327 LYS A CA 1
ATOM 2443 C C . LYS A 1 327 ? -8.476 -10.737 30.702 1.00 94.12 327 LYS A C 1
ATOM 2445 O O . LYS A 1 327 ? -7.753 -9.920 31.248 1.00 94.12 327 LYS A O 1
ATOM 2450 N N . TRP A 1 328 ? -8.020 -11.679 29.872 1.00 93.25 328 TRP A N 1
ATOM 2451 C CA . TRP A 1 328 ? -6.621 -11.771 29.447 1.00 93.25 328 TRP A CA 1
ATOM 2452 C C . TRP A 1 328 ? -6.280 -10.857 28.265 1.00 93.25 328 TRP A C 1
ATOM 2454 O O . TRP A 1 328 ? -5.102 -10.695 27.983 1.00 93.25 328 TRP A O 1
ATOM 2464 N N . GLY A 1 329 ? -7.265 -10.281 27.566 1.00 95.94 329 GLY A N 1
ATOM 2465 C CA . GLY A 1 329 ? -7.045 -9.480 26.362 1.00 95.94 329 GLY A CA 1
ATOM 2466 C C . GLY A 1 329 ? -8.010 -9.799 25.221 1.00 95.94 329 GLY A C 1
ATOM 2467 O O . GLY A 1 329 ? -9.165 -10.168 25.458 1.00 95.94 329 GLY A O 1
ATOM 2468 N N . THR A 1 330 ? -7.553 -9.614 23.984 1.00 97.25 330 THR A N 1
ATOM 2469 C CA . THR A 1 330 ? -8.376 -9.702 22.769 1.00 97.25 330 THR A CA 1
ATOM 2470 C C . THR A 1 330 ? -7.743 -10.597 21.707 1.00 97.25 330 THR A C 1
ATOM 2472 O O . THR A 1 330 ? -6.526 -10.746 21.655 1.00 97.25 330 THR A O 1
ATOM 2475 N N . ALA A 1 331 ? -8.575 -11.191 20.855 1.00 98.38 331 ALA A N 1
ATOM 2476 C CA . ALA A 1 331 ? -8.157 -11.804 19.596 1.00 98.38 331 ALA A CA 1
ATOM 2477 C C . ALA A 1 331 ? -9.110 -11.374 18.476 1.00 98.38 331 ALA A C 1
ATOM 2479 O O . ALA A 1 331 ? -10.303 -11.201 18.734 1.00 98.38 331 ALA A O 1
ATOM 2480 N N . GLU A 1 332 ? -8.577 -11.201 17.270 1.00 98.00 332 GLU A N 1
ATOM 2481 C CA . GLU A 1 332 ? -9.227 -10.609 16.096 1.00 98.00 332 GLU A CA 1
ATOM 2482 C C . GLU A 1 332 ? -8.873 -11.415 14.831 1.00 98.00 332 GLU A C 1
ATOM 2484 O O . GLU A 1 332 ? -7.752 -11.905 14.687 1.00 98.00 332 GLU A O 1
ATOM 2489 N N . LEU A 1 333 ? -9.833 -11.557 13.918 1.00 98.50 333 LEU A N 1
ATOM 2490 C CA . LEU A 1 333 ? -9.687 -12.123 12.575 1.00 98.50 333 LEU A CA 1
ATOM 2491 C C . LEU A 1 333 ? -10.427 -11.198 11.610 1.00 98.50 333 LEU A C 1
ATOM 2493 O O . LEU A 1 333 ? -11.647 -11.070 11.716 1.00 98.50 333 LEU A O 1
ATOM 2497 N N . ASP A 1 334 ? -9.701 -10.627 10.652 1.00 98.38 334 ASP A N 1
ATOM 2498 C CA . ASP A 1 334 ? -10.242 -9.759 9.608 1.00 98.38 334 ASP A CA 1
ATOM 2499 C C . ASP A 1 334 ? -9.987 -10.365 8.218 1.00 98.38 334 ASP A C 1
ATOM 2501 O O . ASP A 1 334 ? -8.905 -10.876 7.927 1.00 98.38 334 ASP A O 1
ATOM 2505 N N . VAL A 1 335 ? -10.981 -10.272 7.335 1.00 98.25 335 VAL A N 1
ATOM 2506 C CA . VAL A 1 335 ? -10.922 -10.711 5.935 1.00 98.25 335 VAL A CA 1
ATOM 2507 C C . VAL A 1 335 ? -11.351 -9.545 5.047 1.00 98.25 335 VAL A C 1
ATOM 2509 O O . VAL A 1 335 ? -12.522 -9.162 5.038 1.00 98.25 335 VAL A O 1
ATOM 2512 N N . SER A 1 336 ? -10.402 -8.965 4.308 1.00 97.56 336 SER A N 1
ATOM 2513 C CA . SER A 1 336 ? -10.642 -7.914 3.312 1.00 97.56 336 SER A CA 1
ATOM 2514 C C . SER A 1 336 ? -10.734 -8.518 1.917 1.00 97.56 336 SER A C 1
ATOM 2516 O O . SER A 1 336 ? -9.758 -9.084 1.433 1.00 97.56 336 SER A O 1
ATOM 2518 N N . TRP A 1 337 ? -11.859 -8.318 1.240 1.00 97.44 337 TRP A N 1
ATOM 2519 C CA . TRP A 1 337 ? -11.989 -8.489 -0.201 1.00 97.44 337 TRP A CA 1
ATOM 2520 C C . TRP A 1 337 ? -11.884 -7.132 -0.899 1.00 97.44 337 TRP A C 1
ATOM 2522 O O . TRP A 1 337 ? -12.543 -6.167 -0.510 1.00 97.44 337 TRP A O 1
ATOM 2532 N N . PHE A 1 338 ? -11.069 -7.072 -1.944 1.00 95.88 338 PHE A N 1
ATOM 2533 C CA . PHE A 1 338 ? -10.987 -5.954 -2.880 1.00 95.88 338 PHE A CA 1
ATOM 2534 C C . PHE A 1 338 ? -11.605 -6.405 -4.199 1.00 95.88 338 PHE A C 1
ATOM 2536 O O . PHE A 1 338 ? -11.324 -7.517 -4.647 1.00 95.88 338 PHE A O 1
ATOM 2543 N N . SER A 1 339 ? -12.440 -5.577 -4.823 1.00 95.38 339 SER A N 1
ATOM 2544 C CA . SER A 1 339 ? -13.064 -5.908 -6.104 1.00 95.38 339 SER A CA 1
ATOM 2545 C C . SER A 1 339 ? -12.061 -5.824 -7.265 1.00 95.38 339 SER A C 1
ATOM 2547 O O . SER A 1 339 ? -11.109 -5.041 -7.209 1.00 95.38 339 SER A O 1
ATOM 2549 N N . PRO A 1 340 ? -12.273 -6.568 -8.367 1.00 92.88 340 PRO A N 1
ATOM 2550 C CA . PRO A 1 340 ? -11.640 -6.229 -9.637 1.00 92.88 340 PRO A CA 1
ATOM 2551 C C . PRO A 1 340 ? -12.112 -4.847 -10.126 1.00 92.88 340 PRO A C 1
ATOM 2553 O O . PRO A 1 340 ? -13.114 -4.305 -9.651 1.00 92.88 340 PRO A O 1
ATOM 2556 N N . MET A 1 341 ? -11.377 -4.271 -11.075 1.00 91.31 341 MET A N 1
ATOM 2557 C CA . MET A 1 341 ? -11.631 -2.950 -11.663 1.00 91.31 341 MET A CA 1
ATOM 2558 C C . MET A 1 341 ? -11.073 -2.923 -13.095 1.00 91.31 341 MET A C 1
ATOM 2560 O O . MET A 1 341 ? -10.270 -3.776 -13.455 1.00 91.31 341 MET A O 1
ATOM 2564 N N . SER A 1 342 ? -11.491 -1.983 -13.938 1.00 89.62 342 SER A N 1
ATOM 2565 C CA . SER A 1 342 ? -10.843 -1.702 -15.226 1.00 89.62 342 SER A CA 1
ATOM 2566 C C . SER A 1 342 ? -11.365 -0.367 -15.768 1.00 89.62 342 SER A C 1
ATOM 2568 O O . SER A 1 342 ? -12.576 -0.273 -15.965 1.00 89.62 342 SER A O 1
ATOM 2570 N N . PRO A 1 343 ? -10.518 0.647 -16.023 1.00 89.12 343 PRO A N 1
ATOM 2571 C CA . PRO A 1 343 ? -9.118 0.774 -15.603 1.00 89.12 343 PRO A CA 1
ATOM 2572 C C . PRO A 1 343 ? -8.971 0.988 -14.088 1.00 89.12 343 PRO A C 1
ATOM 2574 O O . PRO A 1 343 ? -9.859 1.531 -13.430 1.00 89.12 343 PRO A O 1
ATOM 2577 N N . ALA A 1 344 ? -7.831 0.563 -13.548 1.00 88.75 344 ALA A N 1
ATOM 2578 C CA . ALA A 1 344 ? -7.329 0.922 -12.223 1.00 88.75 344 ALA A CA 1
ATOM 2579 C C . ALA A 1 344 ? -6.260 2.020 -12.309 1.00 88.75 344 ALA A C 1
ATOM 2581 O O . ALA A 1 344 ? -6.239 2.916 -11.469 1.00 88.75 344 ALA A O 1
ATOM 2582 N N . TYR A 1 345 ? -5.426 1.973 -13.349 1.00 89.25 345 TYR A N 1
ATOM 2583 C CA . TYR A 1 345 ? -4.630 3.103 -13.810 1.00 89.25 345 TYR A CA 1
ATOM 2584 C C . TYR A 1 345 ? -5.046 3.419 -15.237 1.00 89.25 345 TYR A C 1
ATOM 2586 O O . TYR A 1 345 ? -5.105 2.520 -16.076 1.00 89.25 345 TYR A O 1
ATOM 2594 N N . ASP A 1 346 ? -5.318 4.687 -15.502 1.00 91.50 346 ASP A N 1
ATOM 2595 C CA . ASP A 1 346 ? -5.532 5.206 -16.844 1.00 91.50 346 ASP A CA 1
ATOM 2596 C C . ASP A 1 346 ? -4.765 6.514 -17.025 1.00 91.50 346 ASP A C 1
ATOM 2598 O O . ASP A 1 346 ? -4.720 7.366 -16.134 1.00 91.50 346 ASP A O 1
ATOM 2602 N N . ALA A 1 347 ? -4.141 6.653 -18.188 1.00 91.44 347 ALA A N 1
ATOM 2603 C CA . ALA A 1 347 ? -3.524 7.881 -18.642 1.00 91.44 347 ALA A CA 1
ATOM 2604 C C . ALA A 1 347 ? -3.785 8.063 -20.134 1.00 91.44 347 ALA A C 1
ATOM 2606 O O . ALA A 1 347 ? -3.654 7.121 -20.915 1.00 91.44 347 ALA A O 1
ATOM 2607 N N . VAL A 1 348 ? -4.129 9.290 -20.508 1.00 92.62 348 VAL A N 1
ATOM 2608 C CA . VAL A 1 348 ? -4.197 9.737 -21.900 1.00 92.62 348 VAL A CA 1
ATOM 2609 C C . VAL A 1 348 ? -3.126 10.804 -22.021 1.00 92.62 348 VAL A C 1
ATOM 2611 O O . VAL A 1 348 ? -3.207 11.834 -21.347 1.00 92.62 348 VAL A O 1
ATOM 2614 N N . ILE A 1 349 ? -2.077 10.496 -22.777 1.00 91.12 349 ILE A N 1
ATOM 2615 C CA . ILE A 1 349 ? -0.864 11.306 -22.873 1.00 91.12 349 ILE A CA 1
ATOM 2616 C C . ILE A 1 349 ? -0.693 11.730 -24.326 1.00 91.12 349 ILE A C 1
ATOM 2618 O O . ILE A 1 349 ? -0.395 10.898 -25.180 1.00 91.12 349 ILE A O 1
ATOM 2622 N N . ASP A 1 350 ? -0.831 13.025 -24.589 1.00 94.62 350 ASP A N 1
ATOM 2623 C CA . ASP A 1 350 ? -0.614 13.604 -25.910 1.00 94.62 350 ASP A CA 1
ATOM 2624 C C . ASP A 1 350 ? 0.809 14.153 -26.006 1.00 94.62 350 ASP A C 1
ATOM 2626 O O . ASP A 1 350 ? 1.341 14.761 -25.068 1.00 94.62 350 ASP A O 1
ATOM 2630 N N . GLY A 1 351 ? 1.463 13.910 -27.137 1.00 93.38 351 GLY A N 1
ATOM 2631 C CA . GLY A 1 351 ? 2.885 14.172 -27.269 1.00 93.38 351 GLY A CA 1
ATOM 2632 C C . GLY A 1 351 ? 3.399 14.189 -28.698 1.00 93.38 351 GLY A C 1
ATOM 2633 O O . GLY A 1 351 ? 2.651 14.113 -29.674 1.00 93.38 351 GLY A O 1
ATOM 2634 N N . ASN A 1 352 ? 4.721 14.285 -28.796 1.00 94.25 352 ASN A N 1
ATOM 2635 C CA . ASN A 1 352 ? 5.461 14.222 -30.046 1.00 94.25 352 ASN A CA 1
ATOM 2636 C C . ASN A 1 352 ? 6.491 13.095 -29.980 1.00 94.25 352 ASN A C 1
ATOM 2638 O O . ASN A 1 352 ? 7.145 12.890 -28.955 1.00 94.25 352 ASN A O 1
ATOM 2642 N N . ARG A 1 353 ? 6.660 12.402 -31.103 1.00 93.12 353 ARG A N 1
ATOM 2643 C CA . ARG A 1 353 ? 7.708 11.422 -31.363 1.00 93.12 353 ARG A CA 1
ATOM 2644 C C . ARG A 1 353 ? 8.610 11.956 -32.473 1.00 93.12 353 ARG A C 1
ATOM 2646 O O . ARG A 1 353 ? 8.136 12.239 -33.571 1.00 93.12 353 ARG A O 1
ATOM 2653 N N . VAL A 1 354 ? 9.897 12.075 -32.172 1.00 93.69 354 VAL A N 1
ATOM 2654 C CA . VAL A 1 354 ? 10.971 12.442 -33.093 1.00 93.69 354 VAL A CA 1
ATOM 2655 C C . VAL A 1 354 ? 11.823 11.204 -33.348 1.00 93.69 354 VAL A C 1
ATOM 2657 O O . VAL A 1 354 ? 12.562 10.761 -32.468 1.00 93.69 354 VAL A O 1
ATOM 2660 N N . ASP A 1 355 ? 11.713 10.651 -34.551 1.00 91.50 355 ASP A N 1
ATOM 2661 C CA . ASP A 1 355 ? 12.595 9.598 -35.051 1.00 91.50 355 ASP A CA 1
ATOM 2662 C C . ASP A 1 355 ? 13.732 10.239 -35.858 1.00 91.50 355 ASP A C 1
ATOM 2664 O O . ASP A 1 355 ? 13.481 10.996 -36.796 1.00 91.50 355 ASP A O 1
ATOM 2668 N N . THR A 1 356 ? 14.981 9.919 -35.526 1.00 89.88 356 THR A N 1
ATOM 2669 C CA . THR A 1 356 ? 16.168 10.314 -36.295 1.00 89.88 356 THR A CA 1
ATOM 2670 C C . THR A 1 356 ? 16.824 9.073 -36.883 1.00 89.88 356 THR A C 1
ATOM 2672 O O . THR A 1 356 ? 17.209 8.166 -36.145 1.00 89.88 356 THR A O 1
ATOM 2675 N N . VAL A 1 357 ? 16.973 9.042 -38.207 1.00 85.56 357 VAL A N 1
ATOM 2676 C CA . VAL A 1 357 ? 17.648 7.970 -38.950 1.00 85.56 357 VAL A CA 1
ATOM 2677 C C . VAL A 1 357 ? 18.750 8.604 -39.793 1.00 85.56 357 VAL A C 1
ATOM 2679 O O . VAL A 1 357 ? 18.482 9.401 -40.696 1.00 85.56 357 VAL A O 1
ATOM 2682 N N . GLY A 1 358 ? 20.005 8.288 -39.470 1.00 82.25 358 GLY A N 1
ATOM 2683 C CA . GLY A 1 358 ? 21.159 8.983 -40.047 1.00 82.25 358 GLY A CA 1
ATOM 2684 C C . GLY A 1 358 ? 21.114 10.489 -39.751 1.00 82.25 358 GLY A C 1
ATOM 2685 O O . GLY A 1 358 ? 21.095 10.888 -38.590 1.00 82.25 358 GLY A O 1
ATOM 2686 N N . ASN A 1 359 ? 21.072 11.316 -40.801 1.00 82.06 359 ASN A N 1
ATOM 2687 C CA . ASN A 1 359 ? 21.016 12.783 -40.696 1.00 82.06 359 ASN A CA 1
ATOM 2688 C C . ASN A 1 359 ? 19.592 13.362 -40.848 1.00 82.06 359 ASN A C 1
ATOM 2690 O O . ASN A 1 359 ? 19.435 14.582 -40.905 1.00 82.06 359 ASN A O 1
ATOM 2694 N N . THR A 1 360 ? 18.560 12.518 -40.938 1.00 87.12 360 THR A N 1
ATOM 2695 C CA . THR A 1 360 ? 17.167 12.945 -41.140 1.00 87.12 360 THR A CA 1
ATOM 2696 C C . THR A 1 360 ? 16.366 12.754 -39.860 1.00 87.12 360 THR A C 1
ATOM 2698 O O . THR A 1 360 ? 16.331 11.650 -39.322 1.00 87.12 360 THR A O 1
ATOM 2701 N N . SER A 1 361 ? 15.670 13.802 -39.415 1.00 90.75 361 SER A N 1
ATOM 2702 C CA . SER A 1 361 ? 14.738 13.752 -38.282 1.00 90.75 361 SER A CA 1
ATOM 2703 C C . SER A 1 361 ? 13.303 13.970 -38.752 1.00 90.75 361 SER A C 1
ATOM 2705 O O . SER A 1 361 ? 13.015 14.948 -39.441 1.00 90.75 361 SER A O 1
ATOM 2707 N N . VAL A 1 362 ? 12.397 13.084 -38.344 1.00 93.62 362 VAL A N 1
ATOM 2708 C CA . VAL A 1 362 ? 10.957 13.154 -38.613 1.00 93.62 362 VAL A CA 1
ATOM 2709 C C . VAL A 1 362 ? 10.230 13.334 -37.286 1.00 93.62 362 VAL A C 1
ATOM 2711 O O . VAL A 1 362 ? 10.377 12.515 -36.385 1.00 93.62 362 VAL A O 1
ATOM 2714 N N . SER A 1 363 ? 9.443 14.404 -37.166 1.00 93.88 363 SER A N 1
ATOM 2715 C CA . SER A 1 363 ? 8.574 14.644 -36.010 1.00 93.88 363 SER A CA 1
ATOM 2716 C C . SER A 1 363 ? 7.133 14.278 -36.355 1.00 93.88 363 SER A C 1
ATOM 2718 O O . SER A 1 363 ? 6.625 14.671 -37.405 1.00 93.88 363 SER A O 1
ATOM 2720 N N . SER A 1 364 ? 6.472 13.542 -35.467 1.00 94.25 364 SER A N 1
ATOM 2721 C CA . SER A 1 364 ? 5.065 13.153 -35.570 1.00 94.25 364 SER A CA 1
ATOM 2722 C C . SER A 1 364 ? 4.363 13.376 -34.233 1.00 94.25 364 SER A C 1
ATOM 2724 O O . SER A 1 364 ? 4.946 13.126 -33.180 1.00 94.25 364 SER A O 1
ATOM 2726 N N . SER A 1 365 ? 3.113 13.838 -34.255 1.00 92.94 365 SER A N 1
ATOM 2727 C CA . SER A 1 365 ? 2.291 13.858 -33.041 1.00 92.94 365 SER A CA 1
ATOM 2728 C C . SER A 1 365 ? 1.738 12.458 -32.777 1.00 92.94 365 SER A C 1
ATOM 2730 O O . SER A 1 365 ? 1.352 11.760 -33.717 1.00 92.94 365 SER A O 1
ATOM 2732 N N . GLN A 1 366 ? 1.717 12.039 -31.512 1.00 88.44 366 GLN A N 1
ATOM 2733 C CA . GLN A 1 366 ? 1.135 10.771 -31.077 1.00 88.44 366 GLN A CA 1
ATOM 2734 C C . GLN A 1 366 ? 0.364 10.952 -29.768 1.00 88.44 366 GLN A C 1
ATOM 2736 O O . GLN A 1 366 ? 0.763 11.731 -28.904 1.00 88.44 366 GLN A O 1
ATOM 2741 N N . SER A 1 367 ? -0.720 10.191 -29.631 1.00 88.75 367 SER A N 1
ATOM 2742 C CA . SER A 1 367 ? -1.497 10.066 -28.399 1.00 88.75 367 SER A CA 1
ATOM 2743 C C . SER A 1 367 ? -1.352 8.647 -27.861 1.00 88.75 367 SER A C 1
ATOM 2745 O O . SER A 1 367 ? -1.373 7.681 -28.629 1.00 88.75 367 SER A O 1
ATOM 2747 N N . PHE A 1 368 ? -1.172 8.522 -26.549 1.00 83.19 368 PHE A N 1
ATOM 2748 C CA . PHE A 1 368 ? -0.937 7.256 -25.865 1.00 83.19 368 PHE A CA 1
ATOM 2749 C C . PHE A 1 368 ? -2.005 7.042 -24.801 1.00 83.19 368 PHE A C 1
ATOM 2751 O O . PHE A 1 368 ? -1.979 7.669 -23.740 1.00 83.19 368 PHE A O 1
ATOM 2758 N N . GLU A 1 369 ? -2.916 6.114 -25.077 1.00 88.12 369 GLU A N 1
ATOM 2759 C CA . GLU A 1 369 ? -3.853 5.592 -24.089 1.00 88.12 369 GLU A CA 1
ATOM 2760 C C . GLU A 1 369 ? -3.201 4.417 -23.351 1.00 88.12 369 GLU A C 1
ATOM 2762 O O . GLU A 1 369 ? -3.037 3.318 -23.884 1.00 88.12 369 GLU A O 1
ATOM 2767 N N . LEU A 1 370 ? -2.802 4.656 -22.104 1.00 86.25 370 LEU A N 1
ATOM 2768 C CA . LEU A 1 370 ? -2.256 3.644 -21.209 1.00 86.25 370 LEU A CA 1
ATOM 2769 C C . LEU A 1 370 ? -3.338 3.267 -20.202 1.00 86.25 370 LEU A C 1
ATOM 2771 O O . LEU A 1 370 ? -3.731 4.085 -19.377 1.00 86.25 370 LEU A O 1
ATOM 2775 N N . SER A 1 371 ? -3.808 2.024 -20.252 1.00 88.44 371 SER A N 1
ATOM 2776 C CA . SER A 1 371 ? -4.850 1.503 -19.365 1.00 88.44 371 SER A CA 1
ATOM 2777 C C . SER A 1 371 ? -4.394 0.188 -18.752 1.00 88.44 371 SER A C 1
ATOM 2779 O O . SER A 1 371 ? -4.051 -0.750 -19.470 1.00 88.44 371 SER A O 1
ATOM 2781 N N . GLN A 1 372 ? -4.393 0.113 -17.422 1.00 87.81 372 GLN A N 1
ATOM 2782 C CA . GLN A 1 372 ? -4.109 -1.107 -16.673 1.00 87.81 372 GLN A CA 1
ATOM 2783 C C . GLN A 1 372 ? -5.234 -1.354 -15.650 1.00 87.81 372 GLN A C 1
ATOM 2785 O O . GLN A 1 372 ? -5.712 -0.432 -14.995 1.00 87.81 372 GLN A O 1
ATOM 2790 N N . ARG A 1 373 ? -5.715 -2.596 -15.558 1.00 89.31 373 ARG A N 1
ATOM 2791 C CA . ARG A 1 373 ? -6.953 -3.048 -14.857 1.00 89.31 373 ARG A CA 1
ATOM 2792 C C . ARG A 1 373 ? -6.727 -3.335 -13.353 1.00 89.31 373 ARG A C 1
ATOM 2794 O O . ARG A 1 373 ? -5.594 -3.203 -12.950 1.00 89.31 373 ARG A O 1
ATOM 2801 N N . ALA A 1 374 ? -7.732 -3.753 -12.544 1.00 88.69 374 ALA A N 1
ATOM 2802 C CA . ALA A 1 374 ? -7.584 -4.408 -11.212 1.00 88.69 374 ALA A CA 1
ATOM 2803 C C . ALA A 1 374 ? -8.167 -5.826 -11.040 1.00 88.69 374 ALA A C 1
ATOM 2805 O O . ALA A 1 374 ? -9.118 -6.200 -11.721 1.00 88.69 374 ALA A O 1
ATOM 2806 N N . ARG A 1 375 ? -7.599 -6.628 -10.109 1.00 89.88 375 ARG A N 1
ATOM 2807 C CA . ARG A 1 375 ? -7.988 -8.024 -9.791 1.00 89.88 375 ARG A CA 1
ATOM 2808 C C . ARG A 1 375 ? -8.550 -8.120 -8.402 1.00 89.88 375 ARG A C 1
ATOM 2810 O O . ARG A 1 375 ? -7.995 -7.537 -7.476 1.00 89.88 375 ARG A O 1
ATOM 2817 N N . GLY A 1 376 ? -9.584 -8.943 -8.277 1.00 93.06 376 GLY A N 1
ATOM 2818 C CA . GLY A 1 376 ? -10.123 -9.278 -6.978 1.00 93.06 376 GLY A CA 1
ATOM 2819 C C . GLY A 1 376 ? -9.089 -10.022 -6.136 1.00 93.06 376 GLY A C 1
ATOM 2820 O O . GLY A 1 376 ? -8.574 -11.056 -6.564 1.00 93.06 376 GLY A O 1
ATOM 2821 N N . VAL A 1 377 ? -8.783 -9.507 -4.948 1.00 94.56 377 VAL A N 1
ATOM 2822 C CA . V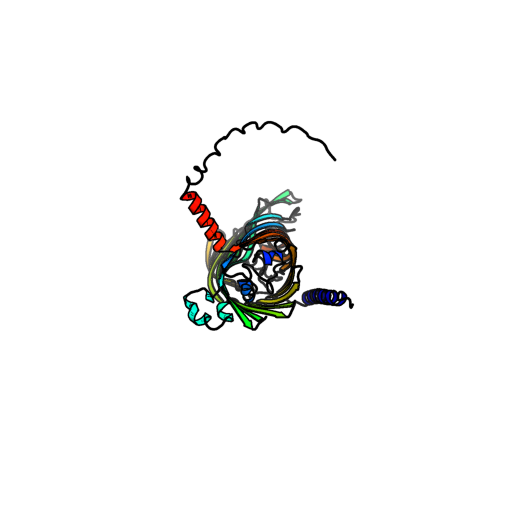AL A 1 377 ? -7.903 -10.178 -3.980 1.00 94.56 377 VAL A CA 1
ATOM 2823 C C . VAL A 1 377 ? -8.578 -10.273 -2.626 1.00 94.56 377 VAL A C 1
ATOM 2825 O O . VAL A 1 377 ? -9.370 -9.410 -2.245 1.00 94.56 377 VAL A O 1
ATOM 2828 N N . VAL A 1 378 ? -8.254 -11.344 -1.908 1.00 96.25 378 VAL A N 1
ATOM 2829 C CA . VAL A 1 378 ? -8.668 -11.563 -0.526 1.00 96.25 378 VAL A CA 1
ATOM 2830 C C . VAL A 1 378 ? -7.414 -11.552 0.334 1.00 96.25 378 VAL A C 1
ATOM 2832 O O . VAL A 1 378 ? -6.500 -12.338 0.102 1.00 96.25 378 VAL A O 1
ATOM 2835 N N . ASN A 1 379 ? -7.395 -10.661 1.320 1.00 96.12 379 ASN A N 1
ATOM 2836 C CA . ASN A 1 379 ? -6.337 -10.531 2.310 1.00 96.12 379 ASN A CA 1
ATOM 2837 C C . ASN A 1 379 ? -6.906 -10.874 3.690 1.00 96.12 379 ASN A C 1
ATOM 2839 O O . ASN A 1 379 ? -7.916 -10.306 4.107 1.00 96.12 379 ASN A O 1
ATOM 2843 N N . VAL A 1 380 ? -6.246 -11.784 4.401 1.00 97.38 380 VAL A N 1
ATOM 2844 C CA . VAL A 1 380 ? -6.591 -12.209 5.761 1.00 97.38 380 VAL A CA 1
ATOM 2845 C C . VAL A 1 380 ? -5.583 -11.617 6.746 1.00 97.38 380 VAL A C 1
ATOM 2847 O O . VAL A 1 380 ? -4.384 -11.572 6.469 1.00 97.38 380 VAL A O 1
ATOM 2850 N N . GLY A 1 381 ? -6.069 -11.170 7.901 1.00 97.62 381 GLY A N 1
ATOM 2851 C CA . GLY A 1 381 ? -5.262 -10.797 9.060 1.00 97.62 381 GLY A CA 1
ATOM 2852 C C . GLY A 1 381 ? -5.793 -11.482 10.316 1.00 97.62 381 GLY A C 1
ATOM 2853 O O . GLY A 1 381 ? -7.003 -11.570 10.508 1.00 97.62 381 GLY A O 1
ATOM 2854 N N . VAL A 1 382 ? -4.900 -11.962 11.176 1.00 98.50 382 VAL A N 1
ATOM 2855 C CA . VAL A 1 382 ? -5.223 -12.515 12.498 1.00 98.50 382 VAL A CA 1
ATOM 2856 C C . VAL A 1 382 ? -4.335 -11.835 13.526 1.00 98.50 382 VAL A C 1
ATOM 2858 O O . VAL A 1 382 ? -3.126 -11.754 13.327 1.00 98.50 382 VAL A O 1
ATOM 2861 N N . GLY A 1 383 ? -4.916 -11.385 14.632 1.00 98.25 383 GLY A N 1
ATOM 2862 C CA . GLY A 1 383 ? -4.208 -10.692 15.701 1.00 98.25 383 GLY A CA 1
ATOM 2863 C C . GLY A 1 383 ? -4.634 -11.165 17.085 1.00 98.25 383 GLY A C 1
ATOM 2864 O O . GLY A 1 383 ? -5.776 -11.574 17.295 1.00 98.25 383 GLY A O 1
ATOM 2865 N N . ALA A 1 384 ? -3.725 -11.094 18.052 1.00 98.44 384 ALA A N 1
ATOM 2866 C CA . ALA A 1 384 ? -4.031 -11.264 19.464 1.00 98.44 384 ALA A CA 1
ATOM 2867 C C . ALA A 1 384 ? -3.219 -10.298 20.332 1.00 98.44 384 ALA A C 1
ATOM 2869 O O . ALA A 1 384 ? -2.019 -10.110 20.147 1.00 98.44 384 ALA A O 1
ATOM 2870 N N . GLU A 1 385 ? -3.890 -9.720 21.321 1.00 98.06 385 GLU A N 1
ATOM 2871 C CA . GLU A 1 385 ? -3.305 -8.857 22.337 1.00 98.06 385 GLU A CA 1
ATOM 2872 C C . GLU A 1 385 ? -3.561 -9.473 23.716 1.00 98.06 385 GLU A C 1
ATOM 2874 O O . GLU A 1 385 ? -4.714 -9.683 24.097 1.00 98.06 385 GLU A O 1
ATOM 2879 N N . VAL A 1 386 ? -2.499 -9.759 24.469 1.00 98.12 386 VAL A N 1
ATOM 2880 C CA . VAL A 1 386 ? -2.543 -10.438 25.770 1.00 98.12 386 VAL A CA 1
ATOM 2881 C C . VAL A 1 386 ? -1.978 -9.525 26.854 1.00 98.12 386 VAL A C 1
ATOM 2883 O O . VAL A 1 386 ? -0.795 -9.199 26.851 1.00 98.12 386 VAL A O 1
ATOM 2886 N N . PHE A 1 387 ? -2.806 -9.135 27.817 1.00 97.06 387 PHE A N 1
ATOM 2887 C CA . PHE A 1 387 ? -2.420 -8.305 28.954 1.00 97.06 387 PHE A CA 1
ATOM 2888 C C . PHE A 1 387 ? -1.746 -9.157 30.033 1.00 97.06 387 PHE A C 1
ATOM 2890 O O . PHE A 1 387 ? -2.399 -9.928 30.737 1.00 97.06 387 PHE A O 1
ATOM 2897 N N . LEU A 1 388 ? -0.432 -8.978 30.192 1.00 97.12 388 LEU A N 1
ATOM 2898 C CA . LEU A 1 388 ? 0.345 -9.540 31.303 1.00 97.12 388 LEU A CA 1
ATOM 2899 C C . LEU A 1 388 ? 0.025 -8.817 32.619 1.00 97.12 388 LEU A C 1
ATOM 2901 O O . LEU A 1 388 ? 0.047 -9.407 33.698 1.00 97.12 388 LEU A O 1
ATOM 2905 N N . ARG A 1 389 ? -0.252 -7.512 32.520 1.00 95.19 389 ARG A N 1
ATOM 2906 C CA . ARG A 1 389 ? -0.705 -6.617 33.593 1.00 95.19 389 ARG A CA 1
ATOM 2907 C C . ARG A 1 389 ? -1.697 -5.612 32.992 1.00 95.19 389 ARG A C 1
ATOM 2909 O O . ARG A 1 389 ? -1.646 -5.399 31.784 1.00 95.19 389 ARG A O 1
ATOM 2916 N N . PRO A 1 390 ? -2.538 -4.919 33.784 1.00 90.50 390 PRO A N 1
ATOM 2917 C CA . PRO A 1 390 ? -3.451 -3.896 33.255 1.00 90.50 390 PRO A CA 1
ATOM 2918 C C . PRO A 1 390 ? -2.763 -2.800 32.421 1.00 90.50 390 PRO A C 1
ATOM 2920 O O . PRO A 1 390 ? -3.397 -2.181 31.576 1.00 90.50 390 PRO A O 1
ATOM 2923 N N . GLN A 1 391 ? -1.469 -2.568 32.662 1.00 94.31 391 GLN A N 1
ATOM 2924 C CA . GLN A 1 391 ? -0.637 -1.577 31.983 1.00 94.31 391 GLN A CA 1
ATOM 2925 C C . GLN A 1 391 ? 0.315 -2.163 30.929 1.00 94.31 391 GLN A C 1
ATOM 2927 O O . GLN A 1 391 ? 1.018 -1.386 30.294 1.00 94.31 391 GLN A O 1
ATOM 2932 N N . ILE A 1 392 ? 0.422 -3.490 30.778 1.00 96.50 392 ILE A N 1
ATOM 2933 C CA . ILE A 1 392 ? 1.415 -4.123 29.890 1.00 96.50 392 ILE A CA 1
ATOM 2934 C C . ILE A 1 392 ? 0.766 -5.258 29.098 1.00 96.50 392 ILE A C 1
ATOM 2936 O O . ILE A 1 392 ? 0.326 -6.247 29.692 1.00 96.50 392 ILE A O 1
ATOM 2940 N N . SER A 1 393 ? 0.768 -5.139 27.771 1.00 97.56 393 SER A N 1
ATOM 2941 C CA . SER A 1 393 ? 0.322 -6.175 26.839 1.00 97.56 393 SER A CA 1
ATOM 2942 C C . SER A 1 393 ? 1.453 -6.684 25.946 1.00 97.56 393 SER A C 1
ATOM 2944 O O . SER A 1 393 ? 2.421 -5.976 25.671 1.00 97.56 393 SER A O 1
ATOM 2946 N N . LEU A 1 394 ? 1.316 -7.927 25.492 1.00 98.38 394 LEU A N 1
ATOM 2947 C CA . LEU A 1 394 ? 2.012 -8.466 24.330 1.00 98.38 394 LEU A CA 1
ATOM 2948 C C . LEU A 1 394 ? 1.039 -8.455 23.154 1.00 98.38 394 LEU A C 1
ATOM 2950 O O . LEU A 1 394 ? -0.113 -8.857 23.309 1.00 98.38 394 LEU A O 1
ATOM 2954 N N . LEU A 1 395 ? 1.505 -8.020 21.992 1.00 98.00 395 LEU A N 1
ATOM 2955 C CA . LEU A 1 395 ? 0.759 -8.024 20.741 1.00 98.00 395 LEU A CA 1
ATOM 2956 C C . LEU A 1 395 ? 1.426 -9.007 19.787 1.00 98.00 395 LEU A C 1
ATOM 2958 O O . LEU A 1 395 ? 2.654 -9.105 19.762 1.00 98.00 395 LEU A O 1
ATOM 2962 N N . GLY A 1 396 ? 0.634 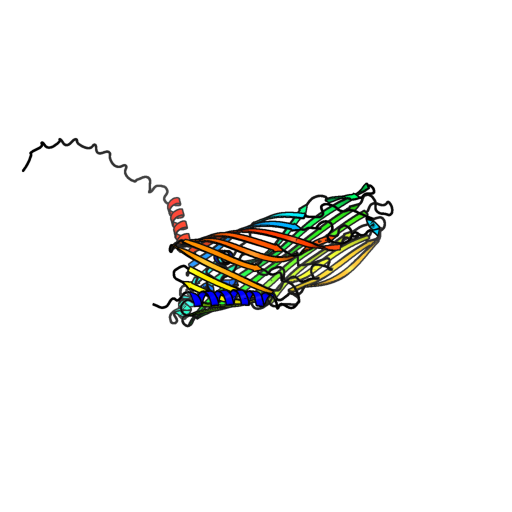-9.698 18.979 1.00 98.44 396 GLY A N 1
ATOM 2963 C CA . GLY A 1 396 ? 1.148 -10.447 17.845 1.00 98.44 396 GLY A CA 1
ATOM 2964 C C . GLY A 1 396 ? 0.089 -10.690 16.785 1.00 98.44 396 GLY A C 1
ATOM 2965 O O . GLY A 1 396 ? -1.109 -10.661 17.070 1.00 98.44 396 GLY A O 1
ATOM 2966 N N . GLY A 1 397 ? 0.524 -10.938 15.556 1.00 98.25 397 GLY A N 1
ATOM 2967 C CA . GLY A 1 397 ? -0.381 -11.206 14.450 1.00 98.25 397 GLY A CA 1
ATOM 2968 C C . GLY A 1 397 ? 0.290 -11.812 13.228 1.00 98.25 397 GLY A C 1
ATOM 2969 O O . GLY A 1 397 ? 1.512 -11.900 13.137 1.00 98.25 397 GLY A O 1
ATOM 2970 N N . LEU A 1 398 ? -0.546 -12.249 12.295 1.00 98.31 398 LEU A N 1
ATOM 2971 C CA . LEU A 1 398 ? -0.185 -12.790 10.991 1.00 98.31 398 LEU A CA 1
ATOM 2972 C C . LEU A 1 398 ? -1.049 -12.108 9.933 1.00 98.31 398 LEU A C 1
ATOM 2974 O O . LEU A 1 398 ? -2.232 -11.862 10.174 1.00 98.31 398 LEU A O 1
ATOM 2978 N N . SER A 1 399 ? -0.491 -11.821 8.761 1.00 96.75 399 SER A N 1
ATOM 2979 C CA . SER A 1 399 ? -1.232 -11.195 7.668 1.00 96.75 399 SER A CA 1
ATOM 2980 C C . SER A 1 399 ? -0.785 -11.671 6.291 1.00 96.75 399 SER A C 1
ATOM 2982 O O . SER A 1 399 ? 0.324 -12.176 6.101 1.00 96.75 399 SER A O 1
ATOM 2984 N N . THR A 1 400 ? -1.671 -11.491 5.317 1.00 95.88 400 THR A N 1
ATOM 2985 C CA . THR A 1 400 ? -1.392 -11.668 3.891 1.00 95.88 400 THR A CA 1
ATOM 2986 C C . THR A 1 400 ? -1.651 -10.362 3.146 1.00 95.88 400 THR A C 1
ATOM 2988 O O . THR A 1 400 ? -2.681 -9.720 3.373 1.00 95.88 400 THR A O 1
ATOM 2991 N N . ASP A 1 401 ? -0.782 -10.024 2.201 1.00 93.62 401 ASP A N 1
ATOM 2992 C CA . ASP A 1 401 ? -1.023 -8.999 1.187 1.00 93.62 401 ASP A CA 1
ATOM 2993 C C . ASP A 1 401 ? -0.767 -9.613 -0.194 1.00 93.62 401 ASP A C 1
ATOM 2995 O O . ASP A 1 401 ? 0.359 -9.689 -0.688 1.00 93.62 401 ASP A O 1
ATOM 2999 N N . ILE A 1 402 ? -1.825 -10.164 -0.779 1.00 94.38 402 ILE A N 1
ATOM 3000 C CA . ILE A 1 402 ? -1.805 -10.835 -2.073 1.00 94.38 402 ILE A CA 1
ATOM 3001 C C . ILE A 1 402 ? -1.823 -9.772 -3.168 1.00 94.38 402 ILE A C 1
ATOM 3003 O O . ILE A 1 402 ? -2.729 -8.938 -3.213 1.00 94.38 402 ILE A O 1
ATOM 3007 N N . SER A 1 403 ? -0.845 -9.819 -4.077 1.00 92.44 403 SER A N 1
ATOM 3008 C CA . SER A 1 403 ? -0.744 -8.794 -5.113 1.00 92.44 403 SER A CA 1
ATOM 3009 C C . SER A 1 403 ? -1.949 -8.859 -6.025 1.00 92.44 403 SER A C 1
ATOM 3011 O O . SER A 1 403 ? -2.282 -9.929 -6.556 1.00 92.44 403 SER A O 1
ATOM 3013 N N . ALA A 1 404 ? -2.573 -7.714 -6.278 1.00 91.94 404 ALA A N 1
ATOM 3014 C CA . ALA A 1 404 ? -3.614 -7.681 -7.280 1.00 91.94 404 ALA A CA 1
ATOM 3015 C C . ALA A 1 404 ? -3.043 -7.749 -8.707 1.00 91.94 404 ALA A C 1
ATOM 3017 O O . ALA A 1 404 ? -3.816 -8.041 -9.617 1.00 91.94 404 ALA A O 1
ATOM 3018 N N . VAL A 1 405 ? -1.725 -7.608 -8.923 1.00 90.44 405 VAL A N 1
ATOM 3019 C CA . VAL A 1 405 ? -1.084 -7.638 -10.251 1.00 90.44 405 VAL A CA 1
ATOM 3020 C C . VAL A 1 405 ? -1.188 -9.023 -10.941 1.00 90.44 405 VAL A C 1
ATOM 3022 O O . VAL A 1 405 ? -0.701 -10.030 -10.435 1.00 90.44 405 VAL A O 1
ATOM 3025 N N . PRO A 1 406 ? -1.847 -9.106 -12.105 1.00 86.50 406 PRO A N 1
ATOM 3026 C CA . PRO A 1 406 ? -1.773 -10.033 -13.222 1.00 86.50 406 PRO A CA 1
ATOM 3027 C C . PRO A 1 406 ? -0.519 -10.787 -13.563 1.00 86.50 406 PRO A C 1
ATOM 3029 O O . PRO A 1 406 ? 0.607 -10.357 -13.346 1.00 86.50 406 PRO A O 1
ATOM 3032 N N . LYS A 1 407 ? -0.776 -11.860 -14.312 1.00 83.44 407 LYS A N 1
ATOM 3033 C CA . LYS A 1 407 ? 0.104 -12.359 -15.369 1.00 83.44 407 LYS A CA 1
ATOM 3034 C C . LYS A 1 407 ? -0.128 -11.487 -16.613 1.00 83.44 407 LYS A C 1
ATOM 3036 O O . LYS A 1 407 ? -1.275 -11.182 -16.919 1.00 83.44 407 LYS A O 1
ATOM 3041 N N . GLY A 1 408 ? 0.941 -11.063 -17.284 1.00 79.31 408 GLY A N 1
ATOM 3042 C CA . GLY A 1 408 ? 0.878 -10.239 -18.500 1.00 79.31 408 GLY A CA 1
ATOM 3043 C C . GLY A 1 408 ? 1.108 -8.736 -18.294 1.00 79.31 408 GLY A C 1
ATOM 3044 O O . GLY A 1 408 ? 1.955 -8.184 -18.977 1.00 79.31 408 GLY A O 1
ATOM 3045 N N . GLU A 1 409 ? 0.455 -8.068 -17.334 1.00 80.69 409 GLU A N 1
ATOM 3046 C CA . GLU A 1 409 ? 0.534 -6.585 -17.226 1.00 80.69 409 GLU A CA 1
ATOM 3047 C C . GLU A 1 409 ? 1.906 -6.025 -16.790 1.00 80.69 409 GLU A C 1
ATOM 3049 O O . GLU A 1 409 ? 2.110 -4.817 -16.824 1.00 80.69 409 GLU A O 1
ATOM 3054 N N . LEU A 1 410 ? 2.861 -6.870 -16.383 1.00 78.12 410 LEU A N 1
ATOM 3055 C CA . LEU A 1 410 ? 4.267 -6.472 -16.188 1.00 78.12 410 LEU A CA 1
ATOM 3056 C C . LEU A 1 410 ? 5.091 -6.528 -17.493 1.00 78.12 410 LEU A C 1
ATOM 3058 O O . LEU A 1 410 ? 6.302 -6.354 -17.471 1.00 78.12 410 LEU A O 1
ATOM 3062 N N . SER A 1 411 ? 4.470 -6.805 -18.638 1.00 67.88 411 SER A N 1
ATOM 3063 C CA . SER A 1 411 ? 5.152 -6.962 -19.926 1.00 67.88 411 SER A CA 1
ATOM 3064 C C . SER A 1 411 ? 4.369 -6.280 -21.047 1.00 67.88 411 SER A C 1
ATOM 3066 O O . SER A 1 411 ? 3.144 -6.251 -21.014 1.00 67.88 411 SER A O 1
ATOM 3068 N N . GLY A 1 412 ? 5.074 -5.768 -22.058 1.00 59.72 412 GLY A N 1
ATOM 3069 C CA . GLY A 1 412 ? 4.469 -5.326 -23.321 1.00 59.72 412 GLY A CA 1
ATOM 3070 C C . GLY A 1 412 ? 4.252 -3.821 -23.512 1.00 59.72 412 GLY A C 1
ATOM 3071 O O . GLY A 1 412 ? 4.055 -3.409 -24.650 1.00 59.72 412 GLY A O 1
ATOM 3072 N N . THR A 1 413 ? 4.353 -2.981 -22.475 1.00 64.00 413 THR A N 1
ATOM 3073 C CA . THR A 1 413 ? 4.310 -1.511 -22.625 1.00 64.00 413 THR A CA 1
ATOM 3074 C C . THR A 1 413 ? 5.574 -0.852 -22.081 1.00 64.00 413 THR A C 1
ATOM 3076 O O . THR A 1 413 ? 6.050 -1.190 -21.000 1.00 64.00 413 THR A O 1
ATOM 3079 N N . LEU A 1 414 ? 6.115 0.116 -22.830 1.00 62.56 414 LEU A N 1
ATOM 3080 C CA . LEU A 1 414 ? 7.342 0.842 -22.466 1.00 62.56 414 LEU A CA 1
ATOM 3081 C C . LEU A 1 414 ? 7.136 1.827 -21.305 1.00 62.56 414 LEU A C 1
ATOM 3083 O O . LEU A 1 414 ? 8.100 2.228 -20.657 1.00 62.56 414 LEU A O 1
ATOM 3087 N N . VAL A 1 415 ? 5.881 2.172 -21.016 1.00 68.88 415 VAL A N 1
ATOM 3088 C CA . VAL A 1 415 ? 5.439 2.855 -19.799 1.00 68.88 415 VAL A CA 1
ATOM 3089 C C . VAL A 1 415 ? 4.544 1.885 -19.033 1.00 68.88 415 VAL A C 1
ATOM 3091 O O . VAL A 1 415 ? 3.616 1.314 -19.605 1.00 68.88 415 VAL A O 1
ATOM 3094 N N . ASN A 1 416 ? 4.834 1.666 -17.752 1.00 76.12 416 ASN A N 1
ATOM 3095 C CA . ASN A 1 416 ? 4.108 0.728 -16.900 1.00 76.12 416 ASN A CA 1
ATOM 3096 C C . ASN A 1 416 ? 3.981 1.318 -15.488 1.00 76.12 416 ASN A C 1
ATOM 3098 O O . ASN A 1 416 ? 4.982 1.761 -14.916 1.00 76.12 416 ASN A O 1
ATOM 3102 N N . TYR A 1 417 ? 2.766 1.337 -14.932 1.00 79.81 417 TYR A N 1
ATOM 3103 C CA . TYR A 1 417 ? 2.500 1.876 -13.597 1.00 79.81 417 TYR A CA 1
ATOM 3104 C C . TYR A 1 417 ? 2.649 0.826 -12.488 1.00 79.81 417 TYR A C 1
ATOM 3106 O O . TYR A 1 417 ? 2.730 1.203 -11.318 1.00 79.81 417 TYR A O 1
ATOM 3114 N N . TYR A 1 418 ? 2.761 -0.466 -12.827 1.00 82.44 418 TYR A N 1
ATOM 3115 C CA . TYR A 1 418 ? 3.103 -1.520 -11.872 1.00 82.44 418 TYR A CA 1
ATOM 3116 C C . TYR A 1 418 ? 4.608 -1.761 -11.816 1.00 82.44 418 TYR A C 1
ATOM 3118 O O . TYR A 1 418 ? 5.172 -2.322 -12.753 1.00 82.44 418 TYR A O 1
ATOM 3126 N N . PRO A 1 419 ? 5.275 -1.424 -10.700 1.00 76.19 419 PRO A N 1
ATOM 3127 C CA . PRO A 1 419 ? 6.700 -1.693 -10.556 1.00 76.19 419 PRO A CA 1
ATOM 3128 C C . PRO A 1 419 ? 6.987 -3.195 -10.384 1.00 76.19 419 PRO A C 1
ATOM 3130 O O . PRO A 1 419 ? 8.048 -3.684 -10.777 1.00 76.19 419 PRO A O 1
ATOM 3133 N N . ALA A 1 420 ? 6.052 -3.930 -9.773 1.00 87.50 420 ALA A N 1
ATOM 3134 C CA . ALA A 1 420 ? 6.185 -5.341 -9.446 1.00 87.50 420 ALA A CA 1
ATOM 3135 C C . ALA A 1 420 ? 4.829 -6.009 -9.159 1.00 87.50 420 ALA A C 1
ATOM 3137 O O . ALA A 1 420 ? 3.826 -5.349 -8.899 1.00 87.50 420 ALA A O 1
ATOM 3138 N N . ARG A 1 421 ? 4.845 -7.342 -9.129 1.00 91.00 421 ARG A N 1
ATOM 3139 C CA . ARG A 1 421 ? 3.818 -8.232 -8.587 1.00 91.00 421 ARG A CA 1
ATOM 3140 C C . ARG A 1 421 ? 4.417 -8.939 -7.377 1.00 91.00 421 ARG A C 1
ATOM 3142 O O . ARG A 1 421 ? 5.290 -9.785 -7.554 1.00 91.00 421 ARG A O 1
ATOM 3149 N N . THR A 1 422 ? 3.946 -8.637 -6.168 1.00 91.19 422 THR A N 1
ATOM 3150 C CA . THR A 1 422 ? 4.510 -9.217 -4.933 1.00 91.19 422 THR A CA 1
ATOM 3151 C C . THR A 1 422 ? 3.415 -9.760 -4.022 1.00 91.19 422 THR A C 1
ATOM 3153 O O . THR A 1 422 ? 2.672 -9.007 -3.404 1.00 91.19 422 THR A O 1
ATOM 3156 N N . ASN A 1 423 ? 3.291 -11.077 -3.898 1.00 93.81 423 ASN A N 1
ATOM 3157 C CA . ASN A 1 423 ? 2.495 -11.634 -2.804 1.00 93.81 423 ASN A CA 1
ATOM 3158 C C . ASN A 1 423 ? 3.345 -11.570 -1.536 1.00 93.81 423 ASN A C 1
ATOM 3160 O O . ASN A 1 423 ? 4.519 -11.924 -1.591 1.00 93.81 423 ASN A O 1
ATOM 3164 N N . ARG A 1 424 ? 2.777 -11.118 -0.418 1.00 93.44 424 ARG A N 1
ATOM 3165 C CA . ARG A 1 424 ? 3.463 -11.001 0.872 1.00 93.44 424 ARG A CA 1
ATOM 3166 C C . ARG A 1 424 ? 2.718 -11.785 1.944 1.00 93.44 424 ARG A C 1
ATOM 3168 O O . ARG A 1 424 ? 1.491 -11.731 2.025 1.00 93.44 424 ARG A O 1
ATOM 3175 N N . VAL A 1 425 ? 3.472 -12.453 2.807 1.00 95.62 425 VAL A N 1
ATOM 3176 C CA . VAL A 1 425 ? 3.022 -12.864 4.143 1.00 95.62 425 VAL A CA 1
ATOM 3177 C C . VAL A 1 425 ? 3.805 -12.075 5.180 1.00 95.62 425 VAL A C 1
ATOM 3179 O O . VAL A 1 425 ? 4.976 -11.763 4.959 1.00 95.62 425 VAL A O 1
ATOM 3182 N N . ALA A 1 426 ? 3.179 -11.740 6.302 1.00 96.25 426 ALA A N 1
ATOM 3183 C CA . ALA A 1 426 ? 3.853 -11.064 7.400 1.00 96.25 426 ALA A CA 1
ATOM 3184 C C . ALA A 1 426 ? 3.452 -11.631 8.763 1.00 96.25 426 ALA A C 1
ATOM 3186 O O . ALA A 1 426 ? 2.347 -12.143 8.944 1.00 96.25 426 ALA A O 1
ATOM 3187 N N . ALA A 1 427 ? 4.372 -11.523 9.715 1.00 98.00 427 ALA A N 1
ATOM 3188 C CA . ALA A 1 427 ? 4.208 -11.883 11.109 1.00 98.00 427 ALA A CA 1
ATOM 3189 C C . ALA A 1 427 ? 4.686 -10.719 11.978 1.00 98.00 427 ALA A C 1
ATOM 3191 O O . ALA A 1 427 ? 5.810 -10.241 11.829 1.00 98.00 427 ALA A O 1
ATOM 3192 N N . SER A 1 428 ? 3.836 -10.261 12.887 1.00 97.69 428 SER A N 1
ATOM 3193 C CA . SER A 1 428 ? 4.089 -9.108 13.743 1.00 97.69 428 SER A CA 1
ATOM 3194 C C . SER A 1 428 ? 4.115 -9.507 15.213 1.00 97.69 428 SER A C 1
ATOM 3196 O O . SER A 1 428 ? 3.383 -10.403 15.633 1.00 97.69 428 SER A O 1
ATOM 3198 N N . PHE A 1 429 ? 4.946 -8.834 16.008 1.00 97.94 429 PHE A N 1
ATOM 3199 C CA . PHE A 1 429 ? 4.992 -8.985 17.461 1.00 97.94 429 PHE A CA 1
ATOM 3200 C C . PHE A 1 429 ? 5.435 -7.687 18.141 1.00 97.94 429 PHE A C 1
ATOM 3202 O O . PHE A 1 429 ? 6.242 -6.930 17.606 1.00 97.94 429 PHE A O 1
ATOM 3209 N N . GLY A 1 430 ? 4.931 -7.416 19.342 1.00 97.69 430 GLY A N 1
ATOM 3210 C CA . GLY A 1 430 ? 5.286 -6.205 20.075 1.00 97.69 430 GLY A CA 1
ATOM 3211 C C . GLY A 1 430 ? 4.812 -6.184 21.521 1.00 97.69 430 GLY A C 1
ATOM 3212 O O . GLY A 1 430 ? 4.207 -7.132 22.020 1.00 97.69 430 GLY A O 1
ATOM 3213 N N . VAL A 1 431 ? 5.097 -5.073 22.192 1.00 97.75 431 VAL A N 1
ATOM 3214 C CA . VAL A 1 431 ? 4.742 -4.801 23.584 1.00 97.75 431 VAL A CA 1
ATOM 3215 C C . VAL A 1 431 ? 4.005 -3.466 23.657 1.00 97.75 431 VAL A C 1
ATOM 3217 O O . VAL A 1 431 ? 4.471 -2.457 23.121 1.00 97.75 431 VAL A O 1
ATOM 3220 N N . GLY A 1 432 ? 2.859 -3.460 24.334 1.00 95.94 432 GLY A N 1
ATOM 3221 C CA . GLY A 1 432 ? 2.070 -2.269 24.628 1.00 95.94 432 GLY A CA 1
ATOM 3222 C C . GLY A 1 432 ? 2.209 -1.862 26.088 1.00 95.94 432 GLY A C 1
ATOM 3223 O O . GLY A 1 432 ? 2.055 -2.684 26.986 1.00 95.94 432 GLY A O 1
ATOM 3224 N N . SER A 1 433 ? 2.485 -0.584 26.330 1.00 94.56 433 SER A N 1
ATOM 3225 C CA . SER A 1 433 ? 2.508 0.044 27.650 1.00 94.56 433 SER A CA 1
ATOM 3226 C C . SER A 1 433 ? 1.372 1.058 27.741 1.00 94.56 433 SER A C 1
ATOM 3228 O O . SER A 1 433 ? 1.359 2.053 27.014 1.00 94.56 433 SER A O 1
ATOM 3230 N N . TYR A 1 434 ? 0.414 0.811 28.632 1.00 90.94 434 TYR A N 1
ATOM 3231 C CA . TYR A 1 434 ? -0.794 1.611 28.820 1.00 90.94 434 TYR A CA 1
ATOM 3232 C C . TYR A 1 434 ? -0.776 2.305 30.183 1.00 90.94 434 TYR A C 1
ATOM 3234 O O . TYR A 1 434 ? -0.825 1.665 31.234 1.00 90.94 434 TYR A O 1
ATOM 3242 N N . ARG A 1 435 ? -0.742 3.639 30.181 1.00 86.75 435 ARG A N 1
ATOM 3243 C CA . ARG A 1 435 ? -0.897 4.484 31.375 1.00 86.75 435 ARG A CA 1
ATOM 3244 C C . ARG A 1 435 ? -2.106 5.405 31.182 1.00 86.75 435 ARG A C 1
ATOM 3246 O O . ARG A 1 435 ? -2.554 5.621 30.061 1.00 86.75 435 ARG A O 1
ATOM 3253 N N . GLY A 1 436 ? -2.663 5.956 32.264 1.00 76.50 436 GLY A N 1
ATOM 3254 C CA . GLY A 1 436 ? -3.931 6.710 32.195 1.00 76.50 436 GLY A CA 1
ATOM 3255 C C . GLY A 1 436 ? -3.938 7.833 31.143 1.00 76.50 436 GLY A C 1
ATOM 3256 O O . GLY A 1 436 ? -4.908 7.993 30.396 1.00 76.50 436 GLY A O 1
ATOM 3257 N N . ASP A 1 437 ? -2.816 8.543 31.020 1.00 73.62 437 ASP A N 1
ATOM 3258 C CA . ASP A 1 437 ? -2.664 9.683 30.115 1.00 73.62 437 ASP A CA 1
ATOM 3259 C C . ASP A 1 437 ? -2.186 9.327 28.689 1.00 73.62 437 ASP A C 1
ATOM 3261 O O . ASP A 1 437 ? -2.221 10.204 27.818 1.00 73.62 437 ASP A O 1
ATOM 3265 N N . GLY A 1 438 ? -1.798 8.071 28.412 1.00 82.56 438 GLY A N 1
ATOM 3266 C CA . GLY A 1 438 ? -1.309 7.659 27.091 1.00 82.56 438 GLY A CA 1
ATOM 3267 C C . GLY A 1 438 ? -0.860 6.196 26.948 1.00 82.56 438 GLY A C 1
ATOM 3268 O O . GLY A 1 438 ? -0.718 5.459 27.922 1.00 82.56 438 GLY A O 1
ATOM 3269 N N . ALA A 1 439 ? -0.621 5.789 25.704 1.00 88.56 439 ALA A N 1
ATOM 3270 C CA . ALA A 1 439 ? -0.136 4.471 25.310 1.00 88.56 439 ALA A CA 1
ATOM 3271 C C . ALA A 1 439 ? 1.171 4.589 24.512 1.00 88.56 439 ALA A C 1
ATOM 3273 O O . ALA A 1 439 ? 1.313 5.516 23.713 1.00 88.56 439 ALA A O 1
ATOM 3274 N N . LEU A 1 440 ? 2.080 3.631 24.689 1.00 91.94 440 LEU A N 1
ATOM 3275 C CA . LEU A 1 440 ? 3.280 3.440 23.871 1.00 91.94 440 LEU A CA 1
ATOM 3276 C C . LEU A 1 440 ? 3.321 1.989 23.384 1.00 91.94 440 LEU A C 1
ATOM 3278 O O . LEU A 1 440 ? 3.166 1.067 24.180 1.00 91.94 440 LEU A O 1
ATOM 3282 N N . LEU A 1 441 ? 3.538 1.802 22.089 1.00 93.75 441 LEU A N 1
ATOM 3283 C CA . LEU A 1 441 ? 3.633 0.518 21.407 1.00 93.75 441 LEU A CA 1
ATOM 3284 C C . LEU A 1 441 ? 4.999 0.435 20.730 1.00 93.75 441 LEU A C 1
ATOM 3286 O O . LEU A 1 441 ? 5.368 1.334 19.969 1.00 93.75 441 LEU A O 1
ATOM 3290 N N . LEU A 1 442 ? 5.724 -0.645 21.010 1.00 95.75 442 LEU A N 1
ATOM 3291 C CA . LEU A 1 442 ? 7.009 -0.971 20.397 1.00 95.75 442 LEU A CA 1
ATOM 3292 C C . LEU A 1 442 ? 6.935 -2.388 19.840 1.00 95.75 442 LEU A C 1
ATOM 3294 O O . LEU A 1 442 ? 6.495 -3.298 20.543 1.00 95.75 442 LEU A O 1
ATOM 3298 N N . GLY A 1 443 ? 7.377 -2.604 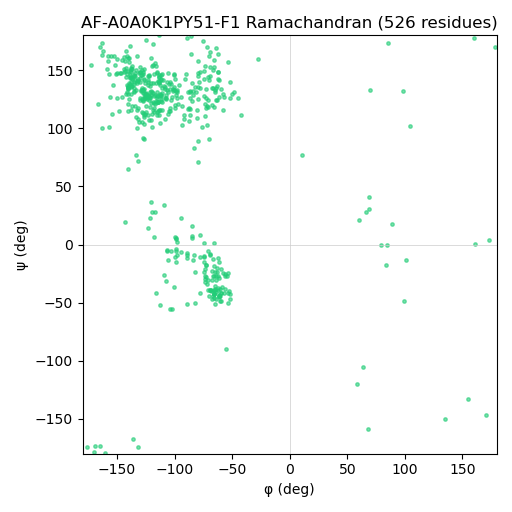18.607 1.00 96.31 443 GLY A N 1
ATOM 3299 C CA . GLY A 1 443 ? 7.388 -3.947 18.040 1.00 96.31 443 GLY A CA 1
ATOM 3300 C C . GLY A 1 443 ? 8.007 -4.037 16.657 1.00 96.31 443 GLY A C 1
ATOM 3301 O O . GLY A 1 443 ? 8.566 -3.070 16.140 1.00 96.31 443 GLY A O 1
ATOM 3302 N N . LEU A 1 444 ? 7.914 -5.228 16.083 1.00 96.81 444 LEU A N 1
ATOM 3303 C CA . LEU A 1 444 ? 8.500 -5.609 14.809 1.00 96.81 444 LEU A CA 1
ATOM 3304 C C . LEU A 1 444 ? 7.454 -6.340 13.962 1.00 96.81 444 LEU A C 1
ATOM 3306 O O . LEU A 1 444 ? 6.703 -7.170 14.472 1.00 96.81 444 LEU A O 1
ATOM 3310 N N . GLU A 1 445 ? 7.439 -6.068 12.663 1.00 96.00 445 GLU A N 1
ATOM 3311 C CA . GLU A 1 445 ? 6.828 -6.932 11.652 1.00 96.00 445 GLU A CA 1
ATOM 3312 C C . GLU A 1 445 ? 7.938 -7.513 10.770 1.00 96.00 445 GLU A C 1
ATOM 3314 O O . GLU A 1 445 ? 8.792 -6.791 10.258 1.00 96.00 445 GLU A O 1
ATOM 3319 N N . LEU A 1 446 ? 7.924 -8.832 10.608 1.00 97.06 446 LEU A N 1
ATOM 3320 C CA . LEU A 1 446 ? 8.747 -9.578 9.667 1.00 97.06 446 LEU A CA 1
ATOM 3321 C C . LEU A 1 446 ? 7.861 -9.979 8.493 1.00 97.06 446 LEU A C 1
ATOM 3323 O O . LEU A 1 446 ? 6.760 -10.485 8.699 1.00 97.06 446 LEU A O 1
ATOM 3327 N N . SER A 1 447 ? 8.324 -9.788 7.265 1.00 95.44 447 SER A N 1
ATOM 3328 C CA . SER A 1 447 ? 7.557 -10.121 6.067 1.00 95.44 447 SER A CA 1
ATOM 3329 C C . SER A 1 447 ? 8.402 -10.834 5.025 1.00 95.44 447 SER A C 1
ATOM 3331 O O . SER A 1 447 ? 9.588 -10.550 4.871 1.00 95.44 447 SER A O 1
ATOM 3333 N N . TYR A 1 448 ? 7.776 -11.760 4.306 1.00 95.25 448 TYR A N 1
ATOM 3334 C CA . TYR A 1 448 ? 8.363 -12.460 3.172 1.00 95.25 448 TYR A CA 1
ATOM 3335 C C . TYR A 1 448 ? 7.489 -12.232 1.940 1.00 95.25 448 TYR A C 1
ATOM 3337 O O . TYR A 1 448 ? 6.282 -12.490 1.970 1.00 95.25 448 TYR A O 1
ATOM 3345 N N . GLY A 1 449 ? 8.100 -11.710 0.880 1.00 93.38 449 GLY A N 1
ATOM 3346 C CA . GLY A 1 449 ? 7.470 -11.419 -0.399 1.00 93.38 449 GLY A CA 1
ATOM 3347 C C . GLY A 1 449 ? 8.017 -12.300 -1.518 1.00 93.38 449 GLY A C 1
ATOM 3348 O O . GLY A 1 449 ? 9.211 -12.587 -1.553 1.00 93.38 449 GLY A O 1
ATOM 3349 N N . TRP A 1 450 ? 7.159 -12.699 -2.455 1.00 93.81 450 TRP A N 1
ATOM 3350 C CA . TRP A 1 450 ? 7.550 -13.431 -3.662 1.00 93.81 450 TRP A CA 1
ATOM 3351 C C . TRP A 1 450 ? 6.710 -13.013 -4.871 1.00 93.81 450 TRP A C 1
ATOM 3353 O O . TRP A 1 450 ? 5.524 -12.679 -4.757 1.00 93.81 450 TRP A O 1
ATOM 3363 N N . GLY A 1 451 ? 7.316 -13.062 -6.053 1.00 92.31 451 GLY A N 1
ATOM 3364 C CA . GLY A 1 451 ? 6.640 -12.808 -7.319 1.00 92.31 451 GLY A CA 1
ATOM 3365 C C . GLY A 1 451 ? 7.613 -12.335 -8.386 1.00 92.31 451 GLY A C 1
ATOM 3366 O O . GLY A 1 451 ? 8.677 -12.922 -8.547 1.00 92.31 451 GLY A O 1
ATOM 3367 N N . ASP A 1 452 ? 7.256 -11.275 -9.105 1.00 91.19 452 ASP A N 1
ATOM 3368 C CA . ASP A 1 452 ? 7.963 -10.840 -10.312 1.00 91.19 452 ASP A CA 1
ATOM 3369 C C . ASP A 1 452 ? 8.086 -9.321 -10.347 1.00 91.19 452 ASP A C 1
ATOM 3371 O O . ASP A 1 452 ? 7.223 -8.600 -9.841 1.00 91.19 452 ASP A O 1
ATOM 3375 N N . ARG A 1 453 ? 9.159 -8.831 -10.955 1.00 89.31 453 ARG A N 1
ATOM 3376 C CA . ARG A 1 453 ? 9.499 -7.415 -11.035 1.00 89.31 453 ARG A CA 1
ATOM 3377 C C . ARG A 1 453 ? 9.810 -7.021 -12.469 1.00 89.31 453 ARG A C 1
ATOM 3379 O O . ARG A 1 453 ? 10.360 -7.833 -13.211 1.00 89.31 453 ARG A O 1
ATOM 3386 N N . LEU A 1 454 ? 9.505 -5.776 -12.838 1.00 88.19 454 LEU A N 1
ATOM 3387 C CA . LEU A 1 454 ? 10.009 -5.199 -14.082 1.00 88.19 454 LEU A CA 1
ATOM 3388 C C . LEU A 1 454 ? 11.541 -5.240 -14.105 1.00 88.19 454 LEU A C 1
ATOM 3390 O O . LEU A 1 454 ? 12.189 -4.740 -13.188 1.00 88.19 454 LEU A O 1
ATOM 3394 N N . ALA A 1 455 ? 12.091 -5.812 -15.169 1.00 87.94 455 ALA A N 1
ATOM 3395 C CA . ALA A 1 455 ? 13.513 -5.833 -15.486 1.00 87.94 455 ALA A CA 1
ATOM 3396 C C . ALA A 1 455 ? 13.697 -5.438 -16.962 1.00 87.94 455 ALA A C 1
ATOM 3398 O O . ALA A 1 455 ? 12.748 -5.495 -17.747 1.00 87.94 455 ALA A O 1
ATOM 3399 N N . VAL A 1 456 ? 14.906 -5.047 -17.369 1.00 88.12 456 VAL A N 1
ATOM 3400 C CA . VAL A 1 456 ? 15.195 -4.747 -18.780 1.00 88.12 456 VAL A CA 1
ATOM 3401 C C . VAL A 1 456 ? 16.054 -5.859 -19.360 1.00 88.12 456 VAL A C 1
ATOM 3403 O O . VAL A 1 456 ? 17.125 -6.168 -18.840 1.00 88.12 456 VAL A O 1
ATOM 3406 N N . ASN A 1 457 ? 15.597 -6.460 -20.456 1.00 88.88 457 ASN A N 1
ATOM 3407 C CA . ASN A 1 457 ? 16.411 -7.364 -21.248 1.00 88.88 457 ASN A CA 1
ATOM 3408 C C . ASN A 1 457 ? 17.344 -6.550 -22.153 1.00 88.88 457 ASN A C 1
ATOM 3410 O O . ASN A 1 457 ? 17.022 -6.216 -23.294 1.00 88.88 457 ASN A O 1
ATOM 3414 N N . SER A 1 458 ? 18.514 -6.241 -21.604 1.00 86.88 458 SER A N 1
ATOM 3415 C CA . SER A 1 458 ? 19.618 -5.546 -22.267 1.00 86.88 458 SER A CA 1
ATOM 3416 C C . SER A 1 458 ? 20.337 -6.387 -23.338 1.00 86.88 458 SER A C 1
ATOM 3418 O O . SER A 1 458 ? 21.186 -5.856 -24.047 1.00 86.88 458 SER A O 1
ATOM 3420 N N . TYR A 1 459 ? 19.997 -7.675 -23.488 1.00 85.81 459 TYR A N 1
ATOM 3421 C CA . TYR A 1 459 ? 20.481 -8.554 -24.565 1.00 85.81 459 TYR A CA 1
ATOM 3422 C C . TYR A 1 459 ? 19.530 -8.606 -25.773 1.00 85.81 459 TYR A C 1
ATOM 3424 O O . TYR A 1 459 ? 19.545 -9.556 -26.553 1.00 85.81 459 TYR A O 1
ATOM 3432 N N . GLN A 1 460 ? 18.696 -7.582 -25.927 1.00 85.75 460 GLN A N 1
ATOM 3433 C CA . GLN A 1 460 ? 17.883 -7.302 -27.107 1.00 85.75 460 GLN A CA 1
ATOM 3434 C C . GLN A 1 460 ? 18.268 -5.901 -27.600 1.00 85.75 460 GLN A C 1
ATOM 3436 O O . GLN A 1 460 ? 18.590 -5.037 -26.784 1.00 85.75 460 GLN A O 1
ATOM 3441 N N . ALA A 1 461 ? 18.256 -5.667 -28.913 1.00 80.06 461 ALA A N 1
ATOM 3442 C CA . ALA A 1 461 ? 18.476 -4.335 -29.480 1.00 80.06 461 ALA A CA 1
ATOM 3443 C C . ALA A 1 461 ? 17.318 -3.984 -30.438 1.00 80.06 461 ALA A C 1
ATOM 3445 O O . ALA A 1 461 ? 17.227 -4.609 -31.500 1.00 80.06 461 ALA A O 1
ATOM 3446 N N . PRO A 1 462 ? 16.444 -3.013 -30.105 1.00 79.56 462 PRO A N 1
ATOM 3447 C CA . PRO A 1 462 ? 16.442 -2.222 -28.869 1.00 79.56 462 PRO A CA 1
ATOM 3448 C C . PRO A 1 462 ? 16.155 -3.075 -27.613 1.00 79.56 462 PRO A C 1
ATOM 3450 O O . PRO A 1 462 ? 15.573 -4.157 -27.735 1.00 79.56 462 PRO A O 1
ATOM 3453 N N . PRO A 1 463 ? 16.530 -2.606 -26.406 1.00 83.94 463 PRO A N 1
ATOM 3454 C CA . PRO A 1 463 ? 16.254 -3.319 -25.163 1.00 83.94 463 PRO A CA 1
ATOM 3455 C C . PRO A 1 463 ? 14.748 -3.452 -24.939 1.00 83.94 463 PRO A C 1
ATOM 3457 O O . PRO A 1 463 ? 13.984 -2.527 -25.222 1.00 83.94 463 PRO A O 1
ATOM 3460 N N . THR A 1 464 ? 14.312 -4.591 -24.405 1.00 85.06 464 THR A N 1
ATOM 3461 C CA . THR A 1 464 ? 12.888 -4.862 -24.151 1.00 85.06 464 THR A CA 1
ATOM 3462 C C . THR A 1 464 ? 12.598 -4.966 -22.660 1.00 85.06 464 THR A C 1
ATOM 3464 O O . THR A 1 464 ? 13.423 -5.442 -21.882 1.00 85.06 464 THR A O 1
ATOM 3467 N N . ILE A 1 465 ? 11.412 -4.522 -22.237 1.00 86.88 465 ILE A N 1
ATOM 3468 C CA . ILE A 1 465 ? 10.952 -4.736 -20.861 1.00 86.88 465 ILE A CA 1
ATOM 3469 C C . ILE A 1 465 ? 10.538 -6.200 -20.707 1.00 86.88 465 ILE A C 1
ATOM 3471 O O . ILE A 1 465 ? 9.738 -6.723 -21.483 1.00 86.88 465 ILE A O 1
ATOM 3475 N N . ALA A 1 466 ? 11.086 -6.836 -19.681 1.00 89.00 466 ALA A N 1
ATOM 3476 C CA . ALA A 1 466 ? 10.847 -8.218 -19.303 1.00 89.00 466 ALA A CA 1
ATOM 3477 C C . ALA A 1 466 ? 10.548 -8.295 -17.797 1.00 89.00 466 ALA A C 1
ATOM 3479 O O . ALA A 1 466 ? 10.438 -7.277 -17.108 1.00 89.00 466 ALA A O 1
ATOM 3480 N N . THR A 1 467 ? 10.425 -9.511 -17.268 1.00 90.44 467 THR A N 1
ATOM 3481 C CA . THR A 1 467 ? 10.205 -9.734 -15.837 1.00 90.44 467 THR A CA 1
ATOM 3482 C C . THR A 1 467 ? 11.271 -10.639 -15.252 1.00 90.44 467 THR A C 1
ATOM 3484 O O . THR A 1 467 ? 11.428 -11.769 -15.710 1.00 90.44 467 THR A O 1
ATOM 3487 N N . ALA A 1 468 ? 11.943 -10.178 -14.201 1.00 90.19 468 ALA A N 1
ATOM 3488 C CA . ALA A 1 468 ? 12.744 -11.041 -13.342 1.00 90.19 468 ALA A CA 1
ATOM 3489 C C . ALA A 1 468 ? 11.874 -11.555 -12.187 1.00 90.19 468 ALA A C 1
ATOM 3491 O O . ALA A 1 468 ? 11.060 -10.806 -11.637 1.00 90.19 468 ALA A O 1
ATOM 3492 N N . GLY A 1 469 ? 12.062 -12.812 -11.785 1.00 91.25 469 GLY A N 1
ATOM 3493 C CA . GLY A 1 469 ? 11.519 -13.287 -10.513 1.00 91.25 469 GLY A CA 1
ATOM 3494 C C . GLY A 1 469 ? 12.147 -12.500 -9.360 1.00 91.25 469 GLY A C 1
ATOM 3495 O O . GLY A 1 469 ? 13.301 -12.088 -9.450 1.00 91.25 469 GLY A O 1
ATOM 3496 N N . GLN A 1 470 ? 11.411 -12.283 -8.274 1.00 91.19 470 GLN A N 1
ATOM 3497 C CA . GLN A 1 470 ? 11.907 -11.606 -7.074 1.00 91.19 470 GLN A CA 1
ATOM 3498 C C . GLN A 1 470 ? 11.419 -12.296 -5.799 1.00 91.19 470 GLN A C 1
ATOM 3500 O O . GLN A 1 470 ? 10.273 -12.742 -5.702 1.00 91.19 470 GLN A O 1
ATOM 3505 N N . ASN A 1 471 ? 12.288 -12.299 -4.794 1.00 93.38 471 ASN A N 1
ATOM 3506 C CA . ASN A 1 471 ? 11.958 -12.597 -3.409 1.00 93.38 471 ASN A CA 1
ATOM 3507 C C . ASN A 1 471 ? 12.383 -11.409 -2.543 1.00 93.38 471 ASN A C 1
ATOM 3509 O O . ASN A 1 471 ? 13.412 -10.788 -2.816 1.00 93.38 471 ASN A O 1
ATOM 3513 N N . SER A 1 472 ? 11.631 -11.105 -1.490 1.00 92.38 472 SER A N 1
ATOM 3514 C CA . SER A 1 472 ? 11.997 -10.066 -0.531 1.00 92.38 472 SER A CA 1
ATOM 3515 C C . SER A 1 472 ? 11.793 -10.501 0.916 1.00 92.38 472 SER A C 1
ATOM 3517 O O . SER A 1 472 ? 10.871 -11.246 1.242 1.00 92.38 472 SER A O 1
ATOM 3519 N N . LEU A 1 473 ? 12.668 -10.016 1.792 1.00 94.56 473 LEU A N 1
ATOM 3520 C CA . LEU A 1 473 ? 12.554 -10.110 3.241 1.00 94.56 473 LEU A CA 1
ATOM 3521 C C . LEU A 1 473 ? 12.459 -8.685 3.792 1.00 94.56 473 LEU A C 1
ATOM 3523 O O . LEU A 1 473 ? 13.382 -7.891 3.618 1.00 94.56 473 LEU A O 1
ATOM 3527 N N . GLY A 1 474 ? 11.345 -8.352 4.435 1.00 94.44 474 GLY A N 1
ATOM 3528 C CA . GLY A 1 474 ? 11.121 -7.053 5.063 1.00 94.44 474 GLY A CA 1
ATOM 3529 C C . GLY A 1 474 ? 11.140 -7.150 6.586 1.00 94.44 474 GLY A C 1
ATOM 3530 O O . GLY A 1 474 ? 10.514 -8.042 7.155 1.00 94.44 474 GLY A O 1
ATOM 3531 N N . VAL A 1 475 ? 11.805 -6.203 7.241 1.00 95.44 475 VAL A N 1
ATOM 3532 C CA . VAL A 1 475 ? 11.770 -5.979 8.691 1.00 95.44 475 VAL A CA 1
ATOM 3533 C C . VAL A 1 475 ? 11.282 -4.557 8.932 1.00 95.44 475 VAL A C 1
ATOM 3535 O O . VAL A 1 475 ? 11.927 -3.600 8.516 1.00 95.44 475 VAL A O 1
ATOM 3538 N N . LEU A 1 476 ? 10.151 -4.409 9.610 1.00 93.81 476 LEU A N 1
ATOM 3539 C CA . LEU A 1 476 ? 9.527 -3.132 9.933 1.00 93.81 476 LEU A CA 1
ATOM 3540 C C . LEU A 1 476 ? 9.545 -2.926 11.450 1.00 93.81 476 LEU A C 1
ATOM 3542 O O . LEU A 1 476 ? 8.869 -3.644 12.181 1.00 93.81 476 LEU A O 1
ATOM 3546 N N . PHE A 1 477 ? 10.281 -1.925 11.926 1.00 94.56 477 PHE A N 1
ATOM 3547 C CA . PHE A 1 477 ? 10.220 -1.474 13.314 1.00 94.56 477 PHE A CA 1
ATOM 3548 C C . PHE A 1 477 ? 9.068 -0.486 13.503 1.00 94.56 477 PHE A C 1
ATOM 3550 O O . PHE A 1 477 ? 8.941 0.493 12.763 1.00 94.56 477 PHE A O 1
ATOM 3557 N N . VAL A 1 478 ? 8.230 -0.755 14.504 1.00 93.00 478 VAL A N 1
ATOM 3558 C CA . VAL A 1 478 ? 7.006 -0.014 14.811 1.00 93.00 478 VAL A CA 1
ATOM 3559 C C . VAL A 1 478 ? 7.188 0.753 16.116 1.00 93.00 478 VAL A C 1
ATOM 3561 O O . VAL A 1 478 ? 7.295 0.143 17.181 1.00 93.00 478 VAL A O 1
ATOM 3564 N N . ILE A 1 479 ? 7.149 2.087 16.040 1.00 91.12 479 ILE A N 1
ATOM 3565 C CA . ILE A 1 479 ? 6.997 2.975 17.197 1.00 91.12 479 ILE A CA 1
ATOM 3566 C C . ILE A 1 479 ? 5.703 3.772 17.032 1.00 91.12 479 ILE A C 1
ATOM 3568 O O . ILE A 1 479 ? 5.571 4.630 16.151 1.00 91.12 479 ILE A O 1
ATOM 3572 N N . ALA A 1 480 ? 4.746 3.529 17.919 1.00 90.25 480 ALA A N 1
ATOM 3573 C CA . ALA A 1 480 ? 3.470 4.228 17.905 1.00 90.25 480 ALA A CA 1
ATOM 3574 C C . ALA A 1 480 ? 2.990 4.558 19.311 1.00 90.25 480 ALA A C 1
ATOM 3576 O O . ALA A 1 480 ? 3.396 3.939 20.292 1.00 90.25 480 ALA A O 1
ATOM 3577 N N . GLY A 1 481 ? 2.076 5.515 19.414 1.00 85.00 481 GLY A N 1
ATOM 3578 C CA . GLY A 1 481 ? 1.473 5.843 20.686 1.00 85.00 481 GLY A CA 1
ATOM 3579 C C . GLY A 1 481 ? 0.161 6.595 20.572 1.00 85.00 481 GLY A C 1
ATOM 3580 O O . GLY A 1 481 ? -0.368 6.899 19.502 1.00 85.00 481 GLY A O 1
ATOM 3581 N N . GLY A 1 482 ? -0.371 6.907 21.739 1.00 81.88 482 GLY A N 1
ATOM 3582 C CA . GLY A 1 482 ? -1.434 7.879 21.884 1.00 81.88 482 GLY A CA 1
ATOM 3583 C C . GLY A 1 482 ? -1.172 8.692 23.133 1.00 81.88 482 GLY A C 1
ATOM 3584 O O . GLY A 1 482 ? -0.841 8.130 24.170 1.00 81.88 482 GLY A O 1
ATOM 3585 N N . THR A 1 483 ? -1.333 10.005 23.060 1.00 77.94 483 THR A N 1
ATOM 3586 C CA . THR A 1 483 ? -1.220 10.884 24.230 1.00 77.94 483 THR A CA 1
ATOM 3587 C C . THR A 1 483 ? -2.467 11.740 24.340 1.00 77.94 483 THR A C 1
ATOM 3589 O O . THR A 1 483 ? -3.126 12.022 23.341 1.00 77.94 483 THR A O 1
ATOM 3592 N N . SER A 1 484 ? -2.846 12.152 25.543 1.00 73.44 484 SER A N 1
ATOM 3593 C CA . SER A 1 484 ? -3.924 13.129 25.691 1.00 73.44 484 SER A CA 1
ATOM 3594 C C . SER A 1 484 ? -3.423 14.551 25.425 1.00 73.44 484 SER A C 1
ATOM 3596 O O . SER A 1 484 ? -2.310 14.911 25.807 1.00 73.44 484 SER A O 1
ATOM 3598 N N . PHE A 1 485 ? -4.277 15.419 24.871 1.00 69.69 485 PHE A N 1
ATOM 3599 C CA . PHE A 1 485 ? -3.980 16.861 24.814 1.00 69.69 485 PHE A CA 1
ATOM 3600 C C . PHE A 1 485 ? -3.709 17.454 26.208 1.00 69.69 485 PHE A C 1
ATOM 3602 O O . PHE A 1 485 ? -2.981 18.432 26.335 1.00 69.69 485 PHE A O 1
ATOM 3609 N N . ARG A 1 486 ? -4.243 16.832 27.271 1.00 69.06 486 ARG A N 1
ATOM 3610 C CA . ARG A 1 486 ? -3.942 17.183 28.667 1.00 69.06 486 ARG A CA 1
ATOM 3611 C C . ARG A 1 486 ? -2.484 16.906 29.027 1.00 69.06 486 ARG A C 1
ATOM 3613 O O . ARG A 1 486 ? -1.874 17.745 29.672 1.00 69.06 486 ARG A O 1
ATOM 3620 N N . ALA A 1 487 ? -1.925 15.772 28.608 1.00 64.94 487 ALA A N 1
ATOM 3621 C CA . ALA A 1 487 ? -0.521 15.446 28.844 1.00 64.94 487 ALA A CA 1
ATOM 3622 C C . ALA A 1 487 ? 0.417 16.408 28.101 1.00 64.94 487 ALA A C 1
ATOM 3624 O O . ALA A 1 487 ? 1.361 16.907 28.705 1.00 64.94 487 ALA A O 1
ATOM 3625 N N . ILE A 1 488 ? 0.105 16.748 26.842 1.00 69.19 488 ILE A N 1
ATOM 3626 C CA . ILE A 1 488 ? 0.842 17.779 26.088 1.00 69.19 488 ILE A CA 1
ATOM 3627 C C . ILE A 1 488 ? 0.736 19.135 26.801 1.00 69.19 488 ILE A C 1
ATOM 3629 O O . ILE A 1 488 ? 1.749 19.777 27.049 1.00 69.19 488 ILE A O 1
ATOM 3633 N N . SER A 1 489 ? -0.475 19.551 27.190 1.00 68.44 489 SER A N 1
ATOM 3634 C CA . SER A 1 489 ? -0.695 20.819 27.896 1.00 68.44 489 SER A CA 1
ATOM 3635 C C . SER A 1 489 ? 0.050 20.894 29.229 1.00 68.44 489 SER A C 1
ATOM 3637 O O . SER A 1 489 ? 0.562 21.961 29.547 1.00 68.44 489 SER A O 1
ATOM 3639 N N . ARG A 1 490 ? 0.128 19.796 29.997 1.00 73.12 490 ARG A N 1
ATOM 3640 C CA . ARG A 1 490 ? 0.938 19.732 31.224 1.00 73.12 490 ARG A CA 1
ATOM 3641 C C . ARG A 1 490 ? 2.422 19.871 30.899 1.00 73.12 490 ARG A C 1
ATOM 3643 O O . ARG A 1 490 ? 3.049 20.773 31.425 1.00 73.12 490 ARG A O 1
ATOM 3650 N N . ALA A 1 491 ? 2.950 19.079 29.963 1.00 68.12 491 ALA A N 1
ATOM 3651 C CA . ALA A 1 491 ? 4.360 19.151 29.575 1.00 68.12 491 ALA A CA 1
ATOM 3652 C C . ALA A 1 491 ? 4.770 20.556 29.087 1.00 68.12 491 ALA A C 1
ATOM 3654 O O . ALA A 1 491 ? 5.815 21.065 29.481 1.00 68.12 491 ALA A O 1
ATOM 3655 N N . VAL A 1 492 ? 3.923 21.225 28.294 1.00 75.00 492 VAL A N 1
ATOM 3656 C CA . VAL A 1 492 ? 4.146 22.618 27.866 1.00 75.00 492 VAL A CA 1
ATOM 3657 C C . VAL A 1 492 ? 4.085 23.589 29.051 1.00 75.00 492 VAL A C 1
ATOM 3659 O O . VAL A 1 492 ? 4.921 24.487 29.133 1.00 75.00 492 VAL A O 1
ATOM 3662 N N . GLN A 1 493 ? 3.139 23.418 29.981 1.00 77.38 493 GLN A N 1
ATOM 3663 C CA . GLN A 1 493 ? 3.049 24.227 31.205 1.00 77.38 493 GLN A CA 1
ATOM 3664 C C . GLN A 1 493 ? 4.250 24.021 32.134 1.00 77.38 493 GLN A C 1
ATOM 3666 O O . GLN A 1 493 ? 4.733 24.994 32.702 1.00 77.38 493 GLN A O 1
ATOM 3671 N N . ASP A 1 494 ? 4.759 22.796 32.259 1.00 74.88 494 ASP A N 1
ATOM 3672 C CA . ASP A 1 494 ? 5.923 22.470 33.082 1.00 74.88 494 ASP A CA 1
ATOM 3673 C C . ASP A 1 494 ? 7.208 23.044 32.464 1.00 74.88 494 ASP A C 1
ATOM 3675 O O . ASP A 1 494 ? 7.968 23.715 33.160 1.00 74.88 494 ASP A O 1
ATOM 3679 N N . VAL A 1 495 ? 7.403 22.913 31.143 1.00 71.88 495 VAL A N 1
ATOM 3680 C CA . VAL A 1 495 ? 8.502 23.581 30.417 1.00 71.88 495 VAL A CA 1
ATOM 3681 C C . VAL A 1 495 ? 8.393 25.103 30.537 1.00 71.88 495 VAL A C 1
ATOM 3683 O O . VAL A 1 495 ? 9.379 25.770 30.837 1.00 71.88 495 VAL A O 1
ATOM 3686 N N . THR A 1 496 ? 7.193 25.667 30.379 1.00 76.62 496 THR A N 1
ATOM 3687 C CA . THR A 1 496 ? 6.969 27.113 30.531 1.00 76.62 496 THR A CA 1
ATOM 3688 C C . THR A 1 496 ? 7.255 27.565 31.962 1.00 76.62 496 THR A C 1
ATOM 3690 O O . THR A 1 496 ? 7.882 28.602 32.146 1.00 76.62 496 THR A O 1
ATOM 3693 N N . ARG A 1 497 ? 6.865 26.794 32.986 1.00 77.25 497 ARG A N 1
ATOM 3694 C CA . ARG A 1 497 ? 7.184 27.079 34.394 1.00 77.25 497 ARG A CA 1
ATOM 3695 C C . ARG A 1 497 ? 8.696 27.088 34.634 1.00 77.25 497 ARG A C 1
ATOM 3697 O O . ARG A 1 497 ? 9.179 28.026 35.255 1.00 77.25 497 ARG A O 1
ATOM 3704 N N . ILE A 1 498 ? 9.429 26.107 34.106 1.00 74.56 498 ILE A N 1
ATOM 3705 C CA . ILE A 1 498 ? 10.899 26.040 34.212 1.00 74.56 498 ILE A CA 1
ATOM 3706 C C . ILE A 1 498 ? 11.550 27.257 33.535 1.00 74.56 498 ILE A C 1
ATOM 3708 O O . ILE A 1 498 ? 12.432 27.886 34.112 1.00 74.56 498 ILE A O 1
ATOM 3712 N N . LEU A 1 499 ? 11.077 27.638 32.343 1.00 69.50 499 LEU A N 1
ATOM 3713 C CA . LEU A 1 499 ? 11.610 28.783 31.595 1.00 69.50 499 LEU A CA 1
ATOM 3714 C C . LEU A 1 499 ? 11.215 30.153 32.183 1.00 69.50 499 LEU A C 1
ATOM 3716 O O . LEU A 1 499 ? 11.943 31.121 31.990 1.00 69.50 499 LEU A O 1
ATOM 3720 N N . THR A 1 500 ? 10.081 30.260 32.886 1.00 78.12 500 THR A N 1
ATOM 3721 C CA . THR A 1 500 ? 9.579 31.536 33.445 1.00 78.12 500 THR A CA 1
ATOM 3722 C C . THR A 1 500 ? 9.903 31.747 34.925 1.00 78.12 500 THR A C 1
ATOM 3724 O O . THR A 1 500 ? 9.817 32.879 35.397 1.00 78.12 500 THR A O 1
ATOM 3727 N N . LYS A 1 501 ? 10.307 30.700 35.658 1.00 63.56 501 LYS A N 1
ATOM 3728 C CA . LYS A 1 501 ? 10.752 30.775 37.062 1.00 63.56 501 LYS A CA 1
ATOM 3729 C C . LYS A 1 501 ? 12.078 30.022 37.286 1.00 63.56 501 LYS A C 1
ATOM 3731 O O . LYS A 1 501 ? 12.070 28.990 37.955 1.00 63.56 501 LYS A O 1
ATOM 3736 N N . PRO A 1 502 ? 13.227 30.534 36.799 1.00 53.09 502 PRO A N 1
ATOM 3737 C CA . PRO A 1 502 ? 14.521 29.875 37.012 1.00 53.09 502 PRO A CA 1
ATOM 3738 C C . PRO A 1 502 ? 14.980 29.836 38.483 1.00 53.09 502 PRO A C 1
ATOM 3740 O O . PRO A 1 502 ? 15.713 28.929 38.860 1.00 53.09 502 PRO A O 1
ATOM 3743 N N . ASN A 1 503 ? 14.553 30.800 39.314 1.00 54.47 503 ASN A N 1
ATOM 3744 C CA . ASN A 1 503 ? 15.174 31.067 40.624 1.00 54.47 503 ASN A CA 1
ATOM 3745 C C . ASN A 1 503 ? 14.379 30.616 41.867 1.00 54.47 503 ASN A C 1
ATOM 3747 O O . ASN A 1 503 ? 14.909 30.699 42.972 1.00 54.47 503 ASN A O 1
ATOM 3751 N N . ASP A 1 504 ? 13.149 30.110 41.738 1.00 55.53 504 ASP A N 1
ATOM 3752 C CA . ASP A 1 504 ? 12.328 29.773 42.920 1.00 55.53 504 ASP A CA 1
ATOM 3753 C C . ASP A 1 504 ? 12.781 28.489 43.653 1.00 55.53 504 ASP A C 1
ATOM 3755 O O . ASP A 1 504 ? 12.303 28.218 44.751 1.00 55.53 504 ASP A O 1
ATOM 3759 N N . GLN A 1 505 ? 13.704 27.700 43.083 1.00 52.31 505 GLN A N 1
ATOM 3760 C CA . GLN A 1 505 ? 14.257 26.488 43.717 1.00 52.31 505 GLN A CA 1
ATOM 3761 C C . GLN A 1 505 ? 15.621 26.688 44.400 1.00 52.31 505 GLN A C 1
ATOM 3763 O O . GLN A 1 505 ? 16.189 25.721 44.898 1.00 52.31 505 GLN A O 1
ATOM 3768 N N . GLN A 1 506 ? 16.152 27.914 44.459 1.00 48.03 506 GLN A N 1
ATOM 3769 C CA . GLN A 1 506 ? 17.443 28.186 45.113 1.00 48.03 506 GLN A CA 1
ATOM 3770 C C . GLN A 1 506 ? 17.323 28.720 46.553 1.00 48.03 506 GLN A C 1
ATOM 3772 O O . GLN A 1 506 ? 18.339 28.974 47.191 1.00 48.03 506 GLN A O 1
ATOM 3777 N N . ASN A 1 507 ? 16.092 28.839 47.068 1.00 46.03 507 ASN A N 1
ATOM 3778 C CA . ASN A 1 507 ? 15.771 29.302 48.424 1.00 46.03 507 ASN A CA 1
ATOM 3779 C C . ASN A 1 507 ? 14.995 28.246 49.243 1.00 46.03 507 ASN A C 1
ATOM 3781 O O . ASN A 1 507 ? 14.117 28.594 50.032 1.00 46.03 507 ASN A O 1
ATOM 3785 N N . GLU A 1 508 ? 15.310 26.956 49.085 1.00 47.75 508 GLU A N 1
ATOM 3786 C CA . GLU A 1 508 ? 15.084 26.025 50.197 1.00 47.75 508 GLU A CA 1
ATOM 3787 C C . GLU A 1 508 ? 16.140 26.350 51.268 1.00 47.75 508 GLU A C 1
ATOM 3789 O O . GLU A 1 508 ? 17.334 26.316 50.955 1.00 47.75 508 GLU A O 1
ATOM 3794 N N . PRO A 1 509 ? 15.754 26.740 52.498 1.00 45.62 509 PRO A N 1
ATOM 3795 C CA . PRO A 1 509 ? 16.730 27.069 53.523 1.00 45.62 509 PRO A CA 1
ATOM 3796 C C . PRO A 1 509 ? 17.534 25.817 53.868 1.00 45.62 509 PRO A C 1
ATOM 3798 O O . PRO A 1 509 ? 16.969 24.789 54.248 1.00 45.62 509 PRO A O 1
ATOM 3801 N N . THR A 1 510 ? 18.859 25.923 53.755 1.00 43.75 510 THR A N 1
ATOM 3802 C CA . THR A 1 510 ? 19.806 24.926 54.258 1.00 43.75 510 THR A CA 1
ATOM 3803 C C . THR A 1 510 ? 19.385 24.513 55.670 1.00 43.75 510 THR A C 1
ATOM 3805 O O . THR A 1 510 ? 19.218 25.409 56.503 1.00 43.75 510 THR A O 1
ATOM 3808 N N . PRO A 1 511 ? 19.204 23.212 55.975 1.00 49.12 511 PRO A N 1
ATOM 3809 C CA . PRO A 1 511 ? 18.862 22.792 57.325 1.00 49.12 511 PRO A CA 1
ATOM 3810 C C . PRO A 1 511 ? 19.954 23.277 58.278 1.00 49.12 511 PRO A C 1
ATOM 3812 O O . PRO A 1 511 ? 21.125 22.912 58.146 1.00 49.12 511 PRO A O 1
ATOM 3815 N N . GLU A 1 512 ? 19.562 24.164 59.191 1.00 44.34 512 GLU A N 1
ATOM 3816 C CA . GLU A 1 512 ? 20.471 24.803 60.130 1.00 44.34 512 GLU A CA 1
ATOM 3817 C C . GLU A 1 512 ? 21.118 23.726 61.005 1.00 44.34 512 GLU A C 1
ATOM 3819 O O . GLU A 1 512 ? 20.444 22.855 61.559 1.00 44.34 512 GLU A O 1
ATOM 3824 N N . ASN A 1 513 ? 22.449 23.740 61.062 1.00 47.94 513 ASN A N 1
ATOM 3825 C CA . ASN A 1 513 ? 23.244 22.635 61.585 1.00 47.94 513 ASN A CA 1
ATOM 3826 C C . ASN A 1 513 ? 23.258 22.653 63.126 1.00 47.94 513 ASN A C 1
ATOM 3828 O O . ASN A 1 513 ? 24.261 22.997 63.752 1.00 47.94 513 ASN A O 1
ATOM 3832 N N . SER A 1 514 ? 22.119 22.331 63.743 1.00 46.84 514 SER A N 1
ATOM 3833 C CA . SER A 1 514 ? 21.973 22.256 65.195 1.00 46.84 514 SER A CA 1
ATOM 3834 C C . SER A 1 514 ? 22.700 21.022 65.738 1.00 46.84 514 SER A C 1
ATOM 3836 O O . SER A 1 514 ? 22.198 19.899 65.640 1.00 46.84 514 SER A O 1
ATOM 3838 N N . SER A 1 515 ? 23.882 21.236 66.322 1.00 40.91 515 SER A N 1
ATOM 3839 C CA . SER A 1 515 ? 24.660 20.199 67.008 1.00 40.91 515 SER A CA 1
ATOM 3840 C C . SER A 1 515 ? 23.801 19.395 67.996 1.00 40.91 515 SER A C 1
ATOM 3842 O O . SER A 1 515 ? 23.137 20.002 68.841 1.00 40.91 515 SER A O 1
ATOM 3844 N N . PRO A 1 516 ? 23.846 18.050 67.973 1.00 47.03 516 PRO A N 1
ATOM 3845 C CA . PRO A 1 516 ? 23.182 17.246 68.988 1.00 47.03 516 PRO A CA 1
ATOM 3846 C C . PRO A 1 516 ? 23.877 17.439 70.341 1.00 47.03 516 PRO A C 1
ATOM 3848 O O . PRO A 1 516 ? 25.063 17.139 70.499 1.00 47.03 516 PRO A O 1
ATOM 3851 N N . ALA A 1 517 ? 23.130 17.929 71.330 1.00 45.09 517 ALA A N 1
ATOM 3852 C CA . ALA A 1 517 ? 23.582 17.943 72.714 1.00 45.09 517 ALA A CA 1
ATOM 3853 C C . ALA A 1 517 ? 23.741 16.499 73.220 1.00 45.09 517 ALA A C 1
ATOM 3855 O O . ALA A 1 517 ? 22.863 15.658 73.027 1.00 45.09 517 ALA A O 1
ATOM 3856 N N . ILE A 1 518 ? 24.871 16.214 73.868 1.00 42.97 518 ILE A N 1
ATOM 3857 C CA . ILE A 1 518 ? 25.164 14.897 74.440 1.00 42.97 518 ILE A CA 1
ATOM 3858 C C . ILE A 1 518 ? 24.360 14.746 75.735 1.00 42.97 518 ILE A C 1
ATOM 3860 O O . ILE A 1 518 ? 24.746 15.274 76.777 1.00 42.97 518 ILE A O 1
ATOM 3864 N N . GLU A 1 519 ? 23.246 14.019 75.672 1.00 47.19 519 GLU A N 1
ATOM 3865 C CA . GLU A 1 519 ? 22.476 13.635 76.856 1.00 47.19 519 GLU A CA 1
ATOM 3866 C C . GLU A 1 519 ? 23.075 12.368 77.497 1.00 47.19 519 GLU A C 1
ATOM 3868 O O . GLU A 1 519 ? 23.423 11.398 76.819 1.00 47.19 519 GLU A O 1
ATOM 3873 N N . ALA A 1 520 ? 23.269 12.399 78.818 1.00 49.22 520 ALA A N 1
ATOM 3874 C CA . ALA A 1 520 ? 24.003 11.368 79.550 1.00 49.22 520 ALA A CA 1
ATOM 3875 C C . ALA A 1 520 ? 23.160 10.094 79.792 1.00 49.22 520 ALA A C 1
ATOM 3877 O O . ALA A 1 520 ? 21.949 10.181 79.993 1.00 49.22 520 ALA A O 1
ATOM 3878 N N . PRO A 1 521 ? 23.777 8.895 79.839 1.00 48.00 521 PRO A N 1
ATOM 3879 C CA . PRO A 1 521 ? 23.035 7.641 79.950 1.00 48.00 521 PRO A CA 1
ATOM 3880 C C . PRO A 1 521 ? 22.424 7.429 81.353 1.00 48.00 521 PRO A C 1
ATOM 3882 O O . PRO A 1 521 ? 23.136 7.555 82.357 1.00 48.00 521 PRO A O 1
ATOM 3885 N N . PRO A 1 522 ? 21.143 7.022 81.460 1.00 54.28 522 PRO A N 1
ATOM 3886 C CA . PRO A 1 522 ? 20.532 6.670 82.738 1.00 54.28 522 PRO A CA 1
ATOM 3887 C C . PRO A 1 522 ? 21.098 5.355 83.303 1.00 54.28 522 PRO A C 1
ATOM 3889 O O . PRO A 1 522 ? 21.362 4.389 82.582 1.00 54.28 522 PRO A O 1
ATOM 3892 N N . LYS A 1 523 ? 21.280 5.309 84.629 1.00 49.28 523 LYS A N 1
ATOM 3893 C CA . LYS A 1 523 ? 21.804 4.137 85.349 1.00 49.28 523 LYS A CA 1
ATOM 3894 C C . LYS A 1 523 ? 20.795 2.983 85.382 1.00 49.28 523 LYS A C 1
ATOM 3896 O O . LYS A 1 523 ? 19.600 3.190 85.566 1.00 49.28 523 LYS A O 1
ATOM 3901 N N . LYS A 1 524 ? 21.315 1.754 85.294 1.00 48.09 524 LYS A N 1
ATOM 3902 C CA . LYS A 1 524 ? 20.560 0.500 85.456 1.00 48.09 524 LYS A CA 1
ATOM 3903 C C . LYS A 1 524 ? 19.963 0.365 86.866 1.00 48.09 524 LYS A C 1
ATOM 3905 O O . LYS A 1 524 ? 20.682 0.539 87.848 1.00 48.09 524 LYS A O 1
ATOM 3910 N N . GLY A 1 525 ? 18.709 -0.077 86.935 1.00 47.12 525 GLY A N 1
ATOM 3911 C CA . GLY A 1 525 ? 18.084 -0.751 88.079 1.00 47.12 525 GLY A CA 1
ATOM 3912 C C . GLY A 1 525 ? 17.469 -2.071 87.593 1.00 47.12 525 GLY A C 1
ATOM 3913 O O . GLY A 1 525 ? 17.018 -2.134 86.451 1.00 47.12 525 GLY A O 1
ATOM 3914 N N . ALA A 1 526 ? 17.545 -3.131 88.398 1.00 44.19 526 ALA A N 1
ATOM 3915 C CA . ALA A 1 526 ? 17.285 -4.523 87.998 1.00 44.19 526 ALA A CA 1
ATOM 3916 C C . ALA A 1 526 ? 16.010 -5.100 88.699 1.00 44.19 526 ALA A C 1
ATOM 3918 O O . ALA A 1 526 ? 15.354 -4.338 89.409 1.00 44.19 526 ALA A O 1
ATOM 3919 N N . PRO A 1 527 ? 15.607 -6.369 88.456 1.00 50.78 527 PRO A N 1
ATOM 3920 C CA . PRO A 1 527 ? 14.200 -6.824 88.432 1.00 50.78 527 PRO A CA 1
ATOM 3921 C C . PRO A 1 527 ? 13.680 -7.287 89.823 1.00 50.78 527 PRO A C 1
ATOM 3923 O O . PRO A 1 527 ? 14.454 -7.233 90.786 1.00 50.78 527 PRO A O 1
ATOM 3926 N N . PRO A 1 528 ? 12.399 -7.698 89.988 1.00 57.50 528 PRO A N 1
ATOM 3927 C CA . PRO A 1 528 ? 11.790 -8.866 89.313 1.00 57.50 528 PRO A CA 1
ATOM 3928 C C . PRO A 1 528 ? 10.850 -8.544 88.141 1.00 57.50 528 PRO A C 1
ATOM 3930 O O . PRO A 1 528 ? 10.121 -7.534 88.230 1.00 57.50 528 PRO A O 1
#

pLDDT: mean 83.09, std 16.34, range [30.56, 98.69]

Organism: NCBI:txid1391654